Protein AF-A0A0F9ETM0-F1 (afdb_monomer_lite)

Radius of gyration: 33.01 Å; chains: 1; bounding box: 71×54×128 Å

Organism: NCBI:txid412755

pLDDT: mean 87.74, std 13.42, range [35.75, 98.12]

Structure (mmCIF, N/CA/C/O backbone):
data_AF-A0A0F9ETM0-F1
#
_entry.id   AF-A0A0F9ETM0-F1
#
loop_
_atom_site.group_PDB
_atom_site.id
_atom_site.type_symbol
_atom_site.label_atom_id
_atom_site.label_alt_id
_atom_site.label_comp_id
_atom_site.label_asym_id
_atom_site.label_entity_id
_atom_site.label_seq_id
_atom_site.pdbx_PDB_ins_code
_atom_site.Cartn_x
_atom_site.Cartn_y
_atom_site.Cartn_z
_atom_site.occupancy
_atom_site.B_iso_or_equiv
_atom_site.auth_seq_id
_atom_site.auth_comp_id
_atom_site.auth_asym_id
_atom_site.auth_atom_id
_atom_site.pdbx_PDB_model_num
ATOM 1 N N . MET A 1 1 ? -29.604 34.206 91.151 1.00 49.94 1 MET A N 1
ATOM 2 C CA . MET A 1 1 ? -28.612 34.850 90.265 1.00 49.94 1 MET A CA 1
ATOM 3 C C . MET A 1 1 ? -27.348 34.010 90.269 1.00 49.94 1 MET A C 1
ATOM 5 O O . MET A 1 1 ? -26.715 33.930 91.308 1.00 49.94 1 MET A O 1
ATOM 9 N N . ASN A 1 2 ? -27.078 33.318 89.160 1.00 35.75 2 ASN A N 1
ATOM 10 C CA . ASN A 1 2 ? -25.753 33.086 88.566 1.00 35.75 2 ASN A CA 1
ATOM 11 C C . ASN A 1 2 ? -25.910 32.039 87.459 1.00 35.75 2 ASN A C 1
ATOM 13 O O . ASN A 1 2 ? -25.926 30.837 87.700 1.00 35.75 2 ASN A O 1
ATOM 17 N N . THR A 1 3 ? -26.085 32.528 86.236 1.00 41.62 3 THR A N 1
ATOM 18 C CA . THR A 1 3 ? -26.009 31.756 84.996 1.00 41.62 3 THR A CA 1
ATOM 19 C C . THR A 1 3 ? -24.538 31.478 84.687 1.00 41.62 3 THR A C 1
ATOM 21 O O . THR A 1 3 ? -23.828 32.375 84.238 1.00 41.62 3 THR A O 1
ATOM 24 N N . MET A 1 4 ? -24.071 30.253 84.941 1.00 40.16 4 MET A N 1
ATOM 25 C CA . MET A 1 4 ? -22.800 29.759 84.405 1.00 40.16 4 MET A CA 1
ATOM 26 C C . MET A 1 4 ? -23.044 29.172 83.015 1.00 40.16 4 MET A C 1
ATOM 28 O O . MET A 1 4 ? -23.746 28.174 82.870 1.00 40.16 4 MET A O 1
ATOM 32 N N . GLY A 1 5 ? -22.471 29.817 82.000 1.00 50.44 5 GLY A N 1
ATOM 33 C CA . GLY A 1 5 ? -22.361 29.262 80.658 1.00 50.44 5 GLY A CA 1
ATOM 34 C C . GLY A 1 5 ? -21.368 28.105 80.640 1.00 50.44 5 GLY A C 1
ATOM 35 O O . GLY A 1 5 ? -20.307 28.185 81.259 1.00 50.44 5 GLY A O 1
ATOM 36 N N . LEU A 1 6 ? -21.706 27.036 79.924 1.00 43.28 6 LEU A N 1
ATOM 37 C CA . LEU A 1 6 ? -20.777 25.953 79.642 1.00 43.28 6 LEU A CA 1
ATOM 38 C C . LEU A 1 6 ? -21.081 25.314 78.281 1.00 43.28 6 LEU A C 1
ATOM 40 O O . LEU A 1 6 ? -22.210 24.926 77.994 1.00 43.28 6 LEU A O 1
ATOM 44 N N . PHE A 1 7 ? -19.996 25.204 77.509 1.00 45.81 7 PHE A N 1
ATOM 45 C CA . PHE A 1 7 ? -19.773 24.397 76.307 1.00 45.81 7 PHE A CA 1
ATOM 46 C C . PHE A 1 7 ? -20.181 24.972 74.944 1.00 45.81 7 PHE A C 1
ATOM 48 O O . PHE A 1 7 ? -21.057 24.468 74.249 1.00 45.81 7 PHE A O 1
ATOM 55 N N . GLY A 1 8 ? -19.391 25.952 74.497 1.00 48.75 8 GLY A N 1
ATOM 56 C CA . GLY A 1 8 ? -18.923 25.968 73.111 1.00 48.75 8 GLY A CA 1
ATOM 57 C C . GLY A 1 8 ? -17.706 25.045 72.963 1.00 48.75 8 GLY A C 1
ATOM 58 O O . GLY A 1 8 ? -16.816 25.063 73.812 1.00 48.75 8 GLY A O 1
ATOM 59 N N . GLY A 1 9 ? -17.675 24.242 71.898 1.00 41.47 9 GLY A N 1
ATOM 60 C CA . GLY A 1 9 ? -16.499 23.454 71.520 1.00 41.47 9 GLY A CA 1
ATOM 61 C C . GLY A 1 9 ? -16.832 22.194 70.724 1.00 41.47 9 GLY A C 1
ATOM 62 O O . GLY A 1 9 ? -16.672 21.088 71.231 1.00 41.47 9 GLY A O 1
ATOM 63 N N . SER A 1 10 ? -17.279 22.331 69.470 1.00 48.12 10 SER A N 1
ATOM 64 C CA . SER A 1 10 ? -17.282 21.189 68.551 1.00 48.12 10 SER A CA 1
ATOM 65 C C . SER A 1 10 ? -15.834 20.867 68.170 1.00 48.12 10 SER A C 1
ATOM 67 O O . SER A 1 10 ? -15.242 21.548 67.332 1.00 48.12 10 SER A O 1
ATOM 69 N N . ASN A 1 11 ? -15.251 19.830 68.768 1.00 48.06 11 ASN A N 1
ATOM 70 C CA . ASN A 1 11 ? -13.998 19.253 68.284 1.00 48.06 11 ASN A CA 1
ATOM 71 C C . ASN A 1 11 ? -14.264 18.485 66.982 1.00 48.06 11 ASN A C 1
ATOM 73 O O . ASN A 1 11 ? -14.339 17.259 66.957 1.00 48.06 11 ASN A O 1
ATOM 77 N N . THR A 1 12 ? -14.403 19.212 65.875 1.00 53.25 12 THR A N 1
ATOM 78 C CA . THR A 1 12 ? -14.296 18.636 64.535 1.00 53.25 12 THR A CA 1
ATOM 79 C C . THR A 1 12 ? -12.820 18.444 64.210 1.00 53.25 12 THR A C 1
ATOM 81 O O . THR A 1 12 ? -12.240 19.217 63.448 1.00 53.25 12 THR A O 1
ATOM 84 N N . ASN A 1 13 ? -12.204 17.399 64.763 1.00 54.00 13 ASN A N 1
ATOM 85 C CA . ASN A 1 13 ? -10.988 16.840 64.175 1.00 54.00 13 ASN A CA 1
ATOM 86 C C . ASN A 1 13 ? -11.384 16.162 62.857 1.00 54.00 13 ASN A C 1
ATOM 88 O O . ASN A 1 13 ? -11.545 14.946 62.778 1.00 54.00 13 ASN A O 1
ATOM 92 N N . LYS A 1 14 ? -11.609 16.972 61.815 1.00 57.22 14 LYS A N 1
ATOM 93 C CA . LYS A 1 14 ? -11.680 16.475 60.443 1.00 57.22 14 LYS A CA 1
ATOM 94 C C . LYS A 1 14 ? -10.303 15.902 60.131 1.00 57.22 14 LYS A C 1
ATOM 96 O O . LYS A 1 14 ? -9.319 16.639 60.154 1.00 57.22 14 LYS A O 1
ATOM 101 N N . LEU A 1 15 ? -10.237 14.596 59.885 1.00 48.59 15 LEU A N 1
ATOM 102 C CA . LEU A 1 15 ? -9.032 13.928 59.405 1.00 48.59 15 LEU A CA 1
ATOM 103 C C . LEU A 1 15 ? -8.565 14.679 58.146 1.00 48.59 15 LEU A C 1
ATOM 105 O O . LEU A 1 15 ? -9.256 14.664 57.126 1.00 48.59 15 LEU A O 1
ATOM 109 N N . LYS A 1 16 ? -7.454 15.418 58.235 1.00 55.69 16 LYS A N 1
ATOM 110 C CA . LYS A 1 16 ? -6.909 16.143 57.084 1.00 55.69 16 LYS A CA 1
ATOM 111 C C . LYS A 1 16 ? -6.325 15.082 56.154 1.00 55.69 16 LYS A C 1
ATOM 113 O O . LYS A 1 16 ? -5.306 14.479 56.482 1.00 55.69 16 LYS A O 1
ATOM 118 N N . LEU A 1 17 ? -7.014 14.794 55.050 1.00 57.53 17 LEU A N 1
ATOM 119 C CA . LEU A 1 17 ? -6.466 13.934 54.004 1.00 57.53 17 LEU A CA 1
ATOM 120 C C . LEU A 1 17 ? -5.117 14.527 53.556 1.00 57.53 17 LEU A C 1
ATOM 122 O O . LEU A 1 17 ? -5.004 15.758 53.509 1.00 57.53 17 LEU A O 1
ATOM 126 N N . PRO A 1 18 ? -4.094 13.701 53.275 1.00 62.94 18 PRO A N 1
ATOM 127 C CA . PRO A 1 18 ? -2.817 14.197 52.781 1.00 62.94 18 PRO A CA 1
ATOM 128 C C . PRO A 1 18 ? -3.061 15.092 51.566 1.00 62.94 18 PRO A C 1
ATOM 130 O O . PRO A 1 18 ? -3.728 14.681 50.618 1.00 62.94 18 PRO A O 1
ATOM 133 N N . GLU A 1 19 ? -2.556 16.324 51.607 1.00 68.00 19 GLU A N 1
ATOM 134 C CA . GLU A 1 19 ? -2.616 17.214 50.450 1.00 68.00 19 GLU A CA 1
ATOM 135 C C . GLU A 1 19 ? -1.862 16.543 49.290 1.00 68.00 19 GLU A C 1
ATOM 137 O O . GLU A 1 19 ? -0.716 16.119 49.492 1.00 68.00 19 GLU A O 1
ATOM 142 N N . PRO A 1 20 ? -2.464 16.419 48.092 1.00 53.44 20 PRO A N 1
ATOM 143 C CA . PRO A 1 20 ? -1.750 15.935 46.921 1.00 53.44 20 PRO A CA 1
ATOM 144 C C . PRO A 1 20 ? -0.544 16.845 46.670 1.00 53.44 20 PRO A C 1
ATOM 146 O O . PRO A 1 20 ? -0.692 18.003 46.285 1.00 53.44 20 PRO A O 1
ATOM 149 N N . LYS A 1 21 ? 0.666 16.340 46.921 1.00 56.03 21 LYS A N 1
ATOM 150 C CA . LYS A 1 21 ? 1.902 17.042 46.574 1.00 56.03 21 LYS A CA 1
ATOM 151 C C . LYS A 1 21 ? 2.262 16.691 45.140 1.00 56.03 21 LYS A C 1
ATOM 153 O O . LYS A 1 21 ? 2.869 15.658 44.877 1.00 56.03 21 LYS A O 1
ATOM 158 N N . SER A 1 22 ? 1.879 17.553 44.208 1.00 44.47 22 SER A N 1
ATOM 159 C CA . SER A 1 22 ? 2.370 17.489 42.835 1.00 44.47 22 SER A CA 1
ATOM 160 C C . SER A 1 22 ? 3.799 18.036 42.783 1.00 44.47 22 SER A C 1
ATOM 162 O O . SER A 1 22 ? 4.015 19.247 42.887 1.00 44.47 22 SER A O 1
ATOM 164 N N . HIS A 1 23 ? 4.780 17.148 42.632 1.00 49.75 23 HIS A N 1
ATOM 165 C CA . HIS A 1 23 ? 6.140 17.535 42.270 1.00 49.7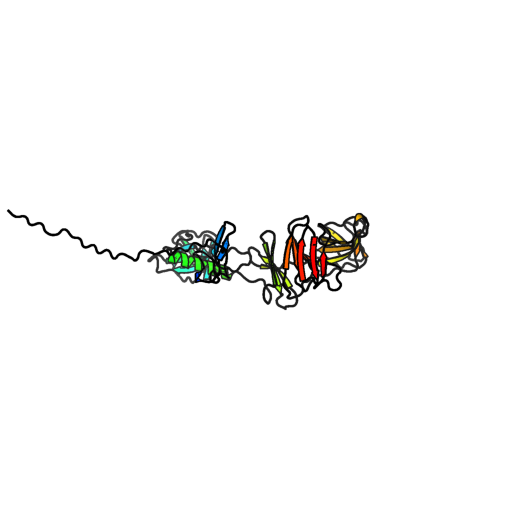5 23 HIS A CA 1
ATOM 166 C C . HIS A 1 23 ? 6.173 17.820 40.768 1.00 49.75 23 HIS A C 1
ATOM 168 O O . HIS A 1 23 ? 5.893 16.935 39.965 1.00 49.75 23 HIS A O 1
ATOM 174 N N . HIS A 1 24 ? 6.474 19.061 40.396 1.00 51.75 24 HIS A N 1
ATOM 175 C CA . HIS A 1 24 ? 6.659 19.461 39.006 1.00 51.75 24 HIS A CA 1
ATOM 176 C C . HIS A 1 24 ? 8.153 19.678 38.749 1.00 51.75 24 HIS A C 1
ATOM 178 O O . HIS A 1 24 ? 8.840 20.308 39.554 1.00 51.75 24 HIS A O 1
ATOM 184 N N . PHE A 1 25 ? 8.656 19.149 37.636 1.00 61.22 25 PHE A N 1
ATOM 185 C CA . PHE A 1 25 ? 10.026 19.358 37.174 1.00 61.22 25 PHE A CA 1
ATOM 186 C C . PHE A 1 25 ? 9.949 20.022 35.798 1.00 61.22 25 PHE A C 1
ATOM 188 O O . PHE A 1 25 ? 9.416 19.431 34.863 1.00 61.22 25 PHE A O 1
ATOM 195 N N . PHE A 1 26 ? 10.431 21.258 35.673 1.00 62.44 26 PHE A N 1
ATOM 196 C CA . PHE A 1 26 ? 10.517 21.932 34.376 1.00 62.44 26 PHE A CA 1
ATOM 197 C C . PHE A 1 26 ? 11.689 21.351 33.590 1.00 62.44 26 PHE A C 1
ATOM 199 O O . PHE A 1 26 ? 12.783 21.278 34.134 1.00 62.44 26 PHE A O 1
ATOM 206 N N . LEU A 1 27 ? 11.473 20.954 32.336 1.00 65.75 27 LEU A N 1
ATOM 207 C CA . LEU A 1 27 ? 12.542 20.637 31.388 1.00 65.75 27 LEU A CA 1
ATOM 208 C C . LEU A 1 27 ? 12.708 21.843 30.460 1.00 65.75 27 LEU A C 1
ATOM 210 O O . LEU A 1 27 ? 11.783 22.195 29.734 1.00 65.75 27 LEU A O 1
ATOM 214 N N . GLU A 1 28 ? 13.861 22.507 30.510 1.00 65.25 28 GLU A N 1
ATOM 215 C CA . GLU A 1 28 ? 14.083 23.796 29.828 1.00 65.25 28 GLU A CA 1
ATOM 216 C C . GLU A 1 28 ? 15.158 23.725 28.732 1.00 65.25 28 GLU A C 1
ATOM 218 O O . GLU A 1 28 ? 15.387 24.703 28.012 1.00 65.25 28 GLU A O 1
ATOM 223 N N . LYS A 1 29 ? 15.879 22.600 28.644 1.00 65.88 29 LYS A N 1
ATOM 224 C CA . LYS A 1 29 ? 17.068 22.420 27.798 1.00 65.88 29 LYS A CA 1
ATOM 225 C C . LYS A 1 29 ? 17.097 21.031 27.156 1.00 65.88 29 LYS A C 1
ATOM 227 O O . LYS A 1 29 ? 16.381 20.133 27.583 1.00 65.88 29 LYS A O 1
ATOM 232 N N . GLY 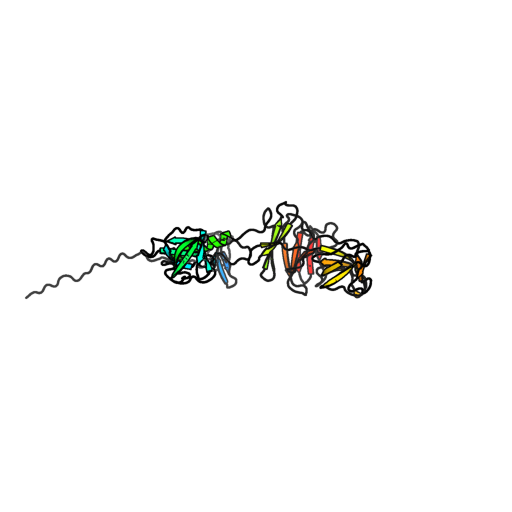A 1 30 ? 17.933 20.881 26.126 1.00 65.25 30 GLY A N 1
ATOM 233 C CA . GLY A 1 30 ? 18.166 19.607 25.441 1.00 65.25 30 GLY A CA 1
ATOM 234 C C . GLY A 1 30 ? 18.925 18.579 26.289 1.00 65.25 30 GLY A C 1
ATOM 235 O O . GLY A 1 30 ? 19.301 18.849 27.431 1.00 65.25 30 GLY A O 1
ATOM 236 N N . LEU A 1 31 ? 19.142 17.399 25.705 1.00 72.06 31 LEU A N 1
ATOM 237 C CA . LEU A 1 31 ? 19.837 16.271 26.327 1.00 72.06 31 LEU A CA 1
ATOM 238 C C . LEU A 1 31 ? 21.314 16.601 26.596 1.00 72.06 31 LEU A C 1
ATOM 240 O O . LEU A 1 31 ? 22.075 16.851 25.662 1.00 72.06 31 LEU A O 1
ATOM 244 N N . ASP A 1 32 ? 21.719 16.569 27.867 1.00 69.62 32 ASP A N 1
ATOM 245 C CA . ASP A 1 32 ? 23.103 16.763 28.301 1.00 69.62 32 ASP A CA 1
ATOM 246 C C . ASP A 1 32 ? 23.677 15.492 28.943 1.00 69.62 32 ASP A C 1
ATOM 248 O O . ASP A 1 32 ? 23.351 15.105 30.074 1.00 69.62 32 ASP A O 1
ATOM 252 N N . LEU A 1 33 ? 24.590 14.867 28.203 1.00 71.50 33 LEU A N 1
ATOM 253 C CA . LEU A 1 33 ? 25.264 13.628 28.581 1.00 71.50 33 LEU A CA 1
ATOM 254 C C . LEU A 1 33 ? 26.664 13.856 29.170 1.00 71.50 33 LEU A C 1
ATOM 256 O O . LEU A 1 33 ? 27.307 12.896 29.584 1.00 71.50 33 LEU A O 1
ATOM 260 N N . VAL A 1 34 ? 27.158 15.098 29.201 1.00 76.44 34 VAL A N 1
ATOM 261 C CA . VAL A 1 34 ? 28.578 15.384 29.471 1.00 76.44 34 VAL A CA 1
ATOM 262 C C . VAL A 1 34 ? 28.822 16.170 30.754 1.00 76.44 34 VAL A C 1
ATOM 264 O O . VAL A 1 34 ? 29.880 16.011 31.364 1.00 76.44 34 VAL A O 1
ATOM 267 N N . THR A 1 35 ? 27.873 16.986 31.223 1.00 77.62 35 THR A N 1
ATOM 268 C CA . THR A 1 35 ? 28.064 17.704 32.497 1.00 77.62 35 THR A CA 1
ATOM 269 C C . THR A 1 35 ? 28.001 16.727 33.676 1.00 77.62 35 THR A C 1
ATOM 271 O O . THR A 1 35 ? 27.125 15.868 33.692 1.00 77.62 35 THR A O 1
ATOM 274 N N . PRO A 1 36 ? 28.837 16.835 34.718 1.00 78.56 36 PRO A N 1
ATOM 275 C CA . PRO A 1 36 ? 28.721 15.999 35.918 1.00 78.56 36 PRO A CA 1
ATOM 276 C C . PRO A 1 36 ? 27.436 16.257 36.746 1.00 78.56 36 PRO A C 1
ATOM 278 O O . PRO A 1 36 ? 26.956 17.394 36.775 1.00 78.56 36 PRO A O 1
ATOM 281 N N . PRO A 1 37 ? 26.889 15.266 37.488 1.00 67.75 37 PRO A N 1
ATOM 282 C CA . PRO A 1 37 ? 25.600 15.387 38.194 1.00 67.75 37 PRO A CA 1
ATOM 283 C C . PRO A 1 37 ? 25.492 16.549 39.194 1.00 67.75 37 PRO A C 1
ATOM 285 O O . PRO A 1 37 ? 24.421 17.125 39.366 1.00 67.75 37 PRO A O 1
ATOM 288 N N . TYR A 1 38 ? 26.602 16.932 39.826 1.00 75.00 38 TYR A N 1
ATOM 289 C CA . TYR A 1 38 ? 26.659 18.016 40.816 1.00 75.00 38 TYR A CA 1
ATOM 290 C C . TYR A 1 38 ? 26.792 19.421 40.197 1.00 75.00 38 TYR A C 1
ATOM 292 O O . TYR A 1 38 ? 26.706 20.413 40.915 1.00 75.00 38 TYR A O 1
ATOM 300 N N . GLN A 1 39 ? 27.015 19.517 38.881 1.00 76.00 39 GLN A N 1
ATOM 301 C CA . GLN A 1 39 ? 27.081 20.783 38.135 1.00 76.00 39 GLN A CA 1
ATOM 302 C C . GLN A 1 39 ? 25.825 21.043 37.302 1.00 76.00 39 GLN A C 1
ATOM 304 O O . GLN A 1 39 ? 25.628 22.156 36.812 1.00 76.00 39 GLN A O 1
ATOM 309 N N . THR A 1 40 ? 24.959 20.039 37.154 1.00 67.81 40 THR A N 1
ATOM 310 C CA . THR A 1 40 ? 23.695 20.203 36.441 1.00 67.81 40 THR A CA 1
ATOM 311 C C . THR A 1 40 ? 22.730 21.086 37.209 1.00 67.81 40 THR A C 1
ATOM 313 O O . THR A 1 40 ? 22.418 20.840 38.374 1.00 67.81 40 THR A O 1
ATOM 316 N N . LYS A 1 41 ? 22.211 22.099 36.519 1.00 67.88 41 LYS A N 1
ATOM 317 C CA . LYS A 1 41 ? 21.085 22.886 37.014 1.00 67.88 41 LYS A CA 1
ATOM 318 C C . LYS A 1 41 ? 19.792 22.070 36.872 1.00 67.88 41 LYS A C 1
ATOM 320 O O . LYS A 1 41 ? 19.695 21.256 35.951 1.00 67.88 41 LYS A O 1
ATOM 325 N N . PRO A 1 42 ? 18.795 22.283 37.747 1.00 65.19 42 PRO A N 1
ATOM 326 C CA . PRO A 1 42 ? 17.464 21.714 37.563 1.00 65.19 42 PRO A CA 1
ATOM 327 C C . PRO A 1 42 ? 16.922 21.999 36.153 1.00 65.19 42 PRO A C 1
ATOM 329 O O . PRO A 1 42 ? 17.105 23.099 35.635 1.00 65.19 42 PRO A O 1
ATOM 332 N N . GLY A 1 43 ? 16.290 20.998 35.537 1.00 66.25 43 GLY A N 1
ATOM 333 C CA . GLY A 1 43 ? 15.646 21.102 34.223 1.00 66.25 43 GLY A CA 1
ATOM 334 C C . GLY A 1 43 ? 16.497 20.789 32.995 1.00 66.25 43 GLY A C 1
ATOM 335 O O . GLY A 1 43 ? 16.062 21.031 31.868 1.00 66.25 43 GLY A O 1
ATOM 336 N N . TRP A 1 44 ? 17.688 20.228 33.202 1.00 70.50 44 TRP A N 1
ATOM 337 C CA . TRP A 1 44 ? 18.514 19.650 32.143 1.00 70.50 44 TRP A CA 1
ATOM 338 C C . TRP A 1 44 ? 18.164 18.173 31.952 1.00 70.50 44 TRP A C 1
ATOM 340 O O . TRP A 1 44 ? 18.116 17.409 32.918 1.00 70.50 44 TRP A O 1
ATOM 350 N N . MET A 1 45 ? 17.913 17.784 30.704 1.00 68.94 45 MET A N 1
ATOM 351 C CA . MET A 1 45 ? 17.496 16.433 30.341 1.00 68.94 45 MET A CA 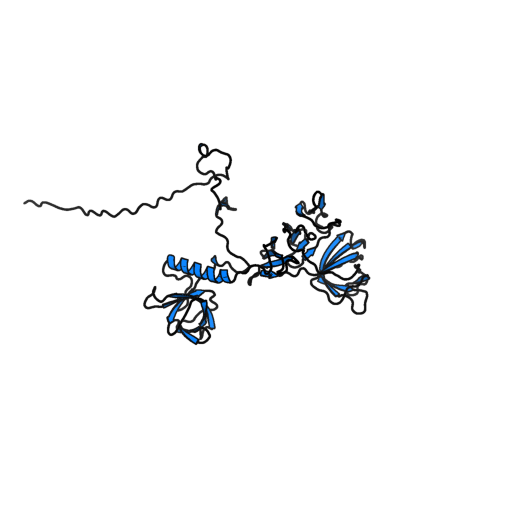1
ATOM 352 C C . MET A 1 45 ? 18.704 15.478 30.391 1.00 68.94 45 MET A C 1
ATOM 354 O O . MET A 1 45 ? 19.782 15.808 29.897 1.00 68.94 45 MET A O 1
ATOM 358 N N . ARG A 1 46 ? 18.539 14.311 31.025 1.00 69.19 46 ARG A N 1
ATOM 359 C CA . ARG A 1 46 ? 19.589 13.299 31.291 1.00 69.19 46 ARG A CA 1
ATOM 360 C C . ARG A 1 46 ? 19.220 11.948 30.675 1.00 69.19 46 ARG A C 1
ATOM 362 O O . ARG A 1 46 ? 18.073 11.765 30.289 1.00 69.19 46 ARG A O 1
ATOM 369 N N . GLU A 1 47 ? 20.159 11.001 30.662 1.00 55.34 47 GLU A N 1
ATOM 370 C CA . GLU A 1 47 ? 20.021 9.639 30.103 1.00 55.34 47 GLU A CA 1
ATOM 371 C C . GLU A 1 47 ? 18.735 8.898 30.533 1.00 55.34 47 GLU A C 1
ATOM 373 O O . GLU A 1 47 ? 18.146 8.204 29.722 1.00 55.34 47 GLU A O 1
ATOM 378 N N . GLY A 1 48 ? 18.199 9.152 31.736 1.00 52.94 48 GLY A N 1
ATOM 379 C CA . GLY A 1 48 ? 16.904 8.614 32.191 1.00 52.94 48 GLY A CA 1
ATOM 380 C C . GLY A 1 48 ? 15.644 9.306 31.639 1.00 52.94 48 GLY A C 1
ATOM 381 O O . GLY A 1 48 ? 14.554 9.072 32.155 1.00 52.94 48 GLY A O 1
ATOM 382 N N . SER A 1 49 ? 15.765 10.177 30.633 1.00 59.03 49 SER A N 1
ATOM 383 C CA . SER A 1 49 ? 14.634 10.844 29.957 1.00 59.03 49 SER A CA 1
ATOM 384 C C . SER A 1 49 ? 14.159 10.030 28.750 1.00 59.03 49 SER A C 1
ATOM 386 O O . SER A 1 49 ? 13.900 10.563 27.670 1.00 59.03 49 SER A O 1
ATOM 388 N N . GLU A 1 50 ? 14.107 8.715 28.934 1.00 61.97 50 GLU A N 1
ATOM 389 C CA . GLU A 1 50 ? 13.662 7.753 27.937 1.00 61.97 50 GLU A CA 1
ATOM 390 C C . GLU A 1 50 ? 12.163 7.968 27.655 1.00 61.97 50 GLU A C 1
ATOM 392 O O . GLU A 1 50 ? 11.375 8.227 28.565 1.00 61.97 50 GLU A O 1
ATOM 397 N N . ASN A 1 51 ? 11.763 7.860 26.384 1.00 62.12 51 ASN A N 1
ATOM 398 C CA . ASN A 1 51 ? 10.393 8.072 25.884 1.00 62.12 51 ASN A CA 1
ATOM 399 C C . ASN A 1 51 ? 9.890 9.523 25.832 1.00 62.12 51 ASN A C 1
ATOM 401 O O . ASN A 1 51 ? 8.679 9.717 25.768 1.00 62.12 51 ASN A O 1
ATOM 405 N N . LEU A 1 52 ? 10.773 10.525 25.819 1.00 67.12 52 LEU A N 1
ATOM 406 C CA . LEU A 1 52 ? 10.432 11.925 25.537 1.00 67.12 52 LEU A CA 1
ATOM 407 C C . LEU A 1 52 ? 11.047 12.365 24.198 1.00 67.12 52 LEU A C 1
ATOM 409 O O . LEU A 1 52 ? 12.234 12.149 23.966 1.00 67.12 52 LEU A O 1
ATOM 413 N N . TYR A 1 53 ? 10.265 13.018 23.338 1.00 68.62 53 TYR A N 1
ATOM 414 C CA . TYR A 1 53 ? 10.744 13.668 22.113 1.00 68.62 53 TYR A CA 1
ATOM 415 C C . TYR A 1 53 ? 10.290 15.127 22.049 1.00 68.62 53 TYR A C 1
ATOM 417 O O . TYR A 1 53 ? 9.364 15.542 22.748 1.00 68.62 53 TYR A O 1
ATOM 425 N N . VAL A 1 54 ? 10.992 15.922 21.239 1.00 67.06 54 VAL A N 1
ATOM 426 C CA . VAL A 1 54 ? 10.661 17.334 21.024 1.00 67.06 54 VAL A CA 1
ATOM 427 C C . VAL A 1 54 ? 9.360 17.403 20.233 1.00 67.06 54 VAL A C 1
ATOM 429 O O . VAL A 1 54 ? 9.278 16.850 19.137 1.00 67.06 54 VAL A O 1
ATOM 432 N N . ASP A 1 55 ? 8.346 18.056 20.795 1.00 64.62 55 ASP A N 1
ATOM 433 C CA . ASP A 1 55 ? 7.092 18.292 20.083 1.00 64.62 55 ASP A CA 1
ATOM 434 C C . ASP A 1 55 ? 7.321 19.319 18.961 1.00 64.62 55 ASP A C 1
ATOM 436 O O . ASP A 1 55 ? 8.063 20.291 19.130 1.00 64.62 55 ASP A O 1
ATOM 440 N N . ILE A 1 56 ? 6.653 19.131 17.823 1.00 66.31 56 ILE A N 1
ATOM 441 C CA . ILE A 1 56 ? 6.692 20.055 16.680 1.00 66.31 56 ILE A CA 1
ATOM 442 C C . ILE A 1 56 ? 6.167 21.450 17.050 1.00 66.31 56 ILE A C 1
ATOM 444 O O . ILE A 1 56 ? 6.567 22.441 16.444 1.00 66.31 56 ILE A O 1
ATOM 448 N N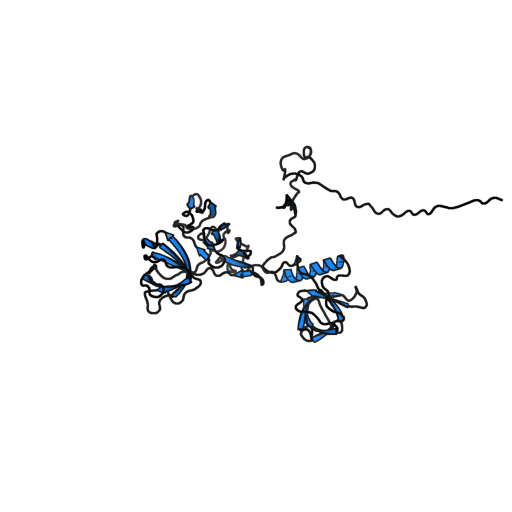 . ASN A 1 57 ? 5.318 21.536 18.080 1.00 68.50 57 ASN A N 1
ATOM 449 C CA . ASN A 1 57 ? 4.786 22.787 18.625 1.00 68.50 57 ASN A CA 1
ATOM 450 C C . ASN A 1 57 ? 5.644 23.370 19.767 1.00 68.50 57 ASN A C 1
ATOM 452 O O . ASN A 1 57 ? 5.264 24.368 20.382 1.00 68.50 57 ASN A O 1
ATOM 456 N N . GLY A 1 58 ? 6.809 22.774 20.040 1.00 62.69 58 GLY A N 1
ATOM 457 C CA . GLY A 1 58 ? 7.699 23.137 21.138 1.00 62.69 58 GLY A CA 1
ATOM 458 C C . GLY A 1 58 ? 7.394 22.390 22.441 1.00 62.69 58 GLY A C 1
ATOM 459 O O . GLY A 1 58 ? 6.264 22.011 22.728 1.00 62.69 58 GLY A O 1
ATOM 460 N N . GLY A 1 59 ? 8.429 22.192 23.260 1.00 70.88 59 GLY A N 1
ATOM 461 C CA . GLY A 1 59 ? 8.351 21.399 24.489 1.00 70.88 59 GLY A CA 1
ATOM 462 C C . GLY A 1 59 ? 8.693 19.925 24.269 1.00 70.88 59 GLY A C 1
ATOM 463 O O . GLY A 1 59 ? 9.261 19.551 23.244 1.00 70.88 59 GLY A O 1
ATOM 464 N N . PHE A 1 60 ? 8.377 19.096 25.265 1.00 68.50 60 PHE A N 1
ATOM 465 C CA . PHE A 1 60 ? 8.627 17.658 25.239 1.00 68.50 60 PHE A CA 1
ATOM 466 C C . PHE A 1 60 ? 7.308 16.908 25.372 1.00 68.50 60 PHE A C 1
ATOM 468 O O . PHE A 1 60 ? 6.493 17.223 26.239 1.00 68.50 60 PHE A O 1
ATOM 475 N N . THR A 1 61 ? 7.119 15.897 24.539 1.00 67.81 61 THR A N 1
ATOM 476 C CA . THR A 1 61 ? 5.979 14.983 24.594 1.00 67.81 61 THR A CA 1
ATOM 477 C C . THR A 1 61 ? 6.490 13.556 24.733 1.00 67.81 61 THR A C 1
ATOM 479 O O . THR A 1 61 ? 7.642 13.274 24.403 1.00 67.81 61 THR A O 1
ATOM 482 N N . THR A 1 62 ? 5.659 12.655 25.251 1.00 69.31 62 THR A N 1
ATOM 483 C CA . THR A 1 62 ? 6.014 11.242 25.345 1.00 69.31 62 THR A CA 1
ATOM 484 C C . THR A 1 62 ? 5.515 10.451 24.149 1.00 69.31 62 THR A C 1
ATOM 486 O O . THR A 1 62 ? 4.535 10.814 23.488 1.00 69.31 62 THR A O 1
ATOM 489 N N . THR A 1 63 ? 6.162 9.320 23.873 1.00 69.56 63 THR A N 1
ATOM 490 C CA . THR A 1 63 ? 5.579 8.309 22.987 1.00 69.56 63 THR A CA 1
ATOM 491 C C . THR A 1 63 ? 4.297 7.810 23.647 1.00 69.56 63 THR A C 1
ATOM 493 O O . THR A 1 63 ? 4.349 7.194 24.709 1.00 69.56 63 THR A O 1
ATOM 496 N N . LYS A 1 64 ? 3.131 8.100 23.055 1.00 67.62 64 LYS A N 1
ATOM 497 C CA . LYS A 1 64 ? 1.798 7.799 23.621 1.00 67.62 64 LYS A CA 1
ATOM 498 C C . LYS A 1 64 ? 1.451 6.294 23.632 1.00 67.62 64 LYS A C 1
ATOM 500 O O . LYS A 1 64 ? 0.287 5.933 23.748 1.00 67.62 64 LYS A O 1
ATOM 505 N N . GLY A 1 65 ? 2.459 5.426 23.536 1.00 73.31 65 GLY A N 1
ATOM 506 C CA . GLY A 1 65 ? 2.334 3.999 23.259 1.00 73.31 65 GLY A CA 1
ATOM 507 C C . GLY A 1 65 ? 2.470 3.683 21.769 1.00 73.31 65 GLY A C 1
ATOM 508 O O . GLY A 1 65 ? 2.534 4.580 20.929 1.00 73.31 65 GLY A O 1
ATOM 509 N N . TYR A 1 66 ? 2.533 2.389 21.465 1.00 79.00 66 TYR A N 1
ATOM 510 C CA . TYR A 1 66 ? 2.467 1.857 20.107 1.00 79.00 66 TYR A CA 1
ATOM 511 C C . TYR A 1 66 ? 1.210 1.005 19.993 1.00 79.00 66 TYR A C 1
ATOM 513 O O . TYR A 1 66 ? 0.877 0.265 20.919 1.00 79.00 66 TYR A O 1
ATOM 521 N N . GLU A 1 67 ? 0.539 1.088 18.853 1.00 86.19 67 GLU A N 1
ATOM 522 C CA . GLU A 1 67 ? -0.592 0.232 18.523 1.00 86.19 67 GLU A CA 1
ATOM 523 C C . GLU A 1 67 ? -0.294 -0.493 17.208 1.00 86.19 67 GLU A C 1
ATOM 525 O O . GLU A 1 67 ? 0.429 0.026 16.352 1.00 86.19 67 GLU A O 1
ATOM 530 N N . ALA A 1 68 ? -0.790 -1.725 17.078 1.00 87.75 68 ALA A N 1
ATOM 531 C CA . ALA A 1 68 ? -0.688 -2.465 15.829 1.00 87.75 68 ALA A CA 1
ATOM 532 C C . ALA A 1 68 ? -1.435 -1.705 14.721 1.00 87.75 68 ALA A C 1
ATOM 534 O O . ALA A 1 68 ? -2.418 -1.018 14.993 1.00 87.75 68 ALA A O 1
ATOM 535 N N . PHE A 1 69 ? -0.966 -1.820 13.479 1.00 90.56 69 PHE A N 1
ATOM 536 C CA . PHE A 1 69 ? -1.539 -1.091 12.353 1.00 90.56 69 PHE A CA 1
ATOM 537 C C . PHE A 1 69 ? -1.516 -1.925 11.073 1.00 90.56 69 PHE A C 1
ATOM 539 O O . PHE A 1 69 ? -0.493 -2.519 10.725 1.00 90.56 69 PHE A O 1
ATOM 546 N N . ASP A 1 70 ? -2.626 -1.893 10.343 1.00 92.06 70 ASP A N 1
ATOM 547 C CA . ASP A 1 70 ? -2.770 -2.478 9.008 1.00 92.06 70 ASP A CA 1
ATOM 548 C C . ASP A 1 70 ? -3.579 -1.610 8.023 1.00 92.06 70 ASP A C 1
ATOM 550 O O . ASP A 1 70 ? -3.796 -2.003 6.876 1.00 92.06 70 ASP A O 1
ATOM 554 N N . GLY A 1 71 ? -3.965 -0.401 8.441 1.00 89.69 71 GLY A N 1
ATOM 555 C CA . GLY A 1 71 ? -4.821 0.512 7.680 1.00 89.69 71 GLY A CA 1
ATOM 556 C C . GLY A 1 71 ? -6.245 0.629 8.215 1.00 89.69 71 GLY A C 1
ATOM 557 O O . GLY A 1 71 ? -6.937 1.582 7.858 1.00 89.69 71 GLY A O 1
ATOM 558 N N . GLN A 1 72 ? -6.665 -0.275 9.103 1.00 92.38 72 GLN A N 1
ATOM 559 C CA . GLN A 1 72 ? -7.923 -0.144 9.832 1.00 92.38 72 GLN A CA 1
ATOM 560 C C . GLN A 1 72 ? -7.854 0.997 10.864 1.00 92.38 72 GLN A C 1
ATOM 562 O O . GLN A 1 72 ? -6.779 1.489 11.222 1.00 92.38 72 GLN A O 1
ATOM 567 N N . SER A 1 73 ? -9.020 1.445 11.333 1.00 88.56 73 SER A N 1
ATOM 568 C CA . SER A 1 73 ? -9.133 2.492 12.354 1.00 88.56 73 SER A CA 1
ATOM 569 C C . SER A 1 73 ? -8.479 2.078 13.673 1.00 88.56 73 SER A C 1
ATOM 571 O O . SER A 1 73 ? -8.590 0.920 14.078 1.00 88.56 73 SER A O 1
ATOM 573 N N . SER A 1 74 ? -7.870 3.033 14.378 1.00 89.81 74 SER A N 1
ATOM 574 C CA . SER A 1 74 ? -7.123 2.770 15.611 1.00 89.81 74 SER A CA 1
ATOM 575 C C . SER A 1 74 ? -8.013 2.096 16.668 1.00 89.81 74 SER A C 1
ATOM 577 O O . SER A 1 74 ? -9.081 2.638 16.982 1.00 89.81 74 SER A O 1
ATOM 579 N N . PRO A 1 75 ? -7.608 0.953 17.256 1.00 92.06 75 PRO A N 1
ATOM 580 C CA . PRO A 1 75 ? -8.378 0.304 18.317 1.00 92.06 75 PRO A CA 1
ATOM 581 C C . PRO A 1 75 ? -8.621 1.209 19.536 1.00 92.06 75 PRO A C 1
ATOM 583 O O . PRO A 1 75 ? -9.696 1.173 20.132 1.00 92.06 75 PRO A O 1
ATOM 586 N N . SER A 1 76 ? -7.668 2.080 19.877 1.00 89.38 76 SER A N 1
ATOM 587 C CA . SER A 1 76 ? -7.809 3.061 20.968 1.00 89.38 76 SER A CA 1
ATOM 588 C C . SER A 1 76 ? -8.881 4.143 20.729 1.00 89.38 76 SER A C 1
ATOM 590 O O . SER A 1 76 ? -9.444 4.690 21.688 1.00 89.38 76 SER A O 1
ATOM 592 N N . GLU A 1 77 ? -9.221 4.427 19.471 1.00 89.88 77 GLU A N 1
ATOM 593 C CA . GLU A 1 77 ? -10.266 5.390 19.097 1.00 89.88 77 GLU A CA 1
ATOM 594 C C . GLU A 1 77 ? -11.675 4.779 19.152 1.00 89.88 77 GLU A C 1
ATOM 596 O O . GLU A 1 77 ? -12.657 5.515 19.239 1.00 89.88 77 GLU A O 1
ATOM 601 N N . GLN A 1 78 ? -11.792 3.447 19.192 1.00 91.44 78 GLN A N 1
ATOM 602 C CA . GLN A 1 78 ? -13.079 2.746 19.158 1.00 91.44 78 GLN A CA 1
ATOM 603 C C . GLN A 1 78 ? -13.872 2.927 20.443 1.00 91.44 78 GLN A C 1
ATOM 605 O O . GLN A 1 78 ? -13.316 2.906 21.543 1.00 91.44 78 GLN A O 1
ATOM 610 N N . ASN A 1 79 ? -15.189 3.057 20.323 1.00 91.94 79 ASN A N 1
ATOM 611 C CA . ASN A 1 79 ? -16.085 3.194 21.463 1.00 91.94 79 ASN A CA 1
ATOM 612 C C . ASN A 1 79 ? -16.924 1.938 21.673 1.00 91.94 79 ASN A C 1
ATOM 614 O O . ASN A 1 79 ? -17.178 1.166 20.753 1.00 91.94 79 ASN A O 1
ATOM 618 N N . TYR A 1 80 ? -17.348 1.753 22.918 1.00 95.38 80 TYR A N 1
ATOM 619 C CA . TYR A 1 80 ? -18.262 0.691 23.307 1.00 95.38 80 TYR A CA 1
ATOM 620 C C . TYR A 1 80 ? -19.688 1.234 23.406 1.00 95.38 80 TYR A C 1
ATOM 622 O O . TYR A 1 80 ? -19.917 2.423 23.670 1.00 95.38 80 TYR A O 1
ATOM 630 N N . THR A 1 81 ? -20.654 0.338 23.271 1.00 96.44 81 THR A N 1
ATOM 631 C CA . THR A 1 81 ? -22.075 0.633 23.453 1.00 96.44 81 THR A CA 1
ATOM 632 C C . THR A 1 81 ? -22.636 -0.245 24.561 1.00 96.44 81 THR A C 1
ATOM 634 O O . THR A 1 81 ? -22.265 -1.406 24.677 1.00 96.44 81 THR A O 1
ATOM 637 N N . ILE A 1 82 ? -23.509 0.303 25.398 1.00 95.12 82 ILE A N 1
ATOM 638 C CA . ILE A 1 82 ? -24.262 -0.457 26.394 1.00 95.12 82 ILE A CA 1
ATOM 639 C C . ILE A 1 82 ? -25.687 -0.643 25.889 1.00 95.12 82 ILE A C 1
ATOM 641 O O . ILE A 1 82 ? -26.296 0.303 25.385 1.00 95.12 82 ILE A O 1
ATOM 645 N N . LEU A 1 83 ? -26.212 -1.852 26.051 1.00 95.12 83 LEU A N 1
ATOM 646 C CA . LEU A 1 83 ? -27.600 -2.185 25.766 1.00 95.12 83 LEU A CA 1
ATOM 647 C C . LEU A 1 83 ? -28.215 -2.827 27.007 1.00 95.12 83 LEU A C 1
ATOM 649 O O . LEU A 1 83 ? -27.766 -3.888 27.438 1.00 95.12 83 LEU A O 1
ATOM 653 N N . ASP A 1 84 ? -29.215 -2.171 27.589 1.00 94.81 84 ASP A N 1
ATOM 654 C CA . ASP A 1 84 ? -29.966 -2.730 28.711 1.00 94.81 84 ASP A CA 1
ATOM 655 C C . ASP A 1 84 ? -30.899 -3.828 28.177 1.00 94.81 84 ASP A C 1
ATOM 657 O O . ASP A 1 84 ? -31.615 -3.623 27.190 1.00 94.81 84 ASP A O 1
ATOM 661 N N . VAL A 1 85 ? -30.847 -5.010 28.794 1.00 94.81 85 VAL A N 1
ATOM 662 C CA . VAL A 1 85 ? -31.539 -6.211 28.312 1.00 94.81 85 VAL A CA 1
ATOM 663 C C . VAL A 1 85 ? -32.173 -7.011 29.441 1.00 94.81 85 VAL A C 1
ATOM 665 O O . VAL A 1 85 ? -31.648 -7.084 30.558 1.00 94.81 85 VAL A O 1
ATOM 668 N N . THR A 1 86 ? -33.234 -7.726 29.088 1.00 94.75 86 THR A N 1
ATOM 669 C CA . THR A 1 86 ? -33.787 -8.804 29.895 1.00 94.75 86 THR A CA 1
ATOM 670 C C . THR A 1 86 ? -33.327 -10.132 29.299 1.00 94.75 86 THR A C 1
ATOM 672 O O . THR A 1 86 ? -33.598 -10.466 28.145 1.00 94.75 86 THR A O 1
ATOM 675 N N . ILE A 1 87 ? -32.563 -10.891 30.085 1.00 93.81 87 ILE A N 1
ATOM 676 C CA . ILE A 1 87 ? -31.949 -12.147 29.645 1.00 93.81 87 ILE A CA 1
ATOM 677 C C . ILE A 1 87 ? -32.909 -13.300 29.944 1.00 93.81 87 ILE A C 1
ATOM 679 O O . ILE A 1 87 ? -33.238 -13.556 31.102 1.00 93.81 87 ILE A O 1
ATOM 683 N N . THR A 1 88 ? -33.342 -14.012 28.904 1.00 93.62 88 THR A N 1
ATOM 684 C CA . THR A 1 88 ? -34.207 -15.201 29.028 1.00 93.62 88 THR A CA 1
ATOM 685 C C . THR A 1 88 ? -33.463 -16.506 28.747 1.00 93.62 88 THR A C 1
ATOM 687 O O . THR A 1 88 ? -33.915 -17.574 29.155 1.00 93.62 88 THR A O 1
ATOM 690 N N . GLY A 1 89 ? -32.340 -16.423 28.037 1.00 92.62 89 GLY A N 1
ATOM 691 C CA . GLY A 1 89 ? -31.470 -17.531 27.668 1.00 92.62 89 GLY A CA 1
ATOM 692 C C . GLY A 1 89 ? -30.033 -17.296 28.122 1.00 92.62 89 GLY A C 1
ATOM 693 O O . GLY A 1 89 ? -29.792 -16.938 29.273 1.00 92.62 89 GLY A O 1
ATOM 694 N N . SER A 1 90 ? -29.077 -17.532 27.227 1.00 92.25 90 SER A N 1
ATOM 695 C CA . SER A 1 90 ? -27.647 -17.395 27.502 1.00 92.25 90 SER A CA 1
ATOM 696 C C . SER A 1 90 ? -27.000 -16.407 26.538 1.00 92.25 90 SER A C 1
ATOM 698 O O . SER A 1 90 ? -27.129 -16.553 25.326 1.00 92.25 90 SER A O 1
ATOM 700 N N . PHE A 1 91 ? -26.249 -15.462 27.096 1.00 95.44 91 PHE A N 1
ATOM 701 C CA . PHE A 1 91 ? -25.295 -14.617 26.383 1.00 95.44 91 PHE A CA 1
ATOM 702 C C . PHE A 1 91 ? -23.898 -14.877 26.947 1.00 95.44 91 PHE A C 1
ATOM 704 O O . PHE A 1 91 ? -23.746 -15.031 28.162 1.00 95.44 91 PHE A O 1
ATOM 711 N N . ALA A 1 92 ? -22.887 -14.899 26.087 1.00 94.25 92 ALA A N 1
ATOM 712 C CA . ALA A 1 92 ? -21.483 -14.969 26.465 1.00 94.25 92 ALA A CA 1
ATOM 713 C C . ALA A 1 92 ? -20.677 -13.861 25.773 1.00 94.25 92 ALA A C 1
ATOM 715 O O . ALA A 1 92 ? -21.117 -13.273 24.786 1.00 94.25 92 ALA A O 1
ATOM 716 N N . ALA A 1 93 ? -19.484 -13.572 26.299 1.00 93.94 93 ALA A N 1
ATOM 717 C CA . ALA A 1 93 ? -18.513 -12.760 25.573 1.00 93.94 93 ALA A CA 1
ATOM 718 C C . ALA A 1 93 ? -18.160 -13.432 24.233 1.00 93.94 93 ALA A C 1
ATOM 720 O O . ALA A 1 93 ? -18.191 -14.658 24.128 1.00 93.94 93 ALA A O 1
ATOM 721 N N . ASP A 1 94 ? -17.854 -12.613 23.230 1.00 94.12 94 ASP A N 1
ATOM 722 C CA . ASP A 1 94 ? -17.591 -12.972 21.831 1.00 94.12 94 ASP A CA 1
ATOM 723 C C . ASP A 1 94 ? -18.802 -13.483 21.027 1.00 94.12 94 ASP A C 1
ATOM 725 O O . ASP A 1 94 ? -18.691 -13.671 19.812 1.00 94.12 94 ASP A O 1
ATOM 729 N N . ASP A 1 95 ? -19.985 -13.631 21.640 1.00 96.31 95 ASP A N 1
ATOM 730 C CA . ASP A 1 95 ? -21.204 -13.934 20.888 1.00 96.31 95 ASP A CA 1
ATOM 731 C C . ASP A 1 95 ? -21.543 -12.791 19.919 1.00 96.31 95 ASP A C 1
ATOM 733 O O . ASP A 1 95 ? -21.560 -11.606 20.275 1.00 96.31 95 ASP A O 1
ATOM 737 N N . ALA A 1 96 ? -21.880 -13.160 18.683 1.00 96.12 96 ALA A N 1
ATOM 738 C CA . ALA A 1 96 ? -22.488 -12.252 17.721 1.00 96.12 96 ALA A CA 1
ATOM 739 C C . ALA A 1 96 ? -24.005 -12.207 17.948 1.00 96.12 96 ALA A C 1
ATOM 741 O O . ALA A 1 96 ? -24.694 -13.226 17.813 1.00 96.12 96 ALA A O 1
ATOM 742 N N . ILE A 1 97 ? -24.523 -11.020 18.259 1.00 96.81 97 ILE A N 1
ATOM 743 C CA . ILE A 1 97 ? -25.958 -10.776 18.411 1.00 96.81 97 ILE A CA 1
ATOM 744 C C . ILE A 1 97 ? -26.547 -10.109 17.175 1.00 96.81 97 ILE A C 1
ATOM 746 O O . ILE A 1 97 ? -25.886 -9.339 16.476 1.00 96.81 97 ILE A O 1
ATOM 750 N N . THR A 1 98 ? -27.820 -10.389 16.918 1.00 97.31 98 THR A N 1
ATOM 751 C CA . THR A 1 98 ? -28.610 -9.737 15.871 1.00 97.31 98 THR A CA 1
ATOM 752 C C . THR A 1 98 ? -29.991 -9.367 16.401 1.00 97.31 98 THR A C 1
ATOM 754 O O . THR A 1 98 ? -30.660 -10.208 17.007 1.00 97.31 98 THR A O 1
ATOM 757 N N . GLY A 1 99 ? -30.422 -8.129 16.164 1.00 96.56 99 GLY A N 1
ATOM 758 C CA . GLY A 1 99 ? -31.770 -7.659 16.476 1.00 96.56 99 GLY A CA 1
ATOM 759 C C . GLY A 1 99 ? -32.786 -8.295 15.534 1.00 96.56 99 GLY A C 1
ATOM 760 O O . GLY A 1 99 ? -32.582 -8.326 14.318 1.00 96.56 99 GLY A O 1
ATOM 761 N N . ALA A 1 100 ? -33.857 -8.862 16.086 1.00 94.69 100 ALA A N 1
ATOM 762 C CA . ALA A 1 100 ? -34.859 -9.579 15.309 1.00 94.69 100 ALA A CA 1
ATOM 763 C C . ALA A 1 100 ? -35.615 -8.673 14.331 1.00 94.69 100 ALA A C 1
ATOM 765 O O . ALA A 1 100 ? -35.966 -9.146 13.248 1.00 94.69 100 ALA A O 1
ATOM 766 N N . ASP A 1 101 ? -35.826 -7.409 14.707 1.00 94.44 101 ASP A N 1
ATOM 767 C CA . ASP A 1 101 ? -36.592 -6.436 13.931 1.00 94.44 101 ASP A CA 1
ATOM 768 C C . ASP A 1 101 ? -35.670 -5.415 13.259 1.00 94.44 101 ASP A C 1
ATOM 770 O O . ASP A 1 101 ? -35.818 -5.121 12.072 1.00 94.44 101 ASP A O 1
ATOM 774 N N . SER A 1 102 ? -34.689 -4.887 13.999 1.00 94.69 102 SER A N 1
ATOM 775 C CA . SER A 1 102 ? -33.762 -3.866 13.493 1.00 94.69 102 SER A CA 1
ATOM 776 C C . SER A 1 102 ? -32.735 -4.413 12.500 1.00 94.69 102 SER A C 1
ATOM 778 O O . SER A 1 102 ? -32.164 -3.648 11.724 1.00 94.69 102 SER A O 1
ATOM 780 N N . SER A 1 103 ? -32.472 -5.726 12.527 1.00 94.75 103 SER A N 1
ATOM 781 C CA . SER A 1 103 ? -31.318 -6.354 11.865 1.00 94.75 103 SER A CA 1
ATOM 782 C C . SER A 1 103 ? -29.963 -5.760 12.287 1.00 94.75 103 SER A C 1
ATOM 784 O O . SER A 1 103 ? -28.958 -6.004 11.618 1.00 94.75 103 SER A O 1
ATOM 786 N N . ALA A 1 104 ? -29.916 -4.989 13.383 1.00 96.44 104 ALA A N 1
ATOM 787 C CA . ALA A 1 104 ? -28.675 -4.464 13.933 1.00 96.44 104 ALA A CA 1
ATOM 788 C C . ALA A 1 104 ? -27.811 -5.615 14.461 1.00 96.44 104 ALA A C 1
ATOM 790 O O . ALA A 1 104 ? -28.333 -6.590 15.004 1.00 96.44 104 ALA A O 1
ATOM 791 N N . THR A 1 105 ? -26.494 -5.512 14.304 1.00 96.94 105 THR A N 1
ATOM 792 C CA . THR A 1 105 ? -25.541 -6.551 14.717 1.00 96.94 105 THR A CA 1
ATOM 793 C C . THR A 1 105 ? -24.484 -5.987 15.648 1.00 96.94 105 THR A C 1
ATOM 795 O O . THR A 1 105 ? -24.063 -4.846 15.471 1.00 96.94 105 THR A O 1
ATOM 798 N N . ALA A 1 106 ? -24.009 -6.786 16.600 1.00 97.06 106 ALA A N 1
ATOM 799 C CA . ALA A 1 106 ? -22.887 -6.426 17.465 1.00 97.06 106 ALA A CA 1
ATOM 800 C C . ALA A 1 106 ? -22.181 -7.669 18.022 1.00 97.06 106 ALA A C 1
ATOM 802 O O . ALA A 1 106 ? -22.743 -8.765 18.005 1.00 97.06 106 ALA A O 1
ATOM 803 N N . THR A 1 107 ? -20.978 -7.481 18.559 1.00 96.94 107 THR A N 1
ATOM 804 C CA . THR A 1 107 ? -20.253 -8.500 19.331 1.00 96.94 107 THR A CA 1
ATOM 805 C C . THR A 1 107 ? -20.324 -8.161 20.814 1.00 96.94 107 THR A C 1
ATOM 807 O O . THR A 1 107 ? -20.051 -7.020 21.200 1.00 96.94 107 THR A O 1
ATOM 810 N N . ILE A 1 108 ? -20.681 -9.137 21.649 1.00 96.69 108 ILE A N 1
ATOM 811 C CA . ILE A 1 108 ? -20.709 -8.969 23.105 1.00 96.69 108 ILE A CA 1
ATOM 812 C C . ILE A 1 108 ? -19.276 -8.963 23.645 1.00 96.69 108 ILE A C 1
ATOM 814 O O . ILE A 1 108 ? -18.530 -9.916 23.462 1.00 96.69 108 ILE A O 1
ATOM 818 N N . LEU A 1 109 ? -18.905 -7.896 24.345 1.00 95.56 109 LEU A N 1
ATOM 819 C CA . LEU A 1 109 ? -17.639 -7.771 25.072 1.00 95.56 109 LEU A CA 1
ATOM 820 C C . LEU A 1 109 ? -17.771 -8.283 26.511 1.00 95.56 109 LEU A C 1
ATOM 822 O O . LEU A 1 109 ? -16.866 -8.925 27.033 1.00 95.56 109 LEU A O 1
ATOM 826 N N . GLU A 1 110 ? -18.901 -7.990 27.157 1.00 95.44 110 GLU A N 1
ATOM 827 C CA . GLU A 1 110 ? -19.180 -8.383 28.539 1.00 95.44 110 GLU A CA 1
ATOM 828 C C . GLU A 1 110 ? -20.694 -8.467 28.783 1.00 95.44 110 GLU A C 1
ATOM 830 O O . GLU A 1 110 ? -21.471 -7.689 28.222 1.00 95.44 110 GLU A O 1
ATOM 835 N N . VAL A 1 111 ? -21.103 -9.404 29.643 1.00 95.06 111 VAL A N 1
ATOM 836 C CA . VAL A 1 111 ? -22.477 -9.545 30.143 1.00 95.06 111 VAL A CA 1
ATOM 837 C C . VAL A 1 111 ? -22.480 -9.162 31.621 1.00 95.06 111 VAL A C 1
ATOM 839 O O . VAL A 1 111 ? -21.907 -9.877 32.443 1.00 95.06 111 VAL A O 1
ATOM 842 N N . ASP A 1 112 ? -23.130 -8.053 31.970 1.00 92.81 112 ASP A N 1
ATOM 843 C CA . ASP A 1 112 ? -23.209 -7.575 33.351 1.00 92.81 112 ASP A CA 1
ATOM 844 C C . ASP A 1 112 ? -24.627 -7.746 33.903 1.00 92.81 112 ASP A C 1
ATOM 846 O O . ASP A 1 112 ? -25.588 -7.132 33.437 1.00 92.81 112 ASP A O 1
ATOM 850 N N . THR A 1 113 ? -24.747 -8.577 34.937 1.00 90.88 113 THR A N 1
ATOM 851 C CA . THR A 1 113 ? -26.011 -8.852 35.635 1.00 90.88 113 THR A CA 1
ATOM 852 C C . THR A 1 113 ? -26.018 -8.350 37.082 1.00 90.88 113 THR A C 1
ATOM 854 O O . THR A 1 113 ? -26.950 -8.647 37.829 1.00 90.88 113 THR A O 1
ATOM 857 N N . ALA A 1 114 ? -24.965 -7.659 37.531 1.00 85.38 114 ALA A N 1
ATOM 858 C CA . ALA A 1 114 ? -24.738 -7.364 38.950 1.00 85.38 114 ALA A CA 1
ATOM 859 C C . ALA A 1 114 ? -24.647 -5.862 39.246 1.00 85.38 114 ALA A C 1
ATOM 861 O O . ALA A 1 114 ? -25.153 -5.397 40.273 1.00 85.38 114 ALA A O 1
ATOM 862 N N . THR A 1 115 ? -24.040 -5.080 38.354 1.00 83.25 115 THR A N 1
ATOM 863 C CA . THR A 1 115 ? -23.716 -3.670 38.604 1.00 83.25 115 THR A CA 1
ATOM 864 C C . THR A 1 115 ? -24.956 -2.775 38.643 1.00 83.25 115 THR A C 1
ATOM 866 O O . THR A 1 115 ? -24.970 -1.791 39.383 1.00 83.25 115 THR A O 1
ATOM 869 N N . ARG A 1 116 ? -26.008 -3.102 37.877 1.00 82.00 116 ARG A N 1
ATOM 870 C CA . ARG A 1 116 ? -27.252 -2.308 37.772 1.00 82.00 116 ARG A CA 1
ATOM 871 C C . ARG A 1 116 ? -28.501 -3.054 38.250 1.00 82.00 116 ARG A C 1
ATOM 873 O O . ARG A 1 116 ? -29.572 -2.878 37.692 1.00 82.00 116 ARG A O 1
ATOM 880 N N . THR A 1 117 ? -28.394 -3.852 39.310 1.00 79.12 117 THR A N 1
ATOM 881 C CA . THR A 1 117 ? -29.522 -4.660 39.824 1.00 79.12 117 THR A CA 1
ATOM 882 C C . THR A 1 117 ? -30.810 -3.823 40.026 1.00 79.12 117 THR A C 1
ATOM 884 O O . THR A 1 117 ? -30.748 -2.797 40.711 1.00 79.12 117 THR A O 1
ATOM 887 N N . PRO A 1 118 ? -31.982 -4.245 39.493 1.00 81.75 118 PRO A N 1
ATOM 888 C CA . PRO A 1 118 ? -32.271 -5.532 38.839 1.00 81.75 118 PRO A CA 1
ATOM 889 C C . PRO A 1 118 ? -31.984 -5.590 37.326 1.00 81.75 118 PRO A C 1
ATOM 891 O O . PRO A 1 118 ? -32.166 -6.645 36.727 1.00 81.75 118 PRO A O 1
ATOM 894 N N . GLN A 1 119 ? -31.558 -4.490 36.707 1.00 89.12 119 GLN A N 1
ATOM 895 C CA . GLN A 1 119 ? -31.281 -4.405 35.275 1.00 89.12 119 GLN A CA 1
ATOM 896 C C . GLN A 1 119 ? -29.974 -5.124 34.914 1.00 89.12 119 GLN A C 1
ATOM 898 O O . GLN A 1 119 ? -28.922 -4.859 35.503 1.00 89.12 119 GLN A O 1
ATOM 903 N N . SER A 1 120 ? -30.041 -5.993 33.903 1.00 93.38 120 SER A N 1
ATOM 904 C CA . SER A 1 120 ? -28.860 -6.546 33.232 1.00 93.38 120 SER A CA 1
ATOM 905 C C . SER A 1 120 ? -28.555 -5.744 31.970 1.00 93.38 120 SER A C 1
ATOM 907 O O . SER A 1 120 ? -29.458 -5.156 31.368 1.00 93.38 120 SER A O 1
ATOM 909 N N . TYR A 1 121 ? -27.289 -5.699 31.572 1.00 93.75 121 TYR A N 1
ATOM 910 C CA . TYR A 1 121 ? -26.878 -5.021 30.349 1.00 93.75 121 TYR A CA 1
ATOM 911 C C . TYR A 1 121 ? -25.719 -5.736 29.660 1.00 93.75 121 TYR A C 1
ATOM 913 O O . TYR A 1 121 ? -24.912 -6.424 30.287 1.00 93.75 121 TYR A O 1
ATOM 921 N N . LEU A 1 122 ? -25.649 -5.556 28.347 1.00 95.38 122 LEU A N 1
ATOM 922 C CA . LEU A 1 122 ? -24.566 -6.037 27.503 1.00 95.38 122 LEU A CA 1
ATOM 923 C C . LEU A 1 122 ? -23.644 -4.871 27.169 1.00 95.38 122 LEU A C 1
ATOM 925 O O . LEU A 1 122 ? -24.109 -3.778 26.836 1.00 95.38 122 LEU A O 1
ATOM 929 N N . VAL A 1 123 ? -22.340 -5.113 27.229 1.00 96.19 123 VAL A N 1
ATOM 930 C CA . VAL A 1 123 ? -21.327 -4.223 26.660 1.00 96.19 123 VAL A CA 1
ATOM 931 C C . VAL A 1 123 ? -21.005 -4.742 25.269 1.00 96.19 123 VAL A C 1
ATOM 933 O O . VAL A 1 123 ? -20.684 -5.915 25.103 1.00 96.19 123 VAL A O 1
ATOM 936 N N . LEU A 1 124 ? -21.113 -3.880 24.268 1.00 96.62 124 LEU A N 1
ATOM 937 C CA . LEU A 1 124 ? -21.062 -4.231 22.857 1.00 96.62 124 LEU A CA 1
ATOM 938 C C . LEU A 1 124 ? -19.912 -3.509 22.151 1.00 96.62 124 LEU A C 1
ATOM 940 O O . LEU A 1 124 ? -19.641 -2.334 22.419 1.00 96.62 124 LEU A O 1
ATOM 944 N N . GLY A 1 125 ? -19.283 -4.213 21.213 1.00 95.44 125 GLY A N 1
ATOM 945 C CA . GLY A 1 125 ? -18.357 -3.677 20.216 1.00 95.44 125 GLY A CA 1
ATOM 946 C C . GLY A 1 125 ? -18.837 -3.990 18.795 1.00 95.44 125 GLY A C 1
ATOM 947 O O . GLY A 1 125 ? -19.761 -4.785 18.610 1.00 95.44 125 GLY A O 1
ATOM 948 N N . LYS A 1 126 ? -18.219 -3.359 17.783 1.00 93.06 126 LYS A N 1
ATOM 949 C CA . LYS A 1 126 ? -18.536 -3.565 16.352 1.00 93.06 126 LYS A CA 1
ATOM 950 C C . LYS A 1 126 ? -20.035 -3.436 16.024 1.00 93.06 126 LYS A C 1
ATOM 952 O O . LYS A 1 126 ? -20.580 -4.189 15.218 1.00 93.06 126 LYS A O 1
ATOM 957 N N . VAL A 1 127 ? -20.714 -2.488 16.670 1.00 94.69 127 VAL A N 1
ATOM 958 C CA . VAL A 1 127 ? -22.150 -2.266 16.471 1.00 94.69 127 VAL A CA 1
ATOM 959 C C . VAL A 1 127 ? -22.396 -1.731 15.060 1.00 94.69 127 VAL A C 1
ATOM 961 O O . VAL A 1 127 ? -21.836 -0.708 14.672 1.00 94.69 127 VAL A O 1
ATOM 964 N N . THR A 1 128 ? -23.251 -2.409 14.298 1.00 95.00 128 THR A N 1
ATOM 965 C CA . THR A 1 128 ? -23.731 -1.962 12.985 1.00 95.00 128 THR A CA 1
ATOM 966 C C . THR A 1 128 ? -25.246 -1.830 13.034 1.00 95.00 128 THR A C 1
ATOM 968 O O . THR A 1 128 ? -25.945 -2.786 13.362 1.00 95.00 128 THR A O 1
ATOM 971 N N . GLY A 1 129 ? -25.757 -0.647 12.694 1.00 94.19 129 GLY A N 1
ATOM 972 C CA . GLY A 1 129 ? -27.173 -0.317 12.847 1.00 94.19 129 GLY A CA 1
ATOM 973 C C . GLY A 1 129 ? -27.521 0.177 14.254 1.00 94.19 129 GLY A C 1
ATOM 974 O O . GLY A 1 129 ? -26.646 0.523 15.050 1.00 94.19 129 GLY A O 1
ATOM 975 N N . VAL A 1 130 ? -28.821 0.257 14.535 1.00 94.38 130 VAL A N 1
ATOM 976 C CA . VAL A 1 130 ? -29.356 0.714 15.822 1.00 94.38 130 VAL A CA 1
ATOM 977 C C . VAL A 1 130 ? -30.363 -0.311 16.315 1.00 94.38 130 VAL A C 1
ATOM 979 O O . VAL A 1 130 ? -31.342 -0.574 15.619 1.00 94.38 130 VAL A O 1
ATOM 982 N N . PHE A 1 131 ? -30.129 -0.868 17.502 1.00 95.50 131 PHE A N 1
ATOM 983 C CA . PHE A 1 131 ? -31.100 -1.738 18.157 1.00 95.50 131 PHE A CA 1
ATOM 984 C C . PHE A 1 131 ? -32.336 -0.932 18.578 1.00 95.50 131 PHE A C 1
ATOM 986 O O . PHE A 1 131 ? -32.228 0.159 19.150 1.00 95.50 131 PHE A O 1
ATOM 993 N N . ASN A 1 132 ? -33.516 -1.481 18.304 1.00 93.94 132 ASN A N 1
ATOM 994 C CA . ASN A 1 132 ? -34.784 -0.934 18.762 1.00 93.94 132 ASN A CA 1
ATOM 995 C C . ASN A 1 132 ? -34.940 -1.175 20.268 1.00 93.94 132 ASN A C 1
ATOM 997 O O . ASN A 1 132 ? -34.397 -2.128 20.824 1.00 93.94 132 ASN A O 1
ATOM 1001 N N . ALA A 1 133 ? -35.728 -0.331 20.933 1.00 91.12 133 ALA A N 1
ATOM 1002 C CA . ALA A 1 133 ? -36.211 -0.655 22.269 1.00 91.12 133 ALA A CA 1
ATOM 1003 C C . ALA A 1 133 ? -37.293 -1.740 22.161 1.00 91.12 133 ALA A C 1
ATOM 1005 O O . ALA A 1 133 ? -38.161 -1.642 21.291 1.00 91.12 133 ALA A O 1
ATOM 1006 N N . SER A 1 134 ? -37.266 -2.730 23.056 1.00 92.69 134 SER A N 1
ATOM 1007 C CA . SER A 1 134 ? -38.237 -3.831 23.087 1.00 92.69 134 SER A CA 1
ATOM 1008 C C . SER A 1 134 ? -38.235 -4.709 21.831 1.00 92.69 134 SER A C 1
ATOM 1010 O O . SER A 1 134 ? -39.296 -4.996 21.284 1.00 92.69 134 SER A O 1
ATOM 1012 N N . GLU A 1 135 ? -37.058 -5.165 21.399 1.00 95.56 135 GLU A N 1
ATOM 1013 C CA . GLU A 1 135 ? -36.908 -6.196 20.361 1.00 95.56 135 GLU A CA 1
ATOM 1014 C C . GLU A 1 135 ? -36.209 -7.456 20.887 1.00 95.56 135 GLU A C 1
ATOM 1016 O O . GLU A 1 135 ? -35.422 -7.394 21.834 1.00 95.56 135 GLU A O 1
ATOM 1021 N N . ASP A 1 136 ? -36.460 -8.595 20.240 1.00 96.31 136 ASP A N 1
ATOM 1022 C CA . ASP A 1 136 ? -35.761 -9.849 20.528 1.00 96.31 136 ASP A CA 1
ATOM 1023 C C . ASP A 1 136 ? -34.309 -9.796 20.023 1.00 96.31 136 ASP A C 1
ATOM 1025 O O . ASP A 1 136 ? -34.037 -9.445 18.872 1.00 96.31 136 ASP A O 1
ATOM 1029 N N . LEU A 1 137 ? -33.369 -10.234 20.858 1.00 96.75 137 LEU A N 1
ATOM 1030 C CA . LEU A 1 137 ? -31.962 -10.411 20.508 1.00 96.75 137 LEU A CA 1
ATOM 1031 C C . LEU A 1 137 ? -31.669 -11.882 20.237 1.00 96.75 137 LEU A C 1
ATOM 1033 O O . LEU A 1 137 ? -31.926 -12.759 21.071 1.00 96.75 137 LEU A O 1
ATOM 1037 N N . LYS A 1 138 ? -31.091 -12.148 19.067 1.00 95.88 138 LYS A N 1
ATOM 1038 C CA . LYS A 1 138 ? -30.748 -13.495 18.615 1.00 95.88 138 LYS A CA 1
ATOM 1039 C C . LYS A 1 138 ? -29.245 -13.733 18.673 1.00 95.88 138 LYS A C 1
ATOM 1041 O O . LYS A 1 138 ? -28.484 -12.915 18.170 1.00 95.88 138 LYS A O 1
ATOM 1046 N N . VAL A 1 139 ? -28.845 -14.897 19.179 1.00 95.62 139 VAL A N 1
ATOM 1047 C CA . VAL A 1 139 ? -27.504 -15.479 18.999 1.00 95.62 139 VAL A CA 1
ATOM 1048 C C . VAL A 1 139 ? -27.671 -16.729 18.149 1.00 95.62 139 VAL A C 1
ATOM 1050 O O . VAL A 1 139 ? -28.493 -17.588 18.468 1.00 95.62 139 VAL A O 1
ATOM 1053 N N . SER A 1 140 ? -26.934 -16.832 17.040 1.00 92.81 140 SER A N 1
ATOM 1054 C CA . SER A 1 140 ? -27.067 -17.957 16.094 1.00 92.81 140 SER A CA 1
ATOM 1055 C C . SER A 1 140 ? -28.526 -18.231 15.676 1.00 92.81 140 SER A C 1
ATOM 1057 O O . SER A 1 140 ? -28.974 -19.374 15.633 1.00 92.81 140 SER A O 1
ATOM 1059 N N . ALA A 1 141 ? -29.283 -17.161 15.402 1.00 90.12 141 ALA A N 1
ATOM 1060 C CA . ALA A 1 141 ? -30.711 -17.171 15.055 1.00 90.12 141 ALA A CA 1
ATOM 1061 C C . ALA A 1 141 ? -31.695 -17.642 16.153 1.00 90.12 141 ALA A C 1
ATOM 1063 O O . ALA A 1 141 ? -32.897 -17.711 15.892 1.00 90.12 141 ALA A O 1
ATOM 1064 N N . VAL A 1 142 ? -31.233 -17.896 17.382 1.00 94.88 142 VAL A N 1
ATOM 1065 C CA . VAL A 1 142 ? -32.078 -18.255 18.536 1.00 94.88 142 VAL A CA 1
ATOM 1066 C C . VAL A 1 142 ? -32.242 -17.050 19.457 1.00 94.88 142 VAL A C 1
ATOM 1068 O O . VAL A 1 142 ? -31.249 -16.415 19.797 1.00 94.88 142 VAL A O 1
ATOM 1071 N N . VAL A 1 143 ? -33.473 -16.747 19.881 1.00 96.62 143 VAL A N 1
ATOM 1072 C CA . VAL A 1 143 ? -33.759 -15.654 20.829 1.00 96.62 143 VAL A CA 1
ATOM 1073 C C . VAL A 1 143 ? -33.189 -15.994 22.209 1.00 96.62 143 VAL A C 1
ATOM 1075 O O . VAL A 1 143 ? -33.520 -17.037 22.771 1.00 96.62 143 VAL A O 1
ATOM 1078 N N . GLN A 1 144 ? -32.336 -15.118 22.747 1.00 95.69 144 GLN A N 1
ATOM 1079 C CA . GLN A 1 144 ? -31.671 -15.288 24.052 1.00 95.69 144 GLN A CA 1
ATOM 1080 C C . GLN A 1 144 ? -32.061 -14.208 25.077 1.00 95.69 144 GLN A C 1
ATOM 1082 O O . GLN A 1 144 ? -31.742 -14.318 26.262 1.00 95.69 144 GLN A O 1
ATOM 1087 N N . GLY A 1 145 ? -32.775 -13.176 24.643 1.00 94.94 145 GLY A N 1
ATOM 1088 C CA . GLY A 1 145 ? -33.275 -12.100 25.488 1.00 94.94 145 GLY A CA 1
ATOM 1089 C C . GLY A 1 145 ? -33.910 -11.010 24.641 1.00 94.94 145 GLY A C 1
ATOM 1090 O O . GLY A 1 145 ? -33.993 -11.146 23.421 1.00 94.94 145 GLY A O 1
ATOM 1091 N N . ASN A 1 146 ? -34.326 -9.930 25.284 1.00 94.75 146 ASN A N 1
ATOM 1092 C CA . ASN A 1 146 ? -34.936 -8.774 24.638 1.00 94.75 146 ASN A CA 1
ATOM 1093 C C . ASN A 1 146 ? -34.301 -7.468 25.130 1.00 94.75 146 ASN A C 1
ATOM 1095 O O . ASN A 1 146 ? -33.803 -7.390 26.254 1.00 94.75 146 ASN A O 1
ATOM 1099 N N . THR A 1 147 ? -34.307 -6.441 24.284 1.00 95.94 147 THR A N 1
ATOM 1100 C CA . THR A 1 147 ? -33.834 -5.100 24.646 1.00 95.94 147 THR A CA 1
ATOM 1101 C C . THR A 1 147 ? -34.858 -4.381 25.518 1.00 95.94 147 THR A C 1
ATOM 1103 O O . THR A 1 147 ? -36.054 -4.384 25.230 1.00 95.94 147 THR A O 1
ATOM 1106 N N . ASP A 1 148 ? -34.397 -3.706 26.564 1.00 93.00 148 ASP A N 1
ATOM 1107 C CA . ASP A 1 148 ? -35.264 -2.927 27.458 1.00 93.00 148 ASP A CA 1
ATOM 1108 C C . ASP A 1 148 ? -35.188 -1.422 27.169 1.00 93.00 148 ASP A C 1
ATOM 1110 O O . ASP A 1 148 ? -36.120 -0.671 27.460 1.00 93.00 148 ASP A O 1
ATOM 1114 N N . ALA A 1 149 ? -34.090 -0.976 26.556 1.00 90.94 149 ALA A N 1
ATOM 1115 C CA . ALA A 1 149 ? -33.858 0.415 26.193 1.00 90.94 149 ALA A CA 1
ATOM 1116 C C . ALA A 1 149 ? -33.110 0.532 24.860 1.00 90.94 149 ALA A C 1
ATOM 1118 O O . ALA A 1 149 ? -32.593 -0.445 24.319 1.00 90.94 149 ALA A O 1
ATOM 1119 N N . LEU A 1 150 ? -33.044 1.759 24.341 1.00 92.31 150 LEU A N 1
ATOM 1120 C CA . LEU A 1 150 ? -32.171 2.080 23.215 1.00 92.31 150 LEU A CA 1
ATOM 1121 C C . LEU A 1 150 ? -30.701 1.951 23.623 1.00 92.31 150 LEU A C 1
ATOM 1123 O O . LEU A 1 150 ? -30.327 2.225 24.764 1.00 92.31 150 LEU A O 1
ATOM 1127 N N . GLN A 1 151 ? -29.865 1.588 22.654 1.00 91.94 151 GLN A N 1
ATOM 1128 C CA . GLN A 1 151 ? -28.422 1.491 22.839 1.00 91.94 151 GLN A CA 1
ATOM 1129 C C . GLN A 1 151 ? -27.805 2.848 23.243 1.00 91.94 151 GLN A C 1
ATOM 1131 O O . GLN A 1 151 ? -28.188 3.894 22.712 1.00 91.94 151 GLN A O 1
ATOM 1136 N N . ALA A 1 152 ? -26.830 2.839 24.156 1.00 92.12 152 ALA A N 1
ATOM 1137 C CA . ALA A 1 152 ? -26.172 4.044 24.668 1.00 92.12 152 ALA A CA 1
ATOM 1138 C C . ALA A 1 152 ? -24.641 3.940 24.583 1.00 92.12 152 ALA A C 1
ATOM 1140 O O . ALA A 1 152 ? -24.020 3.061 25.182 1.00 92.12 152 ALA A O 1
ATOM 1141 N N . GLU A 1 153 ? -24.005 4.855 23.854 1.00 92.56 153 GLU A N 1
ATOM 1142 C CA . GLU A 1 153 ? -22.551 4.869 23.669 1.00 92.56 153 GLU A CA 1
ATOM 1143 C C . GLU A 1 153 ? -21.823 5.413 24.909 1.00 92.56 153 GLU A C 1
ATOM 1145 O O . GLU A 1 153 ? -22.307 6.328 25.581 1.00 92.56 153 GLU A O 1
ATOM 1150 N N . GLY A 1 154 ? -20.663 4.838 25.248 1.00 88.25 154 GLY A N 1
ATOM 1151 C CA . GLY A 1 154 ? -19.746 5.396 26.254 1.00 88.25 154 GLY A CA 1
ATOM 1152 C C . GLY A 1 154 ? -20.309 5.525 27.677 1.00 88.25 154 GLY A C 1
ATOM 1153 O O . GLY A 1 154 ? -19.732 6.233 28.505 1.00 88.25 154 GLY A O 1
ATOM 1154 N N . SER A 1 155 ? -21.421 4.848 27.974 1.00 88.00 155 SER A N 1
ATOM 1155 C CA . SER A 1 155 ? -22.288 5.123 29.129 1.00 88.00 155 SER A CA 1
ATOM 1156 C C . SER A 1 155 ? -21.974 4.290 30.382 1.00 88.00 155 SER A C 1
ATOM 1158 O O . SER A 1 155 ? -22.867 3.932 31.157 1.00 88.00 155 SER A O 1
ATOM 1160 N N . GLY A 1 156 ? -20.700 3.950 30.599 1.00 86.38 156 GLY A N 1
ATOM 1161 C CA . GLY A 1 156 ? -20.231 3.276 31.811 1.00 86.38 156 GLY A CA 1
ATOM 1162 C C . GLY A 1 156 ? -20.565 4.089 33.067 1.00 86.38 156 GLY A C 1
ATOM 1163 O O . GLY A 1 156 ? -20.347 5.296 33.117 1.00 86.38 156 GLY A O 1
ATOM 1164 N N . SER A 1 157 ? -21.092 3.435 34.106 1.00 86.75 157 SER A N 1
ATOM 1165 C CA . SER A 1 157 ? -21.616 4.120 35.304 1.00 86.75 157 SER A CA 1
ATOM 1166 C C . SER A 1 157 ? -20.536 4.719 36.214 1.00 86.75 157 SER A C 1
ATOM 1168 O O . SER A 1 157 ? -20.843 5.516 37.099 1.00 86.75 157 SER A O 1
ATOM 1170 N N . THR A 1 158 ? -19.268 4.349 36.017 1.00 89.62 158 THR A N 1
ATOM 1171 C CA . THR A 1 158 ? -18.118 4.900 36.744 1.00 89.62 158 THR A CA 1
ATOM 1172 C C . THR A 1 158 ? -16.943 5.108 35.795 1.00 89.62 158 THR A C 1
ATOM 1174 O O . THR A 1 158 ? -16.828 4.415 34.785 1.00 89.62 158 THR A O 1
ATOM 1177 N N . GLY A 1 159 ? -16.010 5.998 36.152 1.00 90.88 159 GLY A N 1
ATOM 1178 C CA . GLY A 1 159 ? -14.774 6.180 35.379 1.00 90.88 159 GLY A CA 1
ATOM 1179 C C . GLY A 1 159 ? -13.935 4.900 35.267 1.00 90.88 159 GLY A C 1
ATOM 1180 O O . GLY A 1 159 ? -13.295 4.676 34.245 1.00 90.88 159 GLY A O 1
ATOM 1181 N N . LYS A 1 160 ? -13.994 4.020 36.280 1.00 90.75 160 LYS A N 1
ATOM 1182 C CA . LYS A 1 160 ? -13.339 2.706 36.245 1.00 90.75 160 LYS A CA 1
ATOM 1183 C C . LYS A 1 160 ? -13.968 1.799 35.182 1.00 90.75 160 LYS A C 1
ATOM 1185 O O . LYS A 1 160 ? -13.241 1.296 34.335 1.00 90.75 160 LYS A O 1
ATOM 1190 N N . LEU A 1 161 ? -15.293 1.634 35.199 1.00 92.19 161 LEU A N 1
ATOM 1191 C CA . LEU A 1 161 ? -16.001 0.800 34.218 1.00 92.19 161 LEU A CA 1
ATOM 1192 C C . LEU A 1 161 ? -15.855 1.359 32.803 1.00 92.19 161 LEU A C 1
ATOM 1194 O O . LEU A 1 161 ? -15.596 0.609 31.872 1.00 92.19 161 LEU A O 1
ATOM 1198 N N . HIS A 1 162 ? -15.920 2.684 32.647 1.00 92.44 162 HIS A N 1
ATOM 1199 C CA . HIS A 1 162 ? -15.681 3.322 31.356 1.00 92.44 162 HIS A CA 1
ATOM 1200 C C . HIS A 1 162 ? -14.293 2.974 30.794 1.00 92.44 162 HIS A C 1
ATOM 1202 O O . HIS A 1 162 ? -14.182 2.618 29.623 1.00 92.44 162 HIS A O 1
ATOM 1208 N N . ALA A 1 163 ? -13.245 3.025 31.624 1.00 92.56 163 ALA A N 1
ATOM 1209 C CA . ALA A 1 163 ? -11.897 2.641 31.209 1.00 92.56 163 ALA A CA 1
ATOM 1210 C C . ALA A 1 163 ? -11.779 1.138 30.891 1.00 92.56 163 ALA A C 1
ATOM 1212 O O . ALA A 1 163 ? -11.127 0.779 29.913 1.00 92.56 163 ALA A O 1
ATOM 1213 N N . GLN A 1 164 ? -12.427 0.267 31.675 1.00 94.19 164 GLN A N 1
ATOM 1214 C CA . GLN A 1 164 ? -12.446 -1.180 31.426 1.00 94.19 164 GLN A CA 1
ATOM 1215 C C . GLN A 1 164 ? -13.114 -1.508 30.085 1.00 94.19 164 GLN A C 1
ATOM 1217 O O . GLN A 1 164 ? -12.527 -2.207 29.267 1.00 94.19 164 GLN A O 1
ATOM 1222 N N . TYR A 1 165 ? -14.280 -0.926 29.801 1.00 95.00 165 TYR A N 1
ATOM 1223 C CA . TYR A 1 165 ? -15.003 -1.167 28.549 1.00 95.00 165 TYR A CA 1
ATOM 1224 C C . TYR A 1 165 ? -14.289 -0.575 27.330 1.00 95.00 165 TYR A C 1
ATOM 1226 O O . TYR A 1 165 ? -14.270 -1.199 26.270 1.00 95.00 165 TYR A O 1
ATOM 1234 N N . LYS A 1 166 ? -13.623 0.582 27.477 1.00 94.06 166 LYS A N 1
ATOM 1235 C CA . LYS A 1 166 ? -12.726 1.118 26.436 1.00 94.06 166 LYS A CA 1
ATOM 1236 C C . LYS A 1 166 ? -11.551 0.183 26.147 1.00 94.06 166 LYS A C 1
ATOM 1238 O O . LYS A 1 166 ? -11.131 0.085 25.000 1.00 94.06 166 LYS A O 1
ATOM 1243 N N . ASN A 1 167 ? -11.019 -0.499 27.158 1.00 93.00 167 ASN A N 1
ATOM 1244 C CA . ASN A 1 167 ? -9.952 -1.471 26.951 1.00 93.00 167 ASN A CA 1
ATOM 1245 C C . ASN A 1 167 ? -10.467 -2.747 26.262 1.00 93.00 167 ASN A C 1
ATOM 1247 O O . ASN A 1 167 ? -9.846 -3.173 25.296 1.00 93.00 167 ASN A O 1
ATOM 1251 N N . LEU A 1 168 ? -11.634 -3.272 26.659 1.00 94.56 168 LEU A N 1
ATOM 1252 C CA . LEU A 1 168 ? -12.247 -4.441 26.011 1.00 94.56 168 LEU A CA 1
ATOM 1253 C C . LEU A 1 168 ? -12.535 -4.209 24.523 1.00 94.56 168 LEU A C 1
ATOM 1255 O O . LEU A 1 168 ? -12.226 -5.063 23.695 1.00 94.56 168 LEU A O 1
ATOM 1259 N N . VAL A 1 169 ? -13.089 -3.046 24.158 1.00 95.31 169 VAL A N 1
ATOM 1260 C CA . VAL A 1 169 ? -13.323 -2.743 22.737 1.00 95.31 169 VAL A CA 1
ATOM 1261 C C . VAL A 1 169 ? -12.005 -2.586 21.979 1.00 95.31 169 VAL A C 1
ATOM 1263 O O . VAL A 1 169 ? -11.880 -3.098 20.872 1.00 95.31 169 VAL A O 1
ATOM 1266 N N . ALA A 1 170 ? -10.988 -1.958 22.573 1.00 93.12 170 ALA A N 1
ATOM 1267 C CA . ALA A 1 170 ? -9.679 -1.863 21.934 1.00 93.12 170 ALA A CA 1
ATOM 1268 C C . ALA A 1 170 ? -9.049 -3.250 21.710 1.00 93.12 170 ALA A C 1
ATOM 1270 O O . ALA A 1 170 ? -8.419 -3.477 20.681 1.00 93.12 170 ALA A O 1
ATOM 1271 N N . ASP A 1 171 ? -9.239 -4.194 22.632 1.00 93.06 171 ASP A N 1
ATOM 1272 C CA . ASP A 1 171 ? -8.756 -5.569 22.483 1.00 93.06 171 ASP A CA 1
ATOM 1273 C C . ASP A 1 171 ? -9.482 -6.311 21.348 1.00 93.06 171 ASP A C 1
ATOM 1275 O O . ASP A 1 171 ? -8.819 -6.960 20.535 1.00 93.06 171 ASP A O 1
ATOM 1279 N N . LEU A 1 172 ? -10.806 -6.134 21.219 1.00 94.19 172 LEU A N 1
ATOM 1280 C CA . LEU A 1 172 ? -11.601 -6.708 20.125 1.00 94.19 172 LEU A CA 1
ATOM 1281 C C . LEU A 1 172 ? -11.101 -6.256 18.745 1.00 94.19 172 LEU A C 1
ATOM 1283 O O . LEU A 1 172 ? -10.961 -7.080 17.847 1.00 94.19 172 LEU A O 1
ATOM 1287 N N . TYR A 1 173 ? -10.824 -4.963 18.567 1.00 92.94 173 TYR A N 1
ATOM 1288 C CA . TYR A 1 173 ? -10.339 -4.437 17.284 1.00 92.94 173 TYR A CA 1
ATOM 1289 C C . TYR A 1 173 ? -8.864 -4.762 17.043 1.00 92.94 173 TYR A C 1
ATOM 1291 O O . TYR A 1 173 ? -8.453 -4.967 15.905 1.00 92.94 173 TYR A O 1
ATOM 1299 N N . ARG A 1 174 ? -8.047 -4.866 18.099 1.00 92.81 174 ARG A N 1
ATOM 1300 C CA . ARG A 1 174 ? -6.647 -5.287 17.956 1.00 92.81 174 ARG A CA 1
ATOM 1301 C C . ARG A 1 174 ? -6.531 -6.714 17.428 1.00 92.81 174 ARG A C 1
ATOM 1303 O O . ARG A 1 174 ? -5.570 -7.004 16.723 1.00 92.81 174 ARG A O 1
ATOM 1310 N N . ALA A 1 175 ? -7.494 -7.580 17.744 1.00 91.50 175 ALA A N 1
ATOM 1311 C CA . ALA A 1 175 ? -7.540 -8.944 17.227 1.00 91.50 175 ALA A CA 1
ATOM 1312 C C . ALA A 1 175 ? -7.752 -9.015 15.701 1.00 91.50 175 ALA A C 1
ATOM 1314 O O . ALA A 1 175 ? -7.338 -9.997 15.089 1.00 91.50 175 ALA A O 1
ATOM 1315 N N . ASP A 1 176 ? -8.342 -7.985 15.084 1.00 91.31 176 ASP A N 1
ATOM 1316 C CA . ASP A 1 176 ? -8.542 -7.929 13.628 1.00 91.31 176 ASP A CA 1
ATOM 1317 C C . ASP A 1 176 ? -7.291 -7.477 12.867 1.00 91.31 176 ASP A C 1
ATOM 1319 O O . ASP A 1 176 ? -7.199 -7.673 11.654 1.00 91.31 176 ASP A O 1
ATOM 1323 N N . ILE A 1 177 ? -6.339 -6.847 13.559 1.00 94.12 177 ILE A N 1
ATOM 1324 C CA . ILE A 1 177 ? -5.151 -6.276 12.932 1.00 94.12 177 ILE A CA 1
ATOM 1325 C C . ILE A 1 177 ? -4.122 -7.378 12.708 1.00 94.12 177 ILE A C 1
ATOM 1327 O O . ILE A 1 177 ? -3.522 -7.911 13.645 1.00 94.12 177 ILE A O 1
ATOM 1331 N N . ALA A 1 178 ? -3.871 -7.676 11.438 1.00 92.75 178 ALA A N 1
ATOM 1332 C CA . ALA A 1 178 ? -2.897 -8.675 11.027 1.00 92.75 178 ALA A CA 1
ATOM 1333 C C . ALA A 1 178 ? -1.599 -8.033 10.515 1.00 92.75 178 ALA A C 1
ATOM 1335 O O . ALA A 1 178 ? -1.572 -6.907 10.023 1.00 92.75 178 ALA A O 1
ATOM 1336 N N . ALA A 1 179 ? -0.494 -8.777 10.591 1.00 93.19 179 ALA A N 1
ATOM 1337 C CA . ALA A 1 179 ? 0.722 -8.420 9.867 1.00 93.19 179 ALA A CA 1
ATOM 1338 C C . ALA A 1 179 ? 0.558 -8.721 8.361 1.00 93.19 179 ALA A C 1
ATOM 1340 O O . ALA A 1 179 ? -0.214 -9.617 8.007 1.00 93.19 179 ALA A O 1
ATOM 1341 N N . PRO A 1 180 ? 1.317 -8.051 7.469 1.00 95.56 180 PRO A N 1
ATOM 1342 C CA . PRO A 1 180 ? 1.380 -8.450 6.067 1.00 95.56 180 PRO A CA 1
ATOM 1343 C C . PRO A 1 180 ? 1.781 -9.923 5.950 1.00 95.56 180 PRO A C 1
ATOM 1345 O O . PRO A 1 180 ? 2.662 -10.387 6.684 1.00 95.56 180 PRO A O 1
ATOM 1348 N N . THR A 1 181 ? 1.145 -10.654 5.034 1.00 95.94 181 THR A N 1
ATOM 1349 C CA . THR A 1 181 ? 1.425 -12.087 4.869 1.00 95.94 181 THR A CA 1
ATOM 1350 C C . THR A 1 181 ? 2.867 -12.284 4.406 1.00 95.94 181 THR A C 1
ATOM 1352 O O . THR A 1 181 ? 3.371 -11.535 3.574 1.00 95.94 181 THR A O 1
ATOM 1355 N N . GLY A 1 182 ? 3.544 -13.293 4.951 1.00 95.25 182 GLY A N 1
ATOM 1356 C CA . GLY A 1 182 ? 4.929 -13.592 4.611 1.00 95.25 182 GLY A CA 1
ATOM 1357 C C . GLY A 1 182 ? 5.752 -14.036 5.813 1.00 95.25 182 GLY A C 1
ATOM 1358 O O . GLY A 1 182 ? 5.232 -14.261 6.907 1.00 95.25 182 GLY A O 1
ATOM 1359 N N . SER A 1 183 ? 7.059 -14.114 5.632 1.00 94.56 183 SER A N 1
ATOM 1360 C CA . SER A 1 183 ? 8.022 -14.573 6.637 1.00 94.56 183 SER A CA 1
ATOM 1361 C C . SER A 1 183 ? 8.894 -13.424 7.155 1.00 94.56 183 SER A C 1
ATOM 1363 O O . SER A 1 183 ? 8.947 -12.332 6.587 1.00 94.56 183 SER A O 1
ATOM 1365 N N . GLY A 1 184 ? 9.577 -13.669 8.275 1.00 93.19 184 GLY A N 1
ATOM 1366 C CA . GLY A 1 184 ? 10.594 -12.763 8.808 1.00 93.19 184 GLY A CA 1
ATOM 1367 C C . GLY A 1 184 ? 10.068 -11.420 9.326 1.00 93.19 184 GLY A C 1
ATOM 1368 O O . GLY A 1 184 ? 8.896 -11.260 9.674 1.00 93.19 184 GLY A O 1
ATOM 1369 N N . SER A 1 185 ? 10.978 -10.456 9.446 1.00 93.69 185 SER A N 1
ATOM 1370 C CA . SER A 1 185 ? 10.647 -9.069 9.777 1.00 93.69 185 SER A CA 1
ATOM 1371 C C . SER A 1 185 ? 10.258 -8.285 8.525 1.00 93.69 185 SER A C 1
ATOM 1373 O O . SER A 1 185 ? 10.602 -8.667 7.408 1.00 93.69 185 SER A O 1
ATOM 1375 N N . LEU A 1 186 ? 9.621 -7.128 8.714 1.00 95.62 186 LEU A N 1
ATOM 1376 C CA . LEU A 1 186 ? 9.541 -6.133 7.645 1.00 95.62 186 LEU A CA 1
ATOM 1377 C C . LEU A 1 186 ? 10.958 -5.685 7.251 1.00 95.62 186 LEU A C 1
ATOM 1379 O O . LEU A 1 186 ? 11.850 -5.580 8.099 1.00 95.62 186 LEU A O 1
ATOM 1383 N N . LEU A 1 187 ? 11.163 -5.459 5.957 1.00 96.75 187 LEU A N 1
ATOM 1384 C CA . LEU A 1 187 ? 12.455 -5.111 5.356 1.00 96.75 187 LEU A CA 1
ATOM 1385 C C . LEU A 1 187 ? 12.656 -3.590 5.273 1.00 96.75 187 LEU A C 1
ATOM 1387 O O . LEU A 1 187 ? 13.788 -3.115 5.186 1.00 96.75 187 LEU A O 1
ATOM 1391 N N . GLY A 1 188 ? 11.555 -2.846 5.326 1.00 95.25 188 GLY A N 1
ATOM 1392 C CA . GLY A 1 188 ? 11.457 -1.391 5.339 1.00 95.25 188 GLY A CA 1
ATOM 1393 C C . GLY A 1 188 ? 10.057 -0.965 4.898 1.00 95.25 188 GLY A C 1
ATOM 1394 O O . GLY A 1 188 ? 9.230 -1.809 4.540 1.00 95.25 188 GLY A O 1
ATOM 1395 N N . GLY A 1 189 ? 9.775 0.329 4.955 1.00 95.12 189 GLY A N 1
ATOM 1396 C CA . GLY A 1 189 ? 8.486 0.884 4.568 1.00 95.12 189 GLY A CA 1
ATOM 1397 C C . GLY A 1 189 ? 8.514 2.402 4.587 1.00 95.12 189 GLY A C 1
ATOM 1398 O O . GLY A 1 189 ? 9.395 2.990 5.209 1.00 95.12 189 GLY A O 1
ATOM 1399 N N . GLU A 1 190 ? 7.561 3.005 3.891 1.00 95.94 190 GLU A N 1
ATOM 1400 C CA . GLU A 1 190 ? 7.423 4.452 3.754 1.00 95.94 190 GLU A CA 1
ATOM 1401 C C . GLU A 1 190 ? 5.944 4.806 3.532 1.00 95.94 190 GLU A C 1
ATOM 1403 O O . GLU A 1 190 ? 5.140 3.955 3.135 1.00 95.94 190 GLU A O 1
ATOM 1408 N N . MET A 1 191 ? 5.565 6.048 3.814 1.00 95.75 191 MET A N 1
ATOM 1409 C CA . MET A 1 191 ? 4.230 6.574 3.546 1.00 95.75 191 MET A CA 1
ATOM 1410 C C . MET A 1 191 ? 4.226 7.411 2.263 1.00 95.75 191 MET A C 1
ATOM 1412 O O . MET A 1 191 ? 5.012 8.340 2.127 1.00 95.75 191 MET A O 1
ATOM 1416 N N . LEU A 1 192 ? 3.309 7.126 1.340 1.00 94.88 192 LEU A N 1
ATOM 1417 C CA . LEU A 1 192 ? 3.079 7.923 0.130 1.00 94.88 192 LEU A CA 1
ATOM 1418 C C . LEU A 1 192 ? 1.590 8.248 0.031 1.00 94.88 192 LEU A C 1
ATOM 1420 O O . LEU A 1 192 ? 0.766 7.338 0.103 1.00 94.88 192 LEU A O 1
ATOM 1424 N N . ASP A 1 193 ? 1.265 9.534 -0.110 1.00 91.88 193 ASP A N 1
ATOM 1425 C CA . ASP A 1 193 ? -0.108 10.052 -0.201 1.00 91.88 193 ASP A CA 1
ATOM 1426 C C . ASP A 1 193 ? -1.040 9.490 0.894 1.00 91.88 193 ASP A C 1
ATOM 1428 O O . ASP A 1 193 ? -2.117 8.967 0.621 1.00 91.88 193 ASP A O 1
ATOM 1432 N N . ASP A 1 194 ? -0.575 9.547 2.149 1.00 91.62 194 ASP A N 1
ATOM 1433 C CA . ASP A 1 194 ? -1.242 9.032 3.361 1.00 91.62 194 ASP A CA 1
ATOM 1434 C C . ASP A 1 194 ? -1.466 7.506 3.416 1.00 91.62 194 ASP A C 1
ATOM 1436 O O . ASP A 1 194 ? -1.998 6.978 4.400 1.00 91.62 194 ASP A O 1
ATOM 1440 N N . VAL A 1 195 ? -0.992 6.757 2.418 1.00 95.25 195 VAL A N 1
ATOM 1441 C CA . VAL A 1 195 ? -0.999 5.290 2.410 1.00 95.25 195 VAL A CA 1
ATOM 1442 C C . VAL A 1 195 ? 0.361 4.773 2.866 1.00 95.25 195 VAL A C 1
ATOM 1444 O O . VAL A 1 195 ? 1.406 5.202 2.379 1.00 95.25 195 VAL A O 1
ATOM 1447 N N . LYS A 1 196 ? 0.367 3.826 3.809 1.00 96.00 196 LYS A N 1
ATOM 1448 C CA . LYS A 1 196 ? 1.604 3.192 4.277 1.00 96.00 196 LYS A CA 1
ATOM 1449 C C . LYS A 1 196 ? 1.924 1.985 3.407 1.00 96.00 196 LYS A C 1
ATOM 1451 O O . LYS A 1 196 ? 1.071 1.118 3.209 1.00 96.00 196 LYS A O 1
ATOM 1456 N N . TYR A 1 197 ? 3.166 1.911 2.951 1.00 98.00 197 TYR A N 1
ATOM 1457 C CA . TYR A 1 197 ? 3.689 0.800 2.173 1.00 98.00 197 TYR A CA 1
ATOM 1458 C C . TYR A 1 197 ? 4.822 0.118 2.928 1.00 98.00 197 TYR A C 1
ATOM 1460 O O . TYR A 1 197 ? 5.651 0.780 3.551 1.00 98.00 197 TYR A O 1
ATOM 1468 N N . VAL A 1 198 ? 4.862 -1.211 2.885 1.00 97.38 198 VAL A N 1
ATOM 1469 C CA . VAL A 1 198 ? 5.894 -2.008 3.560 1.00 97.38 198 VAL A CA 1
ATOM 1470 C C . VAL A 1 198 ? 6.364 -3.153 2.679 1.00 97.38 198 VAL A C 1
ATOM 1472 O O . VAL A 1 198 ? 5.601 -3.707 1.891 1.00 97.38 198 VAL A O 1
ATOM 1475 N N . PHE A 1 199 ? 7.624 -3.535 2.855 1.00 97.69 199 PHE A N 1
ATOM 1476 C CA . PHE A 1 199 ? 8.250 -4.643 2.146 1.00 97.69 199 PHE A CA 1
ATOM 1477 C C . PHE A 1 199 ? 8.460 -5.817 3.097 1.00 97.69 199 PHE A C 1
ATOM 1479 O O . PHE A 1 199 ? 8.935 -5.640 4.227 1.00 97.69 199 PHE A O 1
ATOM 1486 N N . ARG A 1 200 ? 8.124 -7.027 2.652 1.00 97.75 200 ARG A N 1
ATOM 1487 C CA . ARG A 1 200 ? 8.268 -8.253 3.447 1.00 97.75 200 ARG A CA 1
ATOM 1488 C C . ARG A 1 200 ? 8.594 -9.439 2.550 1.00 97.75 200 ARG A C 1
ATOM 1490 O O . ARG A 1 200 ? 8.126 -9.489 1.422 1.00 97.75 200 ARG A O 1
ATOM 1497 N N . ASN A 1 201 ? 9.363 -10.404 3.048 1.00 97.88 201 ASN A N 1
ATOM 1498 C CA . ASN A 1 201 ? 9.577 -11.654 2.324 1.00 97.88 201 ASN A CA 1
ATOM 1499 C C . ASN A 1 201 ? 8.270 -12.431 2.164 1.00 97.88 201 ASN A C 1
ATOM 1501 O O . ASN A 1 201 ? 7.473 -12.514 3.103 1.00 97.88 201 ASN A O 1
ATOM 1505 N N . ASN A 1 202 ? 8.096 -13.063 1.006 1.00 96.56 202 ASN A N 1
ATOM 1506 C CA . ASN A 1 202 ? 7.033 -14.035 0.803 1.00 96.56 202 ASN A CA 1
ATOM 1507 C C . ASN A 1 202 ? 7.217 -15.244 1.737 1.00 96.56 202 ASN A C 1
ATOM 1509 O O . ASN A 1 202 ? 8.312 -15.506 2.225 1.00 96.56 202 ASN A O 1
ATOM 1513 N N . ALA A 1 203 ? 6.158 -16.018 1.980 1.00 95.06 203 ALA A N 1
ATOM 1514 C CA . ALA A 1 203 ? 6.191 -17.114 2.958 1.00 95.06 203 ALA A CA 1
ATOM 1515 C C . ALA A 1 203 ? 7.268 -18.190 2.683 1.00 95.06 203 ALA A C 1
ATOM 1517 O O . ALA A 1 203 ? 7.632 -18.930 3.593 1.00 95.06 203 ALA A O 1
ATOM 1518 N N . GLY A 1 204 ? 7.760 -18.285 1.441 1.00 94.25 204 GLY A N 1
ATOM 1519 C CA . GLY A 1 204 ? 8.827 -19.204 1.043 1.00 94.25 204 GLY A CA 1
ATOM 1520 C C . GLY A 1 204 ? 10.242 -18.621 1.111 1.00 94.25 204 GLY A C 1
ATOM 1521 O O . GLY A 1 204 ? 11.171 -19.320 0.718 1.00 94.25 204 GLY A O 1
ATOM 1522 N N . ASP A 1 205 ? 10.419 -17.367 1.543 1.00 93.81 205 ASP A N 1
ATOM 1523 C CA . ASP A 1 205 ? 11.703 -16.646 1.545 1.00 93.81 205 ASP A CA 1
ATOM 1524 C C . ASP A 1 205 ? 12.414 -16.630 0.172 1.00 93.81 205 ASP A C 1
ATOM 1526 O O . ASP A 1 205 ? 13.642 -16.604 0.081 1.00 93.81 205 ASP A O 1
ATOM 1530 N N . THR A 1 206 ? 11.645 -16.634 -0.923 1.00 95.44 206 THR A N 1
ATOM 1531 C CA . THR A 1 206 ? 12.178 -16.664 -2.304 1.00 95.44 206 THR A CA 1
ATOM 1532 C C . THR A 1 206 ? 12.185 -15.296 -2.980 1.00 95.44 206 THR A C 1
ATOM 1534 O O . THR A 1 206 ? 13.034 -15.039 -3.831 1.00 95.44 206 THR A O 1
ATOM 1537 N N . ALA A 1 207 ? 11.275 -14.407 -2.585 1.00 96.62 207 ALA A N 1
ATOM 1538 C CA . ALA A 1 207 ? 11.161 -13.041 -3.086 1.00 96.62 207 ALA A CA 1
ATOM 1539 C C . ALA A 1 207 ? 10.661 -12.101 -1.979 1.00 96.62 207 ALA A C 1
ATOM 1541 O O . ALA A 1 207 ? 10.134 -12.560 -0.961 1.00 96.62 207 ALA A O 1
ATOM 1542 N N . ALA A 1 208 ? 10.831 -10.796 -2.183 1.00 97.62 208 ALA A N 1
ATOM 1543 C CA . ALA A 1 208 ? 10.182 -9.765 -1.382 1.00 97.62 208 ALA A CA 1
ATOM 1544 C C . ALA A 1 208 ? 8.913 -9.261 -2.086 1.00 97.62 208 ALA A C 1
ATOM 1546 O O . ALA A 1 208 ? 8.894 -9.083 -3.302 1.00 97.62 208 ALA A O 1
ATOM 1547 N N . ASP A 1 209 ? 7.875 -9.005 -1.298 1.00 97.69 209 ASP A N 1
ATOM 1548 C CA . ASP A 1 209 ? 6.587 -8.474 -1.727 1.00 97.69 209 ASP A CA 1
ATOM 1549 C C . ASP A 1 209 ? 6.376 -7.063 -1.165 1.00 97.69 209 ASP A C 1
ATOM 1551 O O . ASP A 1 209 ? 6.749 -6.765 -0.023 1.00 97.69 209 ASP A O 1
ATOM 1555 N N . LEU A 1 210 ? 5.736 -6.207 -1.965 1.00 98.00 210 LEU A N 1
ATOM 1556 C CA . LEU A 1 210 ? 5.267 -4.882 -1.565 1.00 98.00 210 LEU A CA 1
ATOM 1557 C C . LEU A 1 210 ? 3.819 -4.977 -1.079 1.00 98.00 210 LEU A C 1
ATOM 1559 O O . LEU A 1 210 ? 2.961 -5.542 -1.755 1.00 98.00 210 LEU A O 1
ATOM 1563 N N . TRP A 1 211 ? 3.536 -4.391 0.076 1.00 98.12 211 TRP A N 1
ATOM 1564 C CA . TRP A 1 211 ? 2.216 -4.355 0.697 1.00 98.12 211 TRP A CA 1
ATOM 1565 C C . TRP A 1 211 ? 1.776 -2.915 0.918 1.00 98.12 211 TRP A C 1
ATOM 1567 O O . TRP A 1 211 ? 2.597 -2.071 1.268 1.00 98.12 211 TRP A O 1
ATOM 1577 N N . LYS A 1 212 ? 0.479 -2.648 0.770 1.00 97.56 212 LYS A N 1
ATOM 1578 C CA . LYS A 1 212 ? -0.155 -1.364 1.085 1.00 97.56 212 LYS A CA 1
ATOM 1579 C C . LYS A 1 212 ? -1.205 -1.526 2.177 1.00 97.56 212 LYS A C 1
ATOM 1581 O O . LYS A 1 212 ? -1.927 -2.525 2.200 1.00 97.56 212 LYS A O 1
ATOM 1586 N N . SER A 1 213 ? -1.296 -0.550 3.072 1.00 96.81 213 SER A N 1
ATOM 1587 C CA . SER A 1 213 ? -2.338 -0.499 4.098 1.00 96.81 213 SER A CA 1
ATOM 1588 C C . SER A 1 213 ? -3.689 -0.144 3.476 1.00 96.81 213 SER A C 1
ATOM 1590 O O . SER A 1 213 ? -3.755 0.760 2.641 1.00 96.81 213 SER A O 1
ATOM 1592 N N . THR A 1 214 ? -4.768 -0.799 3.902 1.00 95.44 214 THR A N 1
ATOM 1593 C CA . THR A 1 214 ? -6.141 -0.499 3.456 1.00 95.44 214 THR A CA 1
ATOM 1594 C C . THR A 1 214 ? -7.107 -0.510 4.637 1.00 95.44 214 THR A C 1
ATOM 1596 O O . THR A 1 214 ? -6.778 -1.013 5.707 1.00 95.44 214 THR A O 1
ATOM 1599 N N . SER A 1 215 ? -8.332 -0.018 4.447 1.00 91.69 215 SER A N 1
ATOM 1600 C CA . SER A 1 215 ? -9.374 -0.054 5.484 1.00 91.69 215 SER A CA 1
ATOM 1601 C C . SER A 1 215 ? -9.828 -1.467 5.878 1.00 91.69 215 SER A C 1
ATOM 1603 O O . SER A 1 215 ? -10.627 -1.598 6.798 1.00 91.69 215 SER A O 1
ATOM 1605 N N . SER A 1 216 ? -9.345 -2.510 5.196 1.00 90.56 216 SER A N 1
ATOM 1606 C CA . SER A 1 216 ? -9.563 -3.924 5.527 1.00 90.56 216 SER A CA 1
ATOM 1607 C C . SER A 1 216 ? -8.259 -4.673 5.841 1.00 90.56 216 SER A C 1
ATOM 1609 O O . SER A 1 216 ? -8.230 -5.899 5.777 1.00 90.56 216 SER A O 1
ATOM 1611 N N . GLY A 1 217 ? -7.168 -3.949 6.102 1.00 94.81 217 GLY A N 1
ATOM 1612 C CA . GLY A 1 217 ? -5.851 -4.508 6.402 1.00 94.81 217 GLY A CA 1
ATOM 1613 C C . GLY A 1 217 ? -4.858 -4.461 5.238 1.00 94.81 217 GLY A C 1
ATOM 1614 O O . GLY A 1 217 ? -5.053 -3.757 4.244 1.00 94.81 217 GLY A O 1
ATOM 1615 N N . TRP A 1 218 ? -3.754 -5.200 5.355 1.00 96.81 218 TRP A N 1
ATOM 1616 C CA . TRP A 1 218 ? -2.689 -5.195 4.348 1.00 96.81 218 TRP A CA 1
ATOM 1617 C C . TRP A 1 218 ? -3.103 -5.903 3.054 1.00 96.81 218 TRP A C 1
ATOM 1619 O O . TRP A 1 218 ? -3.558 -7.045 3.066 1.00 96.81 218 TRP A O 1
ATOM 1629 N N . SER A 1 219 ? -2.859 -5.253 1.917 1.00 97.00 219 SER A N 1
ATOM 1630 C CA . SER A 1 219 ? -3.082 -5.804 0.579 1.00 97.00 219 SER A CA 1
ATOM 1631 C C . SER A 1 219 ? -1.779 -5.809 -0.218 1.00 97.00 219 SER A C 1
ATOM 1633 O O . SER A 1 219 ? -1.035 -4.828 -0.193 1.00 97.00 219 SER A O 1
ATOM 1635 N N . GLN A 1 220 ? -1.482 -6.908 -0.911 1.00 96.69 220 GLN A N 1
ATOM 1636 C CA . GLN A 1 220 ? -0.282 -7.015 -1.740 1.00 96.69 220 GLN A CA 1
ATOM 1637 C C . GLN A 1 220 ? -0.412 -6.138 -2.994 1.00 96.69 220 GLN A C 1
ATOM 1639 O O . GLN A 1 220 ? -1.464 -6.090 -3.633 1.00 96.69 220 GLN A O 1
ATOM 1644 N N . VAL A 1 221 ? 0.670 -5.455 -3.358 1.00 97.44 221 VAL A N 1
ATOM 1645 C CA . VAL A 1 221 ? 0.786 -4.642 -4.572 1.00 97.44 221 VAL A CA 1
ATOM 1646 C C . VAL A 1 221 ? 1.458 -5.474 -5.662 1.00 97.44 221 VAL A C 1
ATOM 1648 O O . VAL A 1 221 ? 2.542 -6.018 -5.458 1.00 97.44 221 VAL A O 1
ATOM 1651 N N . ALA A 1 222 ? 0.823 -5.566 -6.831 1.00 96.31 222 ALA A N 1
ATOM 1652 C CA . ALA A 1 222 ? 1.421 -6.212 -7.994 1.00 96.31 222 ALA A CA 1
ATOM 1653 C C . ALA A 1 222 ? 2.511 -5.313 -8.596 1.00 96.31 222 ALA A C 1
ATOM 1655 O O . ALA A 1 222 ? 2.254 -4.150 -8.894 1.00 96.31 222 ALA A O 1
ATOM 1656 N N . LEU A 1 223 ? 3.715 -5.856 -8.800 1.00 96.62 223 LEU A N 1
ATOM 1657 C CA . LEU A 1 223 ? 4.850 -5.091 -9.334 1.00 96.62 223 LEU A CA 1
ATOM 1658 C C . LEU A 1 223 ? 4.758 -4.854 -10.850 1.00 96.62 223 LEU A C 1
ATOM 1660 O O . LEU A 1 223 ? 5.348 -3.906 -11.353 1.00 96.62 223 LEU A O 1
ATOM 1664 N N . GLY A 1 224 ? 4.006 -5.690 -11.570 1.00 96.81 224 GLY A N 1
ATOM 1665 C CA . GLY A 1 224 ? 3.851 -5.603 -13.021 1.00 96.81 224 GLY A CA 1
ATOM 1666 C C . GLY A 1 224 ? 4.970 -6.300 -13.796 1.00 96.81 224 GLY A C 1
ATOM 1667 O O . GLY A 1 224 ? 5.629 -7.223 -13.309 1.00 96.81 224 GLY A O 1
ATOM 1668 N N . ILE A 1 225 ? 5.136 -5.883 -15.045 1.00 97.31 225 ILE A N 1
ATOM 1669 C CA . ILE A 1 225 ? 6.015 -6.496 -16.039 1.00 97.31 225 ILE A CA 1
ATOM 1670 C C . ILE A 1 225 ? 6.801 -5.379 -16.733 1.00 97.31 225 ILE A C 1
ATOM 1672 O O . ILE A 1 225 ? 6.257 -4.301 -16.980 1.00 97.31 225 ILE A O 1
ATOM 1676 N N . GLU A 1 226 ? 8.074 -5.631 -17.040 1.00 97.31 226 GLU A N 1
ATOM 1677 C CA . GLU A 1 226 ? 8.931 -4.715 -17.795 1.00 97.31 226 GLU A CA 1
ATOM 1678 C C . GLU A 1 226 ? 9.290 -5.282 -19.175 1.00 97.31 226 GLU A C 1
ATOM 1680 O O . GLU A 1 226 ? 9.550 -6.477 -19.329 1.00 97.31 226 GLU A O 1
ATOM 1685 N N . LEU A 1 227 ? 9.352 -4.406 -20.178 1.00 97.12 227 LEU A N 1
ATOM 1686 C CA . LEU A 1 227 ? 9.808 -4.703 -21.535 1.00 97.12 227 LEU A CA 1
ATOM 1687 C C . LEU A 1 227 ? 10.832 -3.652 -21.971 1.00 97.12 227 LEU A C 1
ATOM 1689 O O . LEU A 1 227 ? 10.522 -2.465 -22.046 1.00 97.12 227 LEU A O 1
ATOM 1693 N N . GLY A 1 228 ? 12.059 -4.082 -22.258 1.00 96.00 228 GLY A N 1
ATOM 1694 C CA . GLY A 1 228 ? 13.121 -3.187 -22.718 1.00 96.00 228 GLY A CA 1
ATOM 1695 C C . GLY A 1 228 ? 13.013 -2.865 -24.210 1.00 96.00 228 GLY A C 1
ATOM 1696 O O . GLY A 1 228 ? 12.846 -3.771 -25.028 1.00 96.00 228 GLY A O 1
ATOM 1697 N N . PHE A 1 229 ? 13.193 -1.594 -24.570 1.00 95.25 229 PHE A N 1
ATOM 1698 C CA . PHE A 1 229 ? 13.357 -1.147 -25.954 1.00 95.25 229 PHE A CA 1
ATOM 1699 C C . PHE A 1 229 ? 14.756 -0.557 -26.162 1.00 95.25 229 PHE A C 1
ATOM 1701 O O . PHE A 1 229 ? 15.286 0.152 -25.307 1.00 95.25 229 PHE A O 1
ATOM 1708 N N . ILE A 1 230 ? 15.364 -0.879 -27.303 1.00 93.00 230 ILE A N 1
ATOM 1709 C CA . ILE A 1 230 ? 16.770 -0.567 -27.625 1.00 93.00 230 ILE A CA 1
ATOM 1710 C C . ILE A 1 230 ? 16.926 0.550 -28.662 1.00 93.00 230 ILE A C 1
ATOM 1712 O O . ILE A 1 230 ? 18.032 1.015 -28.919 1.00 93.00 230 ILE A O 1
ATOM 1716 N N . SER A 1 231 ? 15.828 0.942 -29.298 1.00 90.19 231 SER A N 1
ATOM 1717 C CA . SER A 1 231 ? 15.754 2.074 -30.214 1.00 90.19 231 SER A CA 1
ATOM 1718 C C . SER A 1 231 ? 14.298 2.503 -30.302 1.00 90.19 231 SER A C 1
ATOM 1720 O O . SER A 1 231 ? 13.432 1.665 -30.531 1.00 90.19 231 SER A O 1
ATOM 1722 N N . GLY A 1 232 ? 14.015 3.781 -30.083 1.00 83.31 232 GLY A N 1
ATOM 1723 C CA . GLY A 1 232 ? 12.714 4.386 -30.348 1.00 83.31 232 GLY A CA 1
ATOM 1724 C C . GLY A 1 232 ? 12.707 5.105 -31.692 1.00 83.31 232 GLY A C 1
ATOM 1725 O O . GLY A 1 232 ? 13.740 5.584 -32.154 1.00 83.31 232 GLY A O 1
ATOM 1726 N N . GLY A 1 233 ? 11.537 5.204 -32.308 1.00 81.88 233 GLY A N 1
ATOM 1727 C CA . GLY A 1 233 ? 11.276 6.058 -33.460 1.00 81.88 233 GLY A CA 1
ATOM 1728 C C . GLY A 1 233 ? 11.191 7.536 -33.067 1.00 81.88 233 GLY A C 1
ATOM 1729 O O . GLY A 1 233 ? 11.408 7.912 -31.918 1.00 81.88 233 GLY A O 1
ATOM 1730 N N . THR A 1 234 ? 10.848 8.398 -34.027 1.00 85.88 234 THR A N 1
ATOM 1731 C CA . THR A 1 234 ? 10.731 9.853 -33.797 1.00 85.88 234 THR A CA 1
ATOM 1732 C C . THR A 1 234 ? 9.479 10.271 -33.032 1.00 85.88 234 THR A C 1
ATOM 1734 O O . THR A 1 234 ? 9.377 11.412 -32.583 1.00 85.88 234 THR A O 1
ATOM 1737 N N . THR A 1 235 ? 8.512 9.364 -32.919 1.00 87.62 235 THR A N 1
ATOM 1738 C CA . THR A 1 235 ? 7.247 9.586 -32.224 1.00 87.62 235 THR A CA 1
ATOM 1739 C C . THR A 1 235 ? 7.329 8.961 -30.845 1.00 87.62 235 THR A C 1
ATOM 1741 O O . THR A 1 235 ? 7.528 7.756 -30.719 1.00 87.62 235 THR A O 1
ATOM 1744 N N . GLU A 1 236 ? 7.166 9.793 -29.822 1.00 89.50 236 GLU A N 1
ATOM 1745 C CA . GLU A 1 236 ? 7.139 9.348 -28.436 1.00 89.50 236 GLU A CA 1
ATOM 1746 C C . GLU A 1 236 ? 5.919 8.463 -28.174 1.00 89.50 236 GLU A C 1
ATOM 1748 O O . GLU A 1 236 ? 4.778 8.829 -28.469 1.00 89.50 236 GLU A O 1
ATOM 1753 N N . ILE A 1 237 ? 6.182 7.285 -27.615 1.00 91.81 237 ILE A N 1
ATOM 1754 C CA . ILE A 1 237 ? 5.151 6.409 -27.075 1.00 91.81 237 ILE A CA 1
ATOM 1755 C C . ILE A 1 237 ? 4.820 6.908 -25.667 1.00 91.81 237 ILE A C 1
ATOM 1757 O O . ILE A 1 237 ? 5.721 7.106 -24.856 1.00 91.81 237 ILE A O 1
ATOM 1761 N N . VAL A 1 238 ? 3.533 7.099 -25.377 1.00 90.81 238 VAL A N 1
ATOM 1762 C CA . VAL A 1 238 ? 3.054 7.687 -24.117 1.00 90.81 238 VAL A CA 1
ATOM 1763 C C . VAL A 1 238 ? 2.260 6.686 -23.278 1.00 90.81 238 VAL A C 1
ATOM 1765 O O . VAL A 1 238 ? 1.703 5.710 -23.790 1.00 90.81 238 VAL A O 1
ATOM 1768 N N . GLU A 1 239 ? 2.195 6.946 -21.973 1.00 93.69 239 GLU A N 1
ATOM 1769 C CA . GLU A 1 239 ? 1.417 6.159 -21.012 1.00 93.69 239 GLU A CA 1
ATOM 1770 C C . GLU A 1 239 ? -0.078 6.107 -21.382 1.00 93.69 239 GLU A C 1
ATOM 1772 O O . GLU A 1 239 ? -0.630 7.028 -21.985 1.00 93.69 239 GLU A O 1
ATOM 1777 N N . GLY A 1 240 ? -0.743 5.003 -21.037 1.00 93.69 240 GLY A N 1
ATOM 1778 C CA . GLY A 1 240 ? -2.157 4.748 -21.327 1.00 93.69 240 GLY A CA 1
ATOM 1779 C C . GLY A 1 240 ? -2.442 4.205 -22.731 1.00 93.69 240 GLY A C 1
ATOM 1780 O O . GLY A 1 240 ? -3.573 3.804 -23.007 1.00 93.69 240 GLY A O 1
ATOM 1781 N N . THR A 1 241 ? -1.445 4.156 -23.618 1.00 93.94 241 THR A N 1
ATOM 1782 C CA . THR A 1 241 ? -1.606 3.585 -24.962 1.00 93.94 241 THR A CA 1
ATOM 1783 C C . THR A 1 241 ? -1.473 2.063 -24.963 1.00 93.94 241 THR A C 1
ATOM 1785 O O . THR A 1 241 ? -0.815 1.474 -24.103 1.00 93.94 241 THR A O 1
ATOM 1788 N N . VAL A 1 242 ? -2.121 1.419 -25.937 1.00 94.00 242 VAL A N 1
ATOM 1789 C CA . VAL A 1 242 ? -1.962 -0.015 -26.197 1.00 94.00 242 VAL A CA 1
ATOM 1790 C C . VAL A 1 242 ? -0.767 -0.203 -27.125 1.00 94.00 242 VAL A C 1
ATOM 1792 O O . VAL A 1 242 ? -0.743 0.352 -28.225 1.00 94.00 242 VAL A O 1
ATOM 1795 N N . LEU A 1 243 ? 0.215 -0.961 -26.651 1.00 94.25 243 LEU A N 1
ATOM 1796 C CA . LEU A 1 243 ? 1.395 -1.367 -27.394 1.00 94.25 243 LEU A CA 1
ATOM 1797 C C . LEU A 1 243 ? 1.141 -2.732 -28.032 1.00 94.25 243 LEU A C 1
ATOM 1799 O O . LEU A 1 243 ? 0.807 -3.678 -27.321 1.00 94.25 243 LEU A O 1
ATOM 1803 N N . ASP A 1 244 ? 1.345 -2.829 -29.342 1.00 93.38 244 ASP A N 1
ATOM 1804 C CA . ASP A 1 244 ? 1.196 -4.046 -30.139 1.00 93.38 244 ASP A CA 1
ATOM 1805 C C . ASP A 1 244 ? 2.548 -4.465 -30.738 1.00 93.38 244 ASP A C 1
ATOM 1807 O O . ASP A 1 244 ? 3.287 -3.642 -31.286 1.00 93.38 244 ASP A O 1
ATOM 1811 N N . GLY A 1 245 ? 2.872 -5.756 -30.690 1.00 91.38 245 GLY A N 1
ATOM 1812 C CA . GLY A 1 245 ? 3.986 -6.322 -31.450 1.00 91.38 245 GLY A CA 1
ATOM 1813 C C . GLY A 1 245 ? 3.726 -6.264 -32.960 1.00 91.38 245 GLY A C 1
ATOM 1814 O O . GLY A 1 245 ? 2.619 -6.533 -33.420 1.00 91.38 245 GLY A O 1
ATOM 1815 N N . LEU A 1 246 ? 4.745 -5.938 -33.761 1.00 86.62 246 LEU A N 1
ATOM 1816 C CA . LEU A 1 246 ? 4.616 -5.914 -35.228 1.00 86.62 246 LEU A CA 1
ATOM 1817 C C . LEU A 1 246 ? 4.893 -7.264 -35.904 1.00 86.62 246 LEU A C 1
ATOM 1819 O O . LEU A 1 246 ? 4.681 -7.398 -37.110 1.00 86.62 246 LEU A O 1
ATOM 1823 N N . VAL A 1 247 ? 5.367 -8.261 -35.157 1.00 73.88 247 VAL A N 1
ATOM 1824 C CA . VAL A 1 247 ? 5.762 -9.577 -35.679 1.00 73.88 247 VAL A CA 1
ATOM 1825 C C . VAL A 1 247 ? 4.909 -10.673 -35.024 1.00 73.88 247 VAL A C 1
ATOM 1827 O O . VAL A 1 247 ? 4.712 -10.655 -33.812 1.00 73.88 247 VAL A O 1
ATOM 1830 N N . GLY A 1 248 ? 4.401 -11.621 -35.828 1.00 69.12 248 GLY A N 1
ATOM 1831 C CA . GLY A 1 248 ? 3.773 -12.864 -35.348 1.00 69.12 248 GLY A CA 1
ATOM 1832 C C . GLY A 1 248 ? 2.282 -13.052 -35.677 1.00 69.12 248 GLY A C 1
ATOM 1833 O O . GLY A 1 248 ? 1.573 -12.127 -36.064 1.00 69.12 248 GLY A O 1
ATOM 1834 N N . GLY A 1 249 ? 1.802 -14.297 -35.537 1.00 60.22 249 GLY A N 1
ATOM 1835 C CA . GLY A 1 249 ? 0.406 -14.708 -35.793 1.00 60.22 249 GLY A CA 1
ATOM 1836 C C . GLY A 1 249 ? -0.583 -14.407 -34.653 1.00 60.22 249 GLY A C 1
ATOM 1837 O O . GLY A 1 249 ? -1.783 -14.608 -34.825 1.00 60.22 249 GLY A O 1
ATOM 1838 N N . ALA A 1 250 ? -0.074 -13.925 -33.513 1.00 74.88 250 ALA A N 1
ATOM 1839 C CA . ALA A 1 250 ? -0.812 -13.353 -32.385 1.00 74.88 250 ALA A CA 1
ATOM 1840 C C . ALA A 1 250 ? 0.143 -12.413 -31.616 1.00 74.88 250 ALA A C 1
ATOM 1842 O O . ALA A 1 250 ? 0.794 -12.864 -30.671 1.00 74.88 250 ALA A O 1
ATOM 1843 N N . PRO A 1 251 ? 0.322 -11.159 -32.070 1.00 81.50 251 PRO A N 1
ATOM 1844 C CA . PRO A 1 251 ? 1.331 -10.272 -31.502 1.00 81.50 251 PRO A CA 1
ATOM 1845 C C . PRO A 1 251 ? 1.052 -9.982 -30.026 1.00 81.50 251 PRO A C 1
ATOM 1847 O O . PRO A 1 251 ? -0.105 -9.863 -29.619 1.00 81.50 251 PRO A O 1
ATOM 1850 N N . GLY A 1 252 ? 2.121 -9.865 -29.235 1.00 89.94 252 GLY A N 1
ATOM 1851 C CA . GLY A 1 252 ? 2.033 -9.386 -27.860 1.00 89.94 252 GLY A CA 1
ATOM 1852 C C . GLY A 1 252 ? 1.313 -8.039 -27.797 1.00 89.94 252 GLY A C 1
ATOM 1853 O O . GLY A 1 252 ? 1.574 -7.162 -28.621 1.00 89.94 252 GLY A O 1
ATOM 1854 N N . GLN A 1 253 ? 0.404 -7.890 -26.837 1.00 93.69 253 GLN A N 1
ATOM 1855 C CA . GLN A 1 253 ? -0.345 -6.658 -26.614 1.00 93.69 253 GLN A CA 1
ATOM 1856 C C . GLN A 1 253 ? -0.381 -6.315 -25.125 1.00 93.69 253 GLN A C 1
ATOM 1858 O O . GLN A 1 253 ? -0.726 -7.166 -24.299 1.00 93.69 253 GLN A O 1
ATOM 1863 N N . ALA A 1 254 ? -0.071 -5.066 -24.778 1.00 95.31 254 ALA A N 1
ATOM 1864 C CA . ALA A 1 254 ? -0.119 -4.570 -23.402 1.00 95.31 254 ALA A CA 1
ATOM 1865 C C . ALA A 1 254 ? -0.488 -3.082 -23.340 1.00 95.31 254 ALA A C 1
ATOM 1867 O O . ALA A 1 254 ? -0.094 -2.301 -24.202 1.00 95.31 254 ALA A O 1
ATOM 1868 N N . THR A 1 255 ? -1.205 -2.669 -22.293 1.00 96.06 255 THR A N 1
ATOM 1869 C CA . THR A 1 255 ? -1.467 -1.245 -22.026 1.00 96.06 255 THR A CA 1
ATOM 1870 C C . THR A 1 255 ? -0.350 -0.664 -21.173 1.00 96.06 255 THR A C 1
ATOM 1872 O O . THR A 1 255 ? -0.114 -1.137 -20.060 1.00 96.06 255 THR A O 1
ATOM 1875 N N . LEU A 1 256 ? 0.308 0.379 -21.674 1.00 95.25 256 LEU A N 1
ATOM 1876 C CA . LEU A 1 256 ? 1.435 1.019 -21.005 1.00 95.25 256 LEU A CA 1
ATOM 1877 C C . LEU A 1 256 ? 1.000 1.784 -19.761 1.00 95.25 256 LEU A C 1
ATOM 1879 O O . LEU A 1 256 ? 0.110 2.630 -19.819 1.00 95.25 256 LEU A O 1
ATOM 1883 N N . THR A 1 257 ? 1.681 1.529 -18.650 1.00 95.75 257 THR A N 1
ATOM 1884 C CA . THR A 1 257 ? 1.475 2.243 -17.384 1.00 95.75 257 THR A CA 1
ATOM 1885 C C . THR A 1 257 ? 2.631 3.177 -17.040 1.00 95.75 257 THR A C 1
ATOM 1887 O O . THR A 1 257 ? 2.433 4.108 -16.271 1.00 95.75 257 THR A O 1
ATOM 1890 N N . ARG A 1 258 ? 3.830 2.951 -17.595 1.00 94.75 258 ARG A N 1
ATOM 1891 C CA . ARG A 1 258 ? 4.982 3.861 -17.478 1.00 94.75 258 ARG A CA 1
ATOM 1892 C C . ARG A 1 258 ? 5.911 3.700 -18.676 1.00 94.75 258 ARG A C 1
ATOM 1894 O O . ARG A 1 258 ? 6.122 2.583 -19.157 1.00 94.75 258 ARG A O 1
ATOM 1901 N N . VAL A 1 259 ? 6.505 4.811 -19.103 1.00 94.19 259 VAL A N 1
ATOM 1902 C CA . VAL A 1 259 ? 7.626 4.830 -20.051 1.00 94.19 259 VAL A CA 1
ATOM 1903 C C . VAL A 1 259 ? 8.856 5.381 -19.336 1.00 94.19 259 VAL A C 1
ATOM 1905 O O . VAL A 1 259 ? 8.878 6.532 -18.909 1.00 94.19 259 VAL A O 1
ATOM 1908 N N . MET A 1 260 ? 9.881 4.548 -19.179 1.00 94.31 260 MET A N 1
ATOM 1909 C CA . MET A 1 260 ? 11.136 4.913 -18.527 1.00 94.31 260 MET A CA 1
ATOM 1910 C C . MET A 1 260 ? 12.199 5.142 -19.599 1.00 94.31 260 MET A C 1
ATOM 1912 O O . MET A 1 260 ? 12.775 4.184 -20.110 1.00 94.31 260 MET A O 1
ATOM 1916 N N . LEU A 1 261 ? 12.434 6.403 -19.974 1.00 93.69 261 LEU A N 1
ATOM 1917 C CA . LEU A 1 261 ? 13.494 6.774 -20.914 1.00 93.69 261 LEU A CA 1
ATOM 1918 C C . LEU A 1 261 ? 14.847 6.785 -20.191 1.00 93.69 261 LEU A C 1
ATOM 1920 O O . LEU A 1 261 ? 15.130 7.711 -19.438 1.00 93.69 261 LEU A O 1
ATOM 1924 N N . GLU A 1 262 ? 15.667 5.764 -20.425 1.00 93.56 262 GLU A N 1
ATOM 1925 C CA . GLU A 1 262 ? 16.958 5.577 -19.745 1.00 93.56 262 GLU A CA 1
ATOM 1926 C C . GLU A 1 262 ? 18.112 6.273 -20.478 1.00 93.56 262 GLU A C 1
ATOM 1928 O O . GLU A 1 262 ? 19.132 6.602 -19.886 1.00 93.56 262 GLU A O 1
ATOM 1933 N N . SER A 1 263 ? 17.994 6.484 -21.791 1.00 92.25 263 SER A N 1
ATOM 1934 C CA . SER A 1 263 ? 18.962 7.276 -22.557 1.00 92.25 263 SER A CA 1
ATOM 1935 C C . SER A 1 263 ? 18.417 7.691 -23.924 1.00 92.25 263 SER A C 1
ATOM 1937 O O . SER A 1 263 ? 17.399 7.187 -24.403 1.00 92.25 263 SER A O 1
ATOM 1939 N N . GLY A 1 264 ? 19.134 8.607 -24.576 1.00 91.88 264 GLY A N 1
ATOM 1940 C CA . GLY A 1 264 ? 18.807 9.075 -25.918 1.00 91.88 264 GLY A CA 1
ATOM 1941 C C . GLY A 1 264 ? 17.606 10.018 -25.948 1.00 91.88 264 GLY A C 1
ATOM 1942 O O . GLY A 1 264 ? 17.274 10.673 -24.963 1.00 91.88 264 GLY A O 1
ATOM 1943 N N . SER A 1 265 ? 16.984 10.143 -27.119 1.00 91.31 265 SER A N 1
ATOM 1944 C CA . SER A 1 265 ? 15.824 11.010 -27.322 1.00 91.31 265 SER A CA 1
ATOM 1945 C C . SER A 1 265 ? 14.898 10.423 -28.378 1.00 91.31 265 SER A C 1
ATOM 1947 O O . SER A 1 265 ? 15.368 9.952 -29.417 1.00 91.31 265 SER A O 1
ATOM 1949 N N . TRP A 1 266 ? 13.587 10.511 -28.140 1.00 90.75 266 TRP A N 1
ATOM 1950 C CA . TRP A 1 266 ? 12.569 10.148 -29.127 1.00 90.75 266 TRP A CA 1
ATOM 1951 C C . TRP A 1 266 ? 12.747 10.958 -30.406 1.00 90.75 266 TRP A C 1
ATOM 1953 O O . TRP A 1 266 ? 12.933 10.382 -31.465 1.00 90.75 266 TRP A O 1
ATOM 1963 N N . ALA A 1 267 ? 12.851 12.287 -30.320 1.00 89.50 267 ALA A N 1
ATOM 1964 C CA . ALA A 1 267 ? 12.997 13.148 -31.498 1.00 89.50 267 ALA A CA 1
ATOM 1965 C C . ALA A 1 267 ? 14.215 12.801 -32.380 1.00 89.50 267 ALA A C 1
ATOM 1967 O O . ALA A 1 267 ? 14.183 13.025 -33.589 1.00 89.50 267 ALA A O 1
ATOM 1968 N N . ALA A 1 268 ? 15.281 12.251 -31.789 1.00 88.56 268 ALA A N 1
ATOM 1969 C CA . ALA A 1 268 ? 16.483 11.827 -32.504 1.00 88.56 268 ALA A CA 1
ATOM 1970 C C . ALA A 1 268 ? 16.433 10.369 -33.003 1.00 88.56 268 ALA A C 1
ATOM 1972 O O . ALA A 1 268 ? 17.366 9.937 -33.676 1.00 88.56 268 ALA A O 1
ATOM 1973 N N . GLY A 1 269 ? 15.388 9.605 -32.668 1.00 89.25 269 GLY A N 1
ATOM 1974 C CA . GLY A 1 269 ? 15.286 8.176 -32.976 1.00 89.25 269 GLY A CA 1
ATOM 1975 C C . GLY A 1 269 ? 16.293 7.308 -32.206 1.00 89.25 269 GLY A C 1
ATOM 1976 O O . GLY A 1 269 ? 16.690 6.240 -32.667 1.00 89.25 269 GLY A O 1
ATOM 1977 N N . THR A 1 270 ? 16.784 7.797 -31.063 1.00 92.38 270 THR A N 1
ATOM 1978 C CA . THR A 1 270 ? 17.833 7.136 -30.264 1.00 92.38 270 THR A CA 1
ATOM 1979 C C . THR A 1 270 ? 17.355 6.729 -28.876 1.00 92.38 270 THR A C 1
ATOM 1981 O O . THR A 1 270 ? 18.164 6.296 -28.059 1.00 92.38 270 THR A O 1
ATOM 1984 N N . ALA A 1 271 ? 16.060 6.884 -28.590 1.00 93.75 271 ALA A N 1
ATOM 1985 C CA . ALA A 1 271 ? 15.489 6.541 -27.296 1.00 93.75 271 ALA A CA 1
ATOM 1986 C C . ALA A 1 271 ? 15.767 5.072 -26.950 1.00 93.75 271 ALA A C 1
ATOM 1988 O O . ALA A 1 271 ? 15.561 4.178 -27.767 1.00 93.75 271 ALA A O 1
ATOM 1989 N N . THR A 1 272 ? 16.224 4.828 -25.729 1.00 95.25 272 THR A N 1
ATOM 1990 C CA . THR A 1 272 ? 16.412 3.493 -25.151 1.00 95.25 272 THR A CA 1
ATOM 1991 C C . THR A 1 272 ? 15.865 3.516 -23.735 1.00 95.25 272 THR A C 1
ATOM 1993 O O . THR A 1 272 ? 16.039 4.506 -23.020 1.00 95.25 272 THR A O 1
ATOM 1996 N N . GLY A 1 273 ? 15.213 2.438 -23.318 1.00 95.56 273 GLY A N 1
ATOM 1997 C CA . GLY A 1 273 ? 14.636 2.375 -21.987 1.00 95.56 273 GLY A CA 1
ATOM 1998 C C . GLY A 1 273 ? 13.691 1.204 -21.798 1.00 95.56 273 GLY A C 1
ATOM 1999 O O . GLY A 1 273 ? 13.896 0.127 -22.365 1.00 95.56 273 GLY A O 1
ATOM 2000 N N . LYS A 1 274 ? 12.653 1.415 -20.987 1.00 95.56 274 LYS A N 1
ATOM 2001 C CA . LYS A 1 274 ? 11.681 0.378 -20.641 1.00 95.56 274 LYS A CA 1
ATOM 2002 C C . LYS A 1 274 ? 10.242 0.854 -20.724 1.00 95.56 274 LYS A C 1
ATOM 2004 O O . LYS A 1 274 ? 9.908 1.982 -20.369 1.00 95.56 274 LYS A O 1
ATOM 2009 N N . PHE A 1 275 ? 9.390 -0.074 -21.115 1.00 96.69 275 PHE A N 1
ATOM 2010 C CA . PHE A 1 275 ? 7.953 -0.018 -20.949 1.00 96.69 275 PHE A CA 1
ATOM 2011 C C . PHE A 1 275 ? 7.554 -0.833 -19.725 1.00 96.69 275 PHE A C 1
ATOM 2013 O O . PHE A 1 275 ? 8.031 -1.955 -19.556 1.00 96.69 275 PHE A O 1
ATOM 2020 N N . ILE A 1 276 ? 6.671 -0.282 -18.896 1.00 97.50 276 ILE A N 1
ATOM 2021 C CA . ILE A 1 276 ? 6.057 -0.995 -17.774 1.00 97.50 276 ILE A CA 1
ATOM 2022 C C . ILE A 1 276 ? 4.570 -1.150 -18.052 1.00 97.50 276 ILE A C 1
ATOM 2024 O O . ILE A 1 276 ? 3.923 -0.223 -18.553 1.00 97.50 276 ILE A O 1
ATOM 2028 N N . PHE A 1 277 ? 4.032 -2.312 -17.706 1.00 96.50 277 PHE A N 1
ATOM 2029 C CA . PHE A 1 277 ? 2.607 -2.602 -17.792 1.00 96.50 277 PHE A CA 1
ATOM 2030 C C . PHE A 1 277 ? 2.182 -3.608 -16.724 1.00 96.50 277 PHE A C 1
ATOM 2032 O O . PHE A 1 277 ? 2.971 -4.424 -16.247 1.00 96.50 277 PHE A O 1
ATOM 2039 N N . ALA A 1 278 ? 0.906 -3.559 -16.340 1.00 95.62 278 ALA A N 1
ATOM 2040 C CA . ALA A 1 278 ? 0.359 -4.447 -15.313 1.00 95.62 278 ALA A CA 1
ATOM 2041 C C . ALA A 1 278 ? 0.230 -5.902 -15.796 1.00 95.62 278 ALA A C 1
ATOM 2043 O O . ALA A 1 278 ? 0.365 -6.839 -15.013 1.00 95.62 278 ALA A O 1
ATOM 2044 N N . SER A 1 279 ? -0.056 -6.090 -17.085 1.00 94.81 279 SER A N 1
ATOM 2045 C CA . SER A 1 279 ? -0.215 -7.399 -17.720 1.00 94.81 279 SER A CA 1
ATOM 2046 C C . SER A 1 279 ? -0.036 -7.280 -19.232 1.00 94.81 279 SER A C 1
ATOM 2048 O O . SER A 1 279 ? -0.159 -6.183 -19.780 1.00 94.81 279 SER A O 1
ATOM 2050 N N . GLN A 1 280 ? 0.209 -8.408 -19.896 1.00 95.00 280 GLN A N 1
ATOM 2051 C CA . GLN A 1 280 ? 0.184 -8.517 -21.351 1.00 95.00 280 GLN A CA 1
ATOM 2052 C C . GLN A 1 280 ? -0.677 -9.699 -21.789 1.00 95.00 280 GLN A C 1
ATOM 2054 O O . GLN A 1 280 ? -0.892 -10.649 -21.034 1.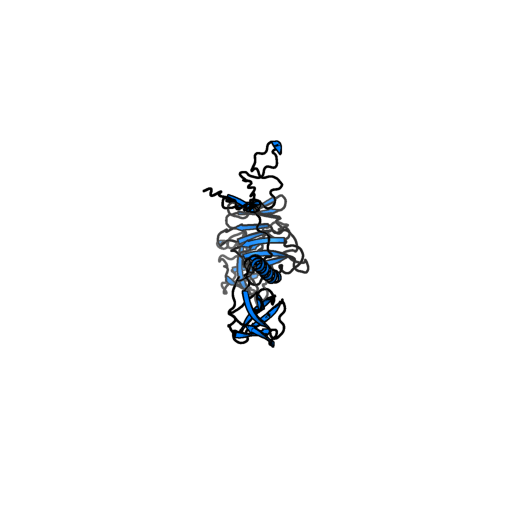00 95.00 280 GLN A O 1
ATOM 2059 N N . THR A 1 281 ? -1.115 -9.657 -23.039 1.00 93.94 281 THR A N 1
ATOM 2060 C CA . THR A 1 281 ? -1.673 -10.804 -23.755 1.00 93.94 281 THR A CA 1
ATOM 2061 C C . THR A 1 281 ? -0.727 -11.192 -24.881 1.00 93.94 281 THR A C 1
ATOM 2063 O O . THR A 1 281 ? -0.033 -10.338 -25.426 1.00 93.94 281 THR A O 1
ATOM 2066 N N . GLY A 1 282 ? -0.672 -12.480 -25.219 1.00 92.81 282 GLY A N 1
ATOM 2067 C CA . GLY A 1 282 ? 0.313 -12.976 -26.177 1.00 92.81 282 GLY A CA 1
ATOM 2068 C C . GLY A 1 282 ? 1.757 -12.825 -25.684 1.00 92.81 282 GLY A C 1
ATOM 2069 O O . GLY A 1 282 ? 2.022 -12.599 -24.500 1.00 92.81 282 GLY A O 1
ATOM 2070 N N . THR A 1 283 ? 2.685 -12.975 -26.620 1.00 92.00 283 THR A N 1
ATOM 2071 C CA . THR A 1 283 ? 4.129 -12.904 -26.390 1.00 92.00 283 THR A CA 1
ATOM 2072 C C . THR A 1 283 ? 4.699 -11.859 -27.328 1.00 92.00 283 THR A C 1
ATOM 2074 O O . THR A 1 283 ? 4.388 -11.858 -28.522 1.00 92.00 283 THR A O 1
ATOM 2077 N N . PHE A 1 284 ? 5.518 -10.959 -26.793 1.00 93.81 284 PHE A N 1
ATOM 2078 C CA . PHE A 1 284 ? 6.298 -10.067 -27.632 1.00 93.81 284 PHE A CA 1
ATOM 2079 C C . PHE A 1 284 ? 7.484 -10.832 -28.226 1.00 93.81 284 PHE A C 1
ATOM 2081 O O . PHE A 1 284 ? 8.126 -11.645 -27.564 1.00 93.81 284 PHE A O 1
ATOM 2088 N N . GLU A 1 285 ? 7.785 -10.564 -29.490 1.00 92.81 285 GLU A N 1
ATOM 2089 C CA . GLU A 1 285 ? 8.943 -11.125 -30.181 1.00 92.81 285 GLU A CA 1
ATOM 2090 C C . GLU A 1 285 ? 9.952 -10.016 -30.477 1.00 92.81 285 GLU A C 1
ATOM 2092 O O . GLU A 1 285 ? 9.594 -8.844 -30.589 1.00 92.81 285 GLU A O 1
ATOM 2097 N N . ALA A 1 286 ? 11.227 -10.384 -30.616 1.00 93.44 286 ALA A N 1
ATOM 2098 C CA . ALA A 1 286 ? 12.261 -9.431 -30.998 1.00 93.44 286 ALA A CA 1
ATOM 2099 C C . ALA A 1 286 ? 11.912 -8.790 -32.352 1.00 93.44 286 ALA A C 1
ATOM 2101 O O . ALA A 1 286 ? 11.711 -9.492 -33.346 1.00 93.44 286 ALA A O 1
ATOM 2102 N N . GLY A 1 287 ? 11.853 -7.462 -32.397 1.00 92.12 287 GLY A N 1
ATOM 2103 C CA . GLY A 1 287 ? 11.380 -6.736 -33.570 1.00 92.12 287 GLY A CA 1
ATOM 2104 C C . GLY A 1 287 ? 10.745 -5.398 -33.217 1.00 92.12 287 GLY A C 1
ATOM 2105 O O . GLY A 1 287 ? 10.972 -4.855 -32.137 1.00 92.12 287 GLY A O 1
ATOM 2106 N N . GLY A 1 288 ? 9.978 -4.859 -34.161 1.00 91.56 288 GLY A N 1
ATOM 2107 C CA . GLY A 1 288 ? 9.269 -3.597 -33.988 1.00 91.56 288 GLY A CA 1
ATOM 2108 C C . GLY A 1 288 ? 8.022 -3.730 -33.112 1.00 91.56 288 GLY A C 1
ATOM 2109 O O . GLY A 1 288 ? 7.363 -4.775 -33.085 1.00 91.56 288 GLY A O 1
ATOM 2110 N N . VAL A 1 289 ? 7.662 -2.640 -32.448 1.00 92.69 289 VAL A N 1
ATOM 2111 C CA . VAL A 1 289 ? 6.375 -2.450 -31.770 1.00 92.69 289 VAL A CA 1
ATOM 2112 C C . VAL A 1 289 ? 5.666 -1.222 -32.326 1.00 92.69 289 VAL A C 1
ATOM 2114 O O . VAL A 1 289 ? 6.291 -0.299 -32.848 1.00 92.69 289 VAL A O 1
ATOM 2117 N N . THR A 1 290 ? 4.343 -1.207 -32.224 1.00 91.62 290 THR A N 1
ATOM 2118 C CA . THR A 1 290 ? 3.491 -0.130 -32.726 1.00 91.62 290 THR A CA 1
ATOM 2119 C C . THR A 1 290 ? 2.430 0.258 -31.707 1.00 91.62 290 THR A C 1
ATOM 2121 O O . THR A 1 290 ? 2.131 -0.484 -30.777 1.00 91.62 290 THR A O 1
ATOM 2124 N N . VAL A 1 291 ? 1.842 1.432 -31.911 1.00 88.94 291 VAL A N 1
ATOM 2125 C CA . VAL A 1 291 ? 0.651 1.900 -31.203 1.00 88.94 291 VAL A CA 1
ATOM 2126 C C . VAL A 1 291 ? -0.379 2.265 -32.260 1.00 88.94 291 VAL A C 1
ATOM 2128 O O . VAL A 1 291 ? -0.069 3.022 -33.181 1.00 88.94 291 VAL A O 1
ATOM 2131 N N . ALA A 1 292 ? -1.595 1.726 -32.148 1.00 82.25 292 ALA A N 1
ATOM 2132 C CA . ALA A 1 292 ? -2.708 2.019 -33.061 1.00 82.25 292 ALA A CA 1
ATOM 2133 C C . ALA A 1 292 ? -2.344 1.893 -34.561 1.00 82.25 292 ALA A C 1
ATOM 2135 O O . ALA A 1 292 ? -2.823 2.663 -35.394 1.00 82.25 292 ALA A O 1
ATOM 2136 N N . ALA A 1 293 ? -1.484 0.924 -34.896 1.00 74.31 293 ALA A N 1
ATOM 2137 C CA . ALA A 1 293 ? -0.976 0.667 -36.246 1.00 74.31 293 ALA A CA 1
ATOM 2138 C C . ALA A 1 293 ? -0.220 1.844 -36.907 1.00 74.31 293 ALA A C 1
ATOM 2140 O O . ALA A 1 293 ? -0.159 1.933 -38.135 1.00 74.31 293 ALA A O 1
ATOM 2141 N N . ALA A 1 294 ? 0.408 2.723 -36.118 1.00 77.19 294 ALA A N 1
ATOM 2142 C CA . ALA A 1 294 ? 1.206 3.856 -36.601 1.00 77.19 294 ALA A CA 1
ATOM 2143 C C . ALA A 1 294 ? 2.562 3.475 -37.249 1.00 77.19 294 ALA A C 1
ATOM 2145 O O . ALA A 1 294 ? 3.373 4.353 -37.536 1.00 77.19 294 ALA A O 1
ATOM 2146 N N . GLY A 1 295 ? 2.817 2.186 -37.502 1.00 81.19 295 GLY A N 1
ATOM 2147 C CA . GLY A 1 295 ? 4.102 1.675 -37.993 1.00 81.19 295 GLY A CA 1
ATOM 2148 C C . GLY A 1 295 ? 5.087 1.357 -36.863 1.00 81.19 295 GLY A C 1
ATOM 2149 O O . GLY A 1 295 ? 4.698 1.338 -35.698 1.00 81.19 295 GLY A O 1
ATOM 2150 N N . ASP A 1 296 ? 6.341 1.060 -37.208 1.00 87.88 296 ASP A N 1
ATOM 2151 C CA . ASP A 1 296 ? 7.392 0.733 -36.233 1.00 87.88 296 ASP A CA 1
ATOM 2152 C C . ASP A 1 296 ? 7.804 1.972 -35.434 1.00 87.88 296 ASP A C 1
ATOM 2154 O O . ASP A 1 296 ? 8.360 2.927 -35.981 1.00 87.88 296 ASP A O 1
ATOM 2158 N N . LEU A 1 297 ? 7.467 1.965 -34.144 1.00 90.19 297 LEU A N 1
ATOM 2159 C CA . LEU A 1 297 ? 7.706 3.063 -33.213 1.00 90.19 297 LEU A CA 1
ATOM 2160 C C . LEU A 1 297 ? 8.842 2.776 -32.234 1.00 90.19 297 LEU A C 1
ATOM 2162 O O . LEU A 1 297 ? 9.361 3.718 -31.644 1.00 90.19 297 LEU A O 1
ATOM 2166 N N . ALA A 1 298 ? 9.222 1.518 -32.027 1.00 93.00 298 ALA A N 1
ATOM 2167 C CA . ALA A 1 298 ? 10.382 1.151 -31.227 1.00 93.00 298 ALA A CA 1
ATOM 2168 C C . ALA A 1 298 ? 10.788 -0.297 -31.506 1.00 93.00 298 ALA A C 1
ATOM 2170 O O . ALA A 1 298 ? 9.958 -1.140 -31.822 1.00 93.00 298 ALA A O 1
ATOM 2171 N N . THR A 1 299 ? 12.064 -0.612 -31.320 1.00 93.81 299 THR A N 1
ATOM 2172 C CA . THR A 1 299 ? 12.592 -1.971 -31.419 1.00 93.81 299 THR A CA 1
ATOM 2173 C C . THR A 1 299 ? 12.810 -2.563 -30.033 1.00 93.81 299 THR A C 1
ATOM 2175 O O . THR A 1 299 ? 13.494 -1.973 -29.191 1.00 93.81 299 THR A O 1
ATOM 2178 N N . ILE A 1 300 ? 12.280 -3.764 -29.818 1.00 94.94 300 ILE A N 1
ATOM 2179 C CA . ILE A 1 300 ? 12.459 -4.570 -28.607 1.00 94.94 300 ILE A CA 1
ATOM 2180 C C . ILE A 1 300 ? 13.348 -5.784 -28.891 1.00 94.94 300 ILE A C 1
ATOM 2182 O O . ILE A 1 300 ? 13.412 -6.290 -30.013 1.00 94.94 300 ILE A O 1
ATOM 2186 N N . ALA A 1 301 ? 14.054 -6.257 -27.866 1.00 94.19 301 ALA A N 1
ATOM 2187 C CA . ALA A 1 301 ? 15.022 -7.349 -27.999 1.00 94.19 301 ALA A CA 1
ATOM 2188 C C . ALA A 1 301 ? 14.419 -8.755 -27.799 1.00 94.19 301 ALA A C 1
ATOM 2190 O O . ALA A 1 301 ? 15.113 -9.748 -28.013 1.00 94.19 301 ALA A O 1
ATOM 2191 N N . GLY A 1 302 ? 13.156 -8.852 -27.381 1.00 93.44 302 GLY A N 1
ATOM 2192 C CA . GLY A 1 302 ? 12.482 -10.109 -27.061 1.00 93.44 302 GLY A CA 1
ATOM 2193 C C . GLY A 1 302 ? 11.214 -9.874 -26.244 1.00 93.44 302 GLY A C 1
ATOM 2194 O O . GLY A 1 302 ? 10.737 -8.742 -26.173 1.00 93.44 302 GLY A O 1
ATOM 2195 N N . ASP A 1 303 ? 10.697 -10.941 -25.630 1.00 94.88 303 ASP A N 1
ATOM 2196 C CA . ASP A 1 303 ? 9.527 -10.854 -24.753 1.00 94.88 303 ASP A CA 1
ATOM 2197 C C . ASP A 1 303 ? 9.834 -10.082 -23.464 1.00 94.88 303 ASP A C 1
ATOM 2199 O O . ASP A 1 303 ? 10.991 -9.869 -23.082 1.00 94.88 303 ASP A O 1
ATOM 2203 N N . SER A 1 304 ? 8.772 -9.666 -22.790 1.00 96.06 304 SER A N 1
ATOM 2204 C CA . SER A 1 304 ? 8.845 -9.000 -21.499 1.00 96.06 304 SER A CA 1
ATOM 2205 C C . SER A 1 304 ? 9.205 -9.963 -20.362 1.00 96.06 304 SER A C 1
ATOM 2207 O O . SER A 1 304 ? 9.218 -11.189 -20.508 1.00 96.06 304 SER A O 1
ATOM 2209 N N . SER A 1 305 ? 9.487 -9.403 -19.187 1.00 96.81 305 SER A N 1
ATOM 2210 C CA . SER A 1 305 ? 9.754 -10.176 -17.975 1.00 96.81 305 SER A CA 1
ATOM 2211 C C . SER A 1 305 ? 9.031 -9.597 -16.768 1.00 96.81 305 SER A C 1
ATOM 2213 O O . SER A 1 305 ? 8.972 -8.379 -16.595 1.00 96.81 305 SER A O 1
ATOM 2215 N N . ALA A 1 306 ? 8.511 -10.475 -15.907 1.00 96.75 306 ALA A N 1
ATOM 2216 C CA . ALA A 1 306 ? 7.898 -10.068 -14.649 1.00 96.75 306 ALA A CA 1
ATOM 2217 C C . ALA A 1 306 ? 8.900 -9.299 -13.776 1.00 96.75 306 ALA A C 1
ATOM 2219 O O . ALA A 1 306 ? 10.068 -9.680 -13.667 1.00 96.75 306 ALA A O 1
ATOM 2220 N N . ILE A 1 307 ? 8.430 -8.238 -13.125 1.00 97.62 307 ILE A N 1
ATOM 2221 C CA . ILE A 1 307 ? 9.237 -7.483 -12.171 1.00 97.62 307 ILE A CA 1
ATOM 2222 C C . ILE A 1 307 ? 9.247 -8.239 -10.842 1.00 97.62 307 ILE A C 1
ATOM 2224 O O . ILE A 1 307 ? 8.198 -8.561 -10.288 1.00 97.62 307 ILE A O 1
ATOM 2228 N N . THR A 1 308 ? 10.441 -8.516 -10.318 1.00 95.88 308 THR A N 1
ATOM 2229 C CA . THR A 1 308 ? 10.634 -9.263 -9.067 1.00 95.88 308 THR A CA 1
ATOM 2230 C C . THR A 1 308 ? 11.616 -8.557 -8.143 1.00 95.88 308 THR A C 1
ATOM 2232 O O . THR A 1 308 ? 12.614 -8.009 -8.615 1.00 95.88 308 THR A O 1
ATOM 2235 N N . LEU A 1 309 ? 11.384 -8.654 -6.833 1.00 96.56 309 LEU A N 1
ATOM 2236 C CA . LEU A 1 309 ? 12.309 -8.205 -5.793 1.00 96.56 309 LEU A CA 1
ATOM 2237 C C . LEU A 1 309 ? 12.920 -9.411 -5.082 1.00 96.56 309 LEU A C 1
ATOM 2239 O O . LEU A 1 309 ? 12.224 -10.368 -4.735 1.00 96.56 309 LEU A O 1
ATOM 2243 N N . VAL A 1 310 ? 14.231 -9.378 -4.864 1.00 96.50 310 VAL A N 1
ATOM 2244 C CA . VAL A 1 310 ? 14.953 -10.475 -4.210 1.00 96.50 310 VAL A CA 1
ATOM 2245 C C . VAL A 1 310 ? 14.620 -10.504 -2.714 1.00 96.50 310 VAL A C 1
ATOM 2247 O O . VAL A 1 310 ? 14.530 -9.464 -2.070 1.00 96.50 310 VAL A O 1
ATOM 2250 N N . ALA A 1 311 ? 14.469 -11.698 -2.131 1.00 96.62 311 ALA A N 1
ATOM 2251 C CA . ALA A 1 311 ? 14.215 -11.836 -0.696 1.00 96.62 311 ALA A CA 1
ATOM 2252 C C . ALA A 1 311 ? 15.339 -11.244 0.184 1.00 96.62 311 ALA A C 1
ATOM 2254 O O . ALA A 1 311 ? 16.543 -11.402 -0.069 1.00 96.62 311 ALA A O 1
ATOM 2255 N N . GLY A 1 312 ? 14.942 -10.638 1.303 1.00 94.69 312 GLY A N 1
ATOM 2256 C CA . GLY A 1 312 ? 15.806 -9.977 2.279 1.00 94.69 312 GLY A CA 1
ATOM 2257 C C . GLY A 1 312 ? 16.181 -8.552 1.871 1.00 94.69 312 GLY A C 1
ATOM 2258 O O . GLY A 1 312 ? 15.410 -7.853 1.232 1.00 94.69 312 GLY A O 1
ATOM 2259 N N . GLY A 1 313 ? 17.377 -8.111 2.267 1.00 94.19 313 GLY A N 1
ATOM 2260 C CA . GLY A 1 313 ? 17.793 -6.721 2.059 1.00 94.19 313 GLY A CA 1
ATOM 2261 C C . GLY A 1 313 ? 17.217 -5.778 3.118 1.00 94.19 313 GLY A C 1
ATOM 2262 O O . GLY A 1 313 ? 16.594 -6.215 4.092 1.00 94.19 313 GLY A O 1
ATOM 2263 N N . ARG A 1 314 ? 17.488 -4.482 2.966 1.00 95.62 314 ARG A N 1
ATOM 2264 C CA . ARG A 1 314 ? 16.938 -3.419 3.818 1.00 95.62 314 ARG A CA 1
ATOM 2265 C C . ARG A 1 314 ? 16.568 -2.245 2.938 1.00 95.62 314 ARG A C 1
ATOM 2267 O O . ARG A 1 314 ? 17.445 -1.664 2.307 1.00 95.62 314 ARG A O 1
ATOM 2274 N N . TYR A 1 315 ? 15.281 -1.921 2.918 1.00 97.12 315 TYR A N 1
ATOM 2275 C CA . TYR A 1 315 ? 14.771 -0.875 2.050 1.00 97.12 315 TYR A CA 1
ATOM 2276 C C . TYR A 1 315 ? 15.118 0.489 2.636 1.00 97.12 315 TYR A C 1
ATOM 2278 O O . TYR A 1 315 ? 14.774 0.785 3.783 1.00 97.12 315 TYR A O 1
ATOM 2286 N N . LYS A 1 316 ? 15.803 1.300 1.836 1.00 97.12 316 LYS A N 1
ATOM 2287 C CA . LYS A 1 316 ? 15.965 2.740 2.031 1.00 97.12 316 LYS A CA 1
ATOM 2288 C C . LYS A 1 316 ? 15.161 3.432 0.948 1.00 97.12 316 LYS A C 1
ATOM 2290 O O . LYS A 1 316 ? 15.236 3.017 -0.209 1.00 97.12 316 LYS A O 1
ATOM 2295 N N . ILE A 1 317 ? 14.362 4.414 1.336 1.00 97.69 317 ILE A N 1
ATOM 2296 C CA . ILE A 1 317 ? 13.382 5.052 0.464 1.00 97.69 317 ILE A CA 1
ATOM 2297 C C . ILE A 1 317 ? 13.489 6.558 0.666 1.00 97.69 317 ILE A C 1
ATOM 2299 O O . ILE A 1 317 ? 13.605 7.026 1.794 1.00 97.69 317 ILE A O 1
ATOM 2303 N N . GLU A 1 318 ? 13.447 7.290 -0.436 1.00 97.25 318 GLU A N 1
ATOM 2304 C CA . GLU A 1 318 ? 13.371 8.742 -0.486 1.00 97.25 318 GLU A CA 1
ATOM 2305 C C . GLU A 1 318 ? 12.128 9.136 -1.280 1.00 97.25 318 GLU A C 1
ATOM 2307 O O . GLU A 1 318 ? 11.852 8.599 -2.358 1.00 97.25 318 GLU A O 1
ATOM 2312 N N . LEU A 1 319 ? 11.369 10.084 -0.742 1.00 96.81 319 LEU A N 1
ATOM 2313 C CA . LEU A 1 319 ? 10.181 10.617 -1.391 1.00 96.81 319 LEU A CA 1
ATOM 2314 C C . LEU A 1 319 ? 10.545 11.898 -2.128 1.00 96.81 319 LEU A C 1
ATOM 2316 O O . LEU A 1 319 ? 11.034 12.857 -1.528 1.00 96.81 319 LEU A O 1
ATOM 2320 N N . TYR A 1 320 ? 10.258 11.955 -3.425 1.00 96.50 320 TYR A N 1
ATOM 2321 C CA . TYR A 1 320 ? 10.481 13.178 -4.185 1.00 96.50 320 TYR A CA 1
ATOM 2322 C C . TYR A 1 320 ? 9.553 13.302 -5.380 1.00 96.50 320 TYR A C 1
ATOM 2324 O O . TYR A 1 320 ? 9.048 12.317 -5.912 1.00 96.50 320 TYR A O 1
ATOM 2332 N N . ASN A 1 321 ? 9.367 14.541 -5.822 1.00 95.19 321 ASN A N 1
ATOM 2333 C CA . ASN A 1 321 ? 8.632 14.870 -7.029 1.00 95.19 321 ASN A CA 1
ATOM 2334 C C . ASN A 1 321 ? 9.590 15.483 -8.061 1.00 95.19 321 ASN A C 1
ATOM 2336 O O . ASN A 1 321 ? 10.027 16.630 -7.920 1.00 95.19 321 ASN A O 1
ATOM 2340 N N . PHE A 1 322 ? 9.908 14.717 -9.107 1.00 92.69 322 PHE A N 1
ATOM 2341 C CA . PHE A 1 322 ? 10.707 15.196 -10.239 1.00 92.69 322 PHE A CA 1
ATOM 2342 C C . PHE A 1 322 ? 9.873 15.924 -11.313 1.00 92.69 322 PHE A C 1
ATOM 2344 O O . PHE A 1 322 ? 10.454 16.630 -12.137 1.00 92.69 322 PHE A O 1
ATOM 2351 N N . GLY A 1 323 ? 8.538 15.841 -11.260 1.00 85.19 323 GLY A N 1
ATOM 2352 C CA . GLY A 1 323 ? 7.612 16.561 -12.141 1.00 85.19 323 GLY A CA 1
ATOM 2353 C C . GLY A 1 323 ? 6.141 16.189 -11.915 1.00 85.19 323 GLY A C 1
ATOM 2354 O O . GLY A 1 323 ? 5.314 17.072 -11.693 1.00 85.19 323 GLY A O 1
ATOM 2355 N N . ASP A 1 324 ? 5.841 14.889 -11.894 1.00 78.12 324 ASP A N 1
ATOM 2356 C CA . ASP A 1 324 ? 4.476 14.350 -11.975 1.00 78.12 324 ASP A CA 1
ATOM 2357 C C . ASP A 1 324 ? 4.057 13.620 -10.692 1.00 78.12 324 ASP A C 1
ATOM 2359 O O . ASP A 1 324 ? 3.800 12.412 -10.683 1.00 78.12 324 ASP A O 1
ATOM 2363 N N . GLY A 1 325 ? 4.010 14.377 -9.596 1.00 89.81 325 GLY A N 1
ATOM 2364 C CA . GLY A 1 325 ? 3.564 13.897 -8.288 1.00 89.81 325 GLY A CA 1
ATOM 2365 C C . GLY A 1 325 ? 4.688 13.343 -7.415 1.00 89.81 325 GLY A C 1
ATOM 2366 O O . GLY A 1 325 ? 5.832 13.187 -7.844 1.00 89.81 325 GLY A O 1
ATOM 2367 N N . MET A 1 326 ? 4.366 13.106 -6.144 1.00 95.00 326 MET A N 1
ATOM 2368 C CA . MET A 1 326 ? 5.297 12.462 -5.223 1.00 95.00 326 MET A CA 1
ATOM 2369 C C . MET A 1 326 ? 5.471 10.998 -5.612 1.00 95.00 326 MET A C 1
ATOM 2371 O O . MET A 1 326 ? 4.505 10.313 -5.932 1.00 95.00 326 MET A O 1
ATOM 2375 N N . ARG A 1 327 ? 6.714 10.522 -5.584 1.00 96.19 327 ARG A N 1
ATOM 2376 C CA . ARG A 1 327 ? 7.054 9.125 -5.848 1.00 96.19 327 ARG A CA 1
ATOM 2377 C C . ARG A 1 327 ? 8.080 8.642 -4.835 1.00 96.19 327 ARG A C 1
ATOM 2379 O O . ARG A 1 327 ? 8.868 9.429 -4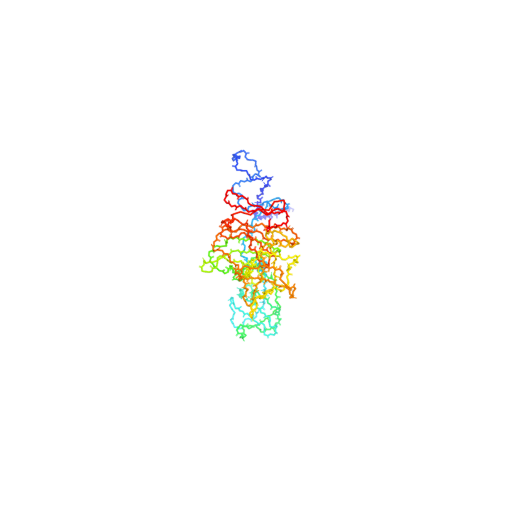.307 1.00 96.19 327 ARG A O 1
ATOM 2386 N N . MET A 1 328 ? 8.056 7.343 -4.577 1.00 97.44 328 MET A N 1
ATOM 2387 C CA . MET A 1 328 ? 9.078 6.633 -3.823 1.00 97.44 328 MET A CA 1
ATOM 2388 C C . MET A 1 328 ? 10.228 6.265 -4.747 1.00 97.44 328 MET A C 1
ATOM 2390 O O . MET A 1 328 ? 10.015 5.609 -5.763 1.00 97.44 328 MET A O 1
ATOM 2394 N N . TYR A 1 329 ? 11.441 6.616 -4.347 1.00 97.88 329 TYR A N 1
ATOM 2395 C CA . TYR A 1 329 ? 12.674 6.121 -4.938 1.00 97.88 329 TYR A CA 1
ATOM 2396 C C . TYR A 1 329 ? 13.390 5.286 -3.896 1.00 97.88 329 TYR A C 1
ATOM 2398 O O . TYR A 1 329 ? 13.625 5.765 -2.789 1.00 97.88 329 TYR A O 1
ATOM 2406 N N . GLY A 1 330 ? 13.712 4.036 -4.212 1.00 97.44 330 GLY A N 1
ATOM 2407 C CA . GLY A 1 330 ? 14.205 3.120 -3.193 1.00 97.44 330 GLY A CA 1
ATOM 2408 C C . GLY A 1 330 ? 15.231 2.114 -3.672 1.00 97.44 330 GLY A C 1
ATOM 2409 O O . GLY A 1 330 ? 15.389 1.860 -4.867 1.00 97.44 330 GLY A O 1
ATOM 2410 N N . VAL A 1 331 ? 15.932 1.546 -2.694 1.00 97.62 331 VAL A N 1
ATOM 2411 C CA . VAL A 1 331 ? 16.930 0.485 -2.862 1.00 97.62 331 VAL A CA 1
ATOM 2412 C C . VAL A 1 331 ? 16.816 -0.505 -1.710 1.00 97.62 331 VAL A C 1
ATOM 2414 O O . VAL A 1 331 ? 16.519 -0.111 -0.586 1.00 97.62 331 VAL A O 1
ATOM 2417 N N . ASP A 1 332 ? 17.079 -1.781 -1.971 1.00 96.38 332 ASP A N 1
ATOM 2418 C CA . ASP A 1 332 ? 17.063 -2.871 -0.982 1.00 96.38 332 ASP A CA 1
ATOM 2419 C C . ASP A 1 332 ? 18.465 -3.459 -0.712 1.00 96.38 332 ASP A C 1
ATOM 2421 O O . ASP A 1 332 ? 18.638 -4.269 0.208 1.00 96.38 332 ASP A O 1
ATOM 2425 N N . GLY A 1 333 ? 19.470 -3.067 -1.508 1.00 95.62 333 GLY A N 1
ATOM 2426 C CA . GLY A 1 333 ? 20.819 -3.634 -1.489 1.00 95.62 333 GLY A CA 1
ATOM 2427 C C . GLY A 1 333 ? 20.927 -5.032 -2.107 1.00 95.62 333 GLY A C 1
ATOM 2428 O O . GLY A 1 333 ? 21.935 -5.706 -1.882 1.00 95.62 333 GLY A O 1
ATOM 2429 N N . LYS A 1 334 ? 19.907 -5.498 -2.840 1.00 95.81 334 LYS A N 1
ATOM 2430 C CA . LYS A 1 334 ? 19.879 -6.828 -3.484 1.00 95.81 334 LYS A CA 1
ATOM 2431 C C . LYS A 1 334 ? 19.316 -6.839 -4.906 1.00 95.81 334 LYS A C 1
ATOM 2433 O O . LYS A 1 334 ? 19.695 -7.700 -5.697 1.00 95.81 334 LYS A O 1
ATOM 2438 N N . SER A 1 335 ? 18.435 -5.904 -5.210 1.00 95.31 335 SER A N 1
ATOM 2439 C CA . SER A 1 335 ? 17.768 -5.689 -6.485 1.00 95.31 335 SER A CA 1
ATOM 2440 C C . SER A 1 335 ? 18.220 -4.349 -7.073 1.00 95.31 335 SER A C 1
ATOM 2442 O O . SER A 1 335 ? 18.921 -3.567 -6.427 1.00 95.31 335 SER A O 1
ATOM 2444 N N . ARG A 1 336 ? 17.811 -4.070 -8.315 1.00 96.00 336 ARG A N 1
ATOM 2445 C CA . ARG A 1 336 ? 17.964 -2.731 -8.904 1.00 96.00 336 ARG A CA 1
ATOM 2446 C C . ARG A 1 336 ? 17.214 -1.698 -8.062 1.00 96.00 336 ARG A C 1
ATOM 2448 O O . ARG A 1 336 ? 16.192 -2.024 -7.454 1.00 96.00 336 ARG A O 1
ATOM 2455 N N . GLY A 1 337 ? 17.691 -0.454 -8.084 1.00 96.69 337 GLY A N 1
ATOM 2456 C CA . GLY A 1 337 ? 16.919 0.669 -7.557 1.00 96.69 337 GLY A CA 1
ATOM 2457 C C . GLY A 1 337 ? 15.575 0.790 -8.278 1.00 96.69 337 GLY A C 1
ATOM 2458 O O . GLY A 1 337 ? 15.410 0.282 -9.389 1.00 96.69 337 GLY A O 1
ATOM 2459 N N . PHE A 1 338 ? 14.597 1.434 -7.656 1.00 97.38 338 PHE A N 1
ATOM 2460 C CA . PHE A 1 338 ? 13.247 1.512 -8.206 1.00 97.38 338 PHE A CA 1
ATOM 2461 C C . PHE A 1 338 ? 12.605 2.878 -8.008 1.00 97.38 338 PHE A C 1
ATOM 2463 O O . PHE A 1 338 ? 12.990 3.640 -7.122 1.00 97.38 338 PHE A O 1
ATOM 2470 N N . GLU A 1 339 ? 11.587 3.133 -8.823 1.00 96.88 339 GLU A N 1
ATOM 2471 C CA . GLU A 1 339 ? 10.561 4.142 -8.607 1.00 96.88 339 GLU A CA 1
ATOM 2472 C C . GLU A 1 339 ? 9.212 3.461 -8.336 1.00 96.88 339 GLU A C 1
ATOM 2474 O O . GLU A 1 339 ? 8.892 2.437 -8.943 1.00 96.88 339 GLU A O 1
ATOM 2479 N N . PHE A 1 340 ? 8.397 4.048 -7.463 1.00 97.69 340 PHE A N 1
ATOM 2480 C CA . PHE A 1 340 ? 7.010 3.655 -7.257 1.00 97.69 340 PHE A CA 1
ATOM 2481 C C . PHE A 1 340 ? 6.116 4.875 -7.000 1.00 97.69 340 PHE A C 1
ATOM 2483 O O . PHE A 1 340 ? 6.439 5.718 -6.167 1.00 97.69 340 PHE A O 1
ATOM 2490 N N . ASP A 1 341 ? 4.985 4.974 -7.699 1.00 95.31 341 ASP A N 1
ATOM 2491 C CA . ASP A 1 341 ? 4.050 6.114 -7.612 1.00 95.31 341 ASP A CA 1
ATOM 2492 C C . ASP A 1 341 ? 2.763 5.808 -6.818 1.00 95.31 341 ASP A C 1
ATOM 2494 O O . ASP A 1 341 ? 1.795 6.557 -6.886 1.00 95.31 341 ASP A O 1
ATOM 2498 N N . GLY A 1 342 ? 2.716 4.677 -6.107 1.00 95.06 342 GLY A N 1
ATOM 2499 C CA . GLY A 1 342 ? 1.504 4.183 -5.441 1.00 95.06 342 GLY A CA 1
ATOM 2500 C C . GLY A 1 342 ? 0.725 3.146 -6.257 1.00 95.06 342 GLY A C 1
ATOM 2501 O O . GLY A 1 342 ? -0.066 2.388 -5.688 1.00 95.06 342 GLY A O 1
ATOM 2502 N N . THR A 1 343 ? 0.979 3.050 -7.567 1.00 94.50 343 THR A N 1
ATOM 2503 C CA . THR A 1 343 ? 0.303 2.111 -8.479 1.00 94.50 343 THR A CA 1
ATOM 2504 C C . THR A 1 343 ? 1.276 1.317 -9.352 1.00 94.50 343 THR A C 1
ATOM 2506 O O . THR A 1 343 ? 1.121 0.106 -9.493 1.00 94.50 343 THR A O 1
ATOM 2509 N N . VAL A 1 344 ? 2.276 1.974 -9.933 1.00 95.88 344 VAL A N 1
ATOM 2510 C CA . VAL A 1 344 ? 3.226 1.429 -10.904 1.00 95.88 344 VAL A CA 1
ATOM 2511 C C . VAL A 1 344 ? 4.610 1.354 -10.281 1.00 95.88 344 VAL A C 1
ATOM 2513 O O . VAL A 1 344 ? 5.141 2.356 -9.802 1.00 95.88 344 VAL A O 1
ATOM 2516 N N . PHE A 1 345 ? 5.207 0.166 -10.325 1.00 97.62 345 PHE A N 1
ATOM 2517 C CA . PHE A 1 345 ? 6.569 -0.083 -9.871 1.00 97.62 345 PHE A CA 1
ATOM 2518 C C . PHE A 1 345 ? 7.511 -0.180 -11.076 1.00 97.62 345 PHE A C 1
ATOM 2520 O O . PHE A 1 345 ? 7.291 -0.987 -11.975 1.00 97.62 345 PHE A O 1
ATOM 2527 N N . GLY A 1 346 ? 8.563 0.636 -11.103 1.00 96.88 346 GLY A N 1
ATOM 2528 C CA . GLY A 1 346 ? 9.514 0.715 -12.212 1.00 96.88 346 GLY A CA 1
ATOM 2529 C C . GLY A 1 346 ? 10.958 0.516 -11.748 1.00 96.88 346 GLY A C 1
ATOM 2530 O O . GLY A 1 346 ? 11.508 1.413 -11.108 1.00 96.88 346 GLY A O 1
ATOM 2531 N N . PRO A 1 347 ? 11.615 -0.614 -12.067 1.00 97.06 347 PRO A N 1
ATOM 2532 C CA . PRO A 1 347 ? 13.033 -0.805 -11.776 1.00 97.06 347 PRO A CA 1
ATOM 2533 C C . PRO A 1 347 ? 13.908 0.109 -12.642 1.00 97.06 347 PRO A C 1
ATOM 2535 O O . PRO A 1 347 ? 13.872 0.036 -13.873 1.00 97.06 347 PRO A O 1
ATOM 2538 N N . ILE A 1 348 ? 14.751 0.913 -12.006 1.00 96.19 348 ILE A N 1
ATOM 2539 C CA . ILE A 1 348 ? 15.673 1.845 -12.654 1.00 96.19 348 ILE A CA 1
ATOM 2540 C C . ILE A 1 348 ? 16.975 1.113 -12.973 1.00 96.19 348 ILE A C 1
ATOM 2542 O O . ILE A 1 348 ? 17.586 0.498 -12.099 1.00 96.19 348 ILE A O 1
ATOM 2546 N N . LYS A 1 349 ? 17.400 1.171 -14.235 1.00 93.38 349 LYS A N 1
ATOM 2547 C CA . LYS A 1 349 ? 18.689 0.637 -14.673 1.00 93.38 349 LYS A CA 1
ATOM 2548 C C . LYS A 1 349 ? 19.736 1.745 -14.650 1.00 93.38 349 LYS A C 1
ATOM 2550 O O . LYS A 1 349 ? 19.544 2.778 -15.277 1.00 93.38 349 LYS A O 1
ATOM 2555 N N . THR A 1 350 ? 20.866 1.509 -13.991 1.00 91.19 350 THR A N 1
ATOM 2556 C CA . THR A 1 350 ? 21.973 2.489 -13.939 1.00 91.19 350 THR A CA 1
ATOM 2557 C C . THR A 1 350 ? 23.071 2.221 -14.963 1.00 91.19 350 THR A C 1
ATOM 2559 O O . THR A 1 350 ? 23.926 3.066 -15.208 1.00 91.19 350 THR A O 1
ATOM 2562 N N . GLY A 1 351 ? 23.088 1.018 -15.546 1.00 87.56 351 GLY A N 1
ATOM 2563 C CA . GLY A 1 351 ? 24.150 0.569 -16.450 1.00 87.56 351 GLY A CA 1
ATOM 2564 C C . GLY A 1 351 ? 25.394 0.021 -15.741 1.00 87.56 351 GLY A C 1
ATOM 2565 O O . GLY A 1 351 ? 26.333 -0.410 -16.413 1.00 87.56 351 GLY A O 1
ATOM 2566 N N . MET A 1 352 ? 25.406 -0.024 -14.405 1.00 89.62 352 MET A N 1
ATOM 2567 C CA . MET A 1 352 ? 26.456 -0.693 -13.636 1.00 89.62 352 MET A CA 1
ATOM 2568 C C . MET A 1 352 ? 26.485 -2.201 -13.925 1.00 89.62 352 MET A C 1
ATOM 2570 O O . MET A 1 352 ? 25.450 -2.843 -14.078 1.00 89.62 352 MET A O 1
ATOM 2574 N N . ALA A 1 353 ? 27.685 -2.795 -13.946 1.00 89.50 353 ALA A N 1
ATOM 2575 C CA . ALA A 1 353 ? 27.844 -4.237 -14.172 1.00 89.50 353 ALA A CA 1
ATOM 2576 C C . ALA A 1 353 ? 27.150 -5.082 -13.087 1.00 89.50 353 ALA A C 1
ATOM 2578 O O . ALA A 1 353 ? 26.579 -6.129 -13.379 1.00 89.50 353 ALA A O 1
ATOM 2579 N N . SER A 1 354 ? 27.193 -4.602 -11.841 1.00 91.69 354 SER A N 1
ATOM 2580 C CA . SER A 1 354 ? 26.379 -5.096 -10.731 1.00 91.69 354 SER A CA 1
ATOM 2581 C C . SER A 1 354 ? 25.411 -3.991 -10.331 1.00 91.69 354 SER A C 1
ATOM 2583 O O . SER A 1 354 ? 25.745 -3.136 -9.512 1.00 91.69 354 SER A O 1
ATOM 2585 N N . ASP A 1 355 ? 24.227 -3.995 -10.936 1.00 94.25 355 ASP A N 1
ATOM 2586 C CA . ASP A 1 355 ? 23.203 -2.965 -10.744 1.00 94.25 355 ASP A CA 1
ATOM 2587 C C . ASP A 1 355 ? 22.387 -3.214 -9.463 1.00 94.25 355 ASP A C 1
ATOM 2589 O O . ASP A 1 355 ? 21.195 -3.512 -9.496 1.00 94.25 355 ASP A O 1
ATOM 2593 N N . ILE A 1 356 ? 23.089 -3.189 -8.328 1.00 95.56 356 ILE A N 1
ATOM 2594 C CA . ILE A 1 356 ? 22.551 -3.424 -6.985 1.00 95.56 356 ILE A CA 1
ATOM 2595 C C . ILE A 1 356 ? 23.016 -2.273 -6.075 1.00 95.56 356 ILE A C 1
ATOM 2597 O O . ILE A 1 356 ? 24.054 -2.390 -5.412 1.00 95.56 356 ILE A O 1
ATOM 2601 N N . PRO A 1 357 ? 22.316 -1.127 -6.089 1.00 96.62 357 PRO A N 1
ATOM 2602 C CA . PRO A 1 357 ? 22.663 0.014 -5.250 1.00 96.62 357 PRO A CA 1
ATOM 2603 C C . PRO A 1 357 ? 22.332 -0.234 -3.772 1.00 96.62 357 PRO A C 1
ATOM 2605 O O . PRO A 1 357 ? 21.401 -0.963 -3.429 1.00 96.62 357 PRO A O 1
ATOM 2608 N N . THR A 1 358 ? 23.098 0.393 -2.878 1.00 95.69 358 THR A N 1
ATOM 2609 C CA . THR A 1 358 ? 22.993 0.222 -1.413 1.00 95.69 358 THR A CA 1
ATOM 2610 C C . THR A 1 358 ? 22.490 1.461 -0.676 1.00 95.69 358 THR A C 1
ATOM 2612 O O . THR A 1 358 ? 22.168 1.392 0.517 1.00 95.69 358 THR A O 1
ATOM 2615 N N . ASP A 1 359 ? 22.473 2.606 -1.354 1.00 96.12 359 ASP A N 1
ATOM 2616 C CA . ASP A 1 359 ? 21.934 3.853 -0.822 1.00 96.12 359 ASP A CA 1
ATOM 2617 C C . ASP A 1 359 ? 21.230 4.661 -1.908 1.00 96.12 359 ASP A C 1
ATOM 2619 O O . ASP A 1 359 ? 21.557 4.528 -3.092 1.00 96.12 359 ASP A O 1
ATOM 2623 N N . VAL A 1 360 ? 20.271 5.476 -1.479 1.00 97.12 360 VAL A N 1
ATOM 2624 C CA . VAL A 1 360 ? 19.499 6.382 -2.323 1.00 97.12 360 VAL A CA 1
ATOM 2625 C C . VAL A 1 360 ? 19.428 7.737 -1.646 1.00 97.12 360 VAL A C 1
ATOM 2627 O O . VAL A 1 360 ? 19.093 7.835 -0.471 1.00 97.12 360 VAL A O 1
ATOM 2630 N N . VAL A 1 361 ? 19.757 8.782 -2.396 1.00 96.88 361 VAL A N 1
ATOM 2631 C CA . VAL A 1 361 ? 19.640 10.168 -1.940 1.00 96.88 361 VAL A CA 1
ATOM 2632 C C . VAL A 1 361 ? 19.162 11.013 -3.102 1.00 96.88 361 VAL A C 1
ATOM 2634 O O . VAL A 1 361 ? 19.544 10.794 -4.251 1.00 96.88 361 VAL A O 1
ATOM 2637 N N . ILE A 1 362 ? 18.348 12.019 -2.811 1.00 96.00 362 ILE A N 1
ATOM 2638 C CA . ILE A 1 362 ? 17.908 12.976 -3.818 1.00 96.00 362 ILE A CA 1
ATOM 2639 C C . ILE A 1 362 ? 18.464 14.346 -3.469 1.00 96.00 362 ILE A C 1
ATOM 2641 O O . ILE A 1 362 ? 18.234 14.890 -2.390 1.00 96.00 362 ILE A O 1
ATOM 2645 N N . PHE A 1 363 ? 19.220 14.925 -4.401 1.00 94.38 363 PHE A N 1
ATOM 2646 C CA . PHE A 1 363 ? 19.866 16.212 -4.190 1.00 94.38 363 PHE A CA 1
ATOM 2647 C C . PHE A 1 363 ? 19.833 17.057 -5.458 1.00 94.38 363 PHE A C 1
ATOM 2649 O O . PHE A 1 363 ? 20.219 16.612 -6.533 1.00 94.38 363 PHE A O 1
ATOM 2656 N N . LYS A 1 364 ? 19.369 18.308 -5.335 1.00 93.38 364 LYS A N 1
ATOM 2657 C CA . LYS A 1 364 ? 19.264 19.271 -6.449 1.00 93.38 364 LYS A CA 1
ATOM 2658 C C . LYS A 1 364 ? 18.571 18.703 -7.702 1.00 93.38 364 LYS A C 1
ATOM 2660 O O . LYS A 1 364 ? 19.013 18.967 -8.815 1.00 93.38 364 LYS A O 1
ATOM 2665 N N . LYS A 1 365 ? 17.471 17.960 -7.522 1.00 93.81 365 LYS A N 1
ATOM 2666 C CA . LYS A 1 365 ? 16.730 17.284 -8.607 1.00 93.81 365 LYS A CA 1
ATOM 2667 C C . LYS A 1 365 ? 17.551 16.247 -9.388 1.00 93.81 365 LYS A C 1
ATOM 2669 O O . LYS A 1 365 ? 17.218 15.955 -10.533 1.00 93.81 365 LYS A O 1
ATOM 2674 N N . HIS A 1 366 ? 18.570 15.671 -8.764 1.00 95.25 366 HIS A N 1
ATOM 2675 C CA . HIS A 1 366 ? 19.219 14.451 -9.225 1.00 95.25 366 HIS A CA 1
ATOM 2676 C C . HIS A 1 366 ? 18.882 13.310 -8.271 1.00 95.25 366 HIS A C 1
ATOM 2678 O O . HIS A 1 366 ? 18.895 13.501 -7.050 1.00 95.25 366 HIS A O 1
ATOM 2684 N N . LEU A 1 367 ? 18.609 12.139 -8.835 1.00 96.88 367 LEU A N 1
ATOM 2685 C CA . LEU A 1 367 ? 18.565 10.886 -8.100 1.00 96.88 367 LEU A CA 1
ATOM 2686 C C . LEU A 1 367 ? 19.987 10.333 -8.018 1.00 96.88 367 LEU A C 1
ATOM 2688 O O . LEU A 1 367 ? 20.635 10.168 -9.050 1.00 96.88 367 LEU A O 1
ATOM 2692 N N . PHE A 1 368 ? 20.469 10.069 -6.808 1.00 96.88 368 PHE A N 1
ATOM 2693 C CA . PHE A 1 368 ? 21.761 9.441 -6.562 1.00 96.88 368 PHE A CA 1
ATOM 2694 C C . PHE A 1 368 ? 21.565 8.010 -6.084 1.00 96.88 368 PHE A C 1
ATOM 2696 O O . PHE A 1 368 ? 20.764 7.753 -5.183 1.00 96.88 368 PHE A O 1
ATOM 2703 N N . PHE A 1 369 ? 22.367 7.111 -6.644 1.00 97.00 369 PHE A N 1
ATOM 2704 C CA . PHE A 1 369 ? 22.520 5.749 -6.165 1.00 97.00 369 PHE A CA 1
ATOM 2705 C C . PHE A 1 369 ? 23.980 5.462 -5.837 1.00 97.00 369 PHE A C 1
ATOM 2707 O O . PHE A 1 369 ? 24.873 5.682 -6.659 1.00 97.00 369 PHE A O 1
ATOM 2714 N N . SER A 1 370 ? 24.209 4.922 -4.644 1.00 95.00 370 SER A N 1
ATOM 2715 C CA . SER A 1 370 ? 25.540 4.519 -4.196 1.00 95.00 370 SER A CA 1
ATOM 2716 C C . SER A 1 370 ? 25.783 3.036 -4.448 1.00 95.00 370 SER A C 1
ATOM 2718 O O . SER A 1 370 ? 24.973 2.180 -4.086 1.00 95.00 370 SER A O 1
ATOM 2720 N N . PHE A 1 371 ? 26.949 2.732 -5.008 1.00 93.88 371 PHE A N 1
ATOM 2721 C CA . PHE A 1 371 ? 27.469 1.398 -5.285 1.00 93.88 371 PHE A CA 1
ATOM 2722 C C . PHE A 1 371 ? 28.828 1.246 -4.605 1.00 93.88 371 PHE A C 1
ATOM 2724 O O . PHE A 1 371 ? 29.862 1.627 -5.161 1.00 93.88 371 PHE A O 1
ATOM 2731 N N . ALA A 1 372 ? 28.840 0.683 -3.396 1.00 88.62 372 ALA A N 1
ATOM 2732 C CA . ALA A 1 372 ? 30.044 0.541 -2.577 1.00 88.62 372 ALA A CA 1
ATOM 2733 C C . ALA A 1 372 ? 30.829 1.864 -2.424 1.00 88.62 372 ALA A C 1
ATOM 2735 O O . ALA A 1 372 ? 30.460 2.692 -1.601 1.00 88.62 372 ALA A O 1
ATOM 2736 N N . ALA A 1 373 ? 31.910 2.055 -3.187 1.00 87.00 373 ALA A N 1
ATOM 2737 C CA . ALA A 1 373 ? 32.774 3.240 -3.132 1.00 87.00 373 ALA A CA 1
ATOM 2738 C C . ALA A 1 373 ? 32.551 4.234 -4.292 1.00 87.00 373 ALA A C 1
ATOM 2740 O O . ALA A 1 373 ? 33.356 5.145 -4.476 1.00 87.00 373 ALA A O 1
ATOM 2741 N N . SER A 1 374 ? 31.509 4.040 -5.101 1.00 90.62 374 SER A N 1
ATOM 2742 C CA . SER A 1 374 ? 31.162 4.910 -6.229 1.00 90.62 374 SER A CA 1
ATOM 2743 C C . SER A 1 374 ? 29.712 5.356 -6.148 1.00 90.62 374 SER A C 1
ATOM 2745 O O . SER A 1 374 ? 28.860 4.560 -5.769 1.00 90.62 374 SER A O 1
ATOM 2747 N N . ASP A 1 375 ? 29.437 6.580 -6.585 1.00 90.06 375 ASP A N 1
ATOM 2748 C CA . ASP A 1 375 ? 28.084 7.113 -6.698 1.00 90.06 375 ASP A CA 1
ATOM 2749 C C . ASP A 1 375 ? 27.765 7.382 -8.168 1.00 90.06 375 ASP A C 1
ATOM 2751 O O . ASP A 1 375 ? 28.594 7.918 -8.907 1.00 90.06 375 ASP A O 1
ATOM 2755 N N . GLN A 1 376 ? 26.564 7.000 -8.584 1.00 92.12 376 GLN A N 1
ATOM 2756 C CA . GLN A 1 376 ? 25.986 7.351 -9.877 1.00 92.12 376 GLN A CA 1
ATOM 2757 C C . GLN A 1 376 ? 24.844 8.329 -9.644 1.00 92.12 376 GLN A C 1
ATOM 2759 O O . GLN A 1 376 ? 24.153 8.253 -8.626 1.00 92.12 376 GLN A O 1
ATOM 2764 N N . HIS A 1 377 ? 24.636 9.241 -10.587 1.00 93.44 377 HIS A N 1
ATOM 2765 C CA . HIS A 1 377 ? 23.539 10.188 -10.503 1.00 93.44 377 HIS A CA 1
ATOM 2766 C C . HIS A 1 377 ? 22.845 10.353 -11.843 1.00 93.44 377 HIS A C 1
ATOM 2768 O O . HIS A 1 377 ? 23.483 10.320 -12.895 1.00 93.44 377 HIS A O 1
ATOM 2774 N N . SER A 1 378 ? 21.544 10.591 -11.781 1.00 95.06 378 SER A N 1
ATOM 2775 C CA . SER A 1 378 ? 20.740 10.903 -12.952 1.00 95.06 378 SER A CA 1
ATOM 2776 C C . SER A 1 378 ? 21.071 12.291 -13.519 1.00 95.06 378 SER A C 1
ATOM 2778 O O . SER A 1 378 ? 21.813 13.072 -12.914 1.00 95.06 378 SER A O 1
ATOM 2780 N N . GLY A 1 379 ? 20.475 12.661 -14.646 1.00 92.50 379 GLY A N 1
ATOM 2781 C CA . GLY A 1 379 ? 20.292 14.038 -15.088 1.00 92.50 379 GLY A CA 1
ATOM 2782 C C . GLY A 1 379 ? 19.280 14.797 -14.218 1.00 92.50 379 GLY A C 1
ATOM 2783 O O . GLY A 1 379 ? 18.617 14.234 -13.341 1.00 92.50 379 GLY A O 1
ATOM 2784 N N . ILE A 1 380 ? 19.174 16.111 -14.441 1.00 93.31 380 ILE A N 1
ATOM 2785 C CA . ILE A 1 380 ? 18.262 16.982 -13.687 1.00 93.31 380 ILE A CA 1
ATOM 2786 C C . ILE A 1 380 ? 16.823 16.681 -14.101 1.00 93.31 380 ILE A C 1
ATOM 2788 O O . ILE A 1 380 ? 16.465 16.897 -15.256 1.00 93.31 380 ILE A O 1
ATOM 2792 N N . GLY A 1 381 ? 15.975 16.266 -13.160 1.00 92.19 381 GLY A N 1
ATOM 2793 C CA . GLY A 1 381 ? 14.561 16.006 -13.460 1.00 92.19 381 GLY A CA 1
ATOM 2794 C C . GLY A 1 381 ? 14.310 14.726 -14.262 1.00 92.19 381 GLY A C 1
ATOM 2795 O O . GLY A 1 381 ? 13.162 14.434 -14.570 1.00 92.19 381 GLY A O 1
ATOM 2796 N N . THR A 1 382 ? 15.358 13.969 -14.593 1.00 92.31 382 THR A N 1
ATOM 2797 C CA . THR A 1 382 ? 15.294 12.766 -15.431 1.00 92.31 382 THR A CA 1
ATOM 2798 C C . THR A 1 382 ? 15.776 11.562 -14.626 1.00 92.31 382 THR A C 1
ATOM 2800 O O . THR A 1 382 ? 16.890 11.105 -14.849 1.00 92.31 382 THR A O 1
ATOM 2803 N N . PRO A 1 383 ? 14.993 11.051 -13.660 1.00 93.06 383 PRO A N 1
ATOM 2804 C CA . PRO A 1 383 ? 15.470 10.068 -12.678 1.00 93.06 383 PRO A CA 1
ATOM 2805 C C . PRO A 1 383 ? 15.962 8.739 -13.277 1.00 93.06 383 PRO A C 1
ATOM 2807 O O . PRO A 1 383 ? 16.609 7.969 -12.575 1.00 93.06 383 PRO A O 1
ATOM 2810 N N . TYR A 1 384 ? 15.674 8.461 -14.552 1.00 93.19 384 TYR A N 1
ATOM 2811 C CA . TYR A 1 384 ? 16.062 7.222 -15.231 1.00 93.19 384 TYR A CA 1
ATOM 2812 C C . TYR A 1 384 ? 17.307 7.347 -16.121 1.00 93.19 384 TYR A C 1
ATOM 2814 O O . TYR A 1 384 ? 17.804 6.317 -16.567 1.00 93.19 384 TYR A O 1
ATOM 2822 N N . ALA A 1 385 ? 17.768 8.572 -16.408 1.00 86.31 385 ALA A N 1
ATOM 2823 C CA . ALA A 1 385 ? 18.791 8.870 -17.419 1.00 86.31 385 ALA A CA 1
ATOM 2824 C C . ALA A 1 385 ? 19.991 9.611 -16.844 1.00 86.31 385 ALA A C 1
ATOM 2826 O O . ALA A 1 385 ? 19.771 10.406 -15.902 1.00 86.31 385 ALA A O 1
#

Sequence (385 aa):
MNTMGLFGGSNTNKLKLPEPKSHHFFLEKGLDLVTPPYQTKPGWMREGSENLYVDINGGFTTTKGYEAFDGQSSPSEQNYTILDVTITGSFAADDAITGADSSATATILEVDTATRTPQSYLVLGKVTGVFNASEDLKVSAVVQGNTDALQAEGSGSTGKLHAQYKNLVADLYRADIAAPTGSGSLLGGEMLDDVKYVFRNNAGDTAADLWKSTSSGWSQVALGIELGFISGGTTEIVEGTVLDGLVGGAPGQATLTRVMLESGSWAAGTATGKFIFASQTGTFEAGGVTVAAAGDLATIAGDSSAITLVAGGRYKIELYNFGDGMRMYGVDGKSRGFEFDGTVFGPIKTGMASDIPTDVVIFKKHLFFSFAASDQHSGIGTPYA

Secondary structure (DSSP, 8-state):
----------------PPP---------S-B-SSS-TTTPPTT-B-TT-TTEEE-TTSSEEE-------SSSPPGGG---EEEEEEESS---TTPEEEETTT--EEEEEEEEEEEETTEEEEEEEEEES-PPTT-EEEETTEEEEEE-S--EET--SSHHHHHHHHHHHHHHHHTT-PPPSSEEEEEEEEEETTEEEEEEE-TTSSEEEEEEEETTEEEEEP--EEEEEEEE-SSPP-TTPEEEESSSSSB-EEEEEEEEEEES-TTTT--EEEEEEEEEESB--SEEEEETT-S--EEESS--EE--EESS---EEEEE-SSSS-EEEEE-SSS--EEE-SS-EEEPP---SS---SEEEEETTEEEEEETTEEEE-BTTBTT-

Foldseek 3Di:
DDDDDDDDDDPPPPPPDPDPDDDDFAQDDEEDDDDDPVPDDGRHHYPVPPQWDADPVGDIDGDPDDAFAFQADQLLPFWKKKFWWDFPADDDAQFWKAWPPFRKIWGFLDWACDPDPNITMTITEPIDTWHDAFTFIDGVNHGGTTTHDTMGILPQPDPVRSVVSSVSSSVVVSVQADDPAADDDWQDWDDDPNKIKTWHHHNVLFFIWIWIGYNNGIDTAFQFWKFWFQWFALDDDDAQFWKWAPDDPHTKIFHFHDWQFQDDDSNVRGTTGMTTGRDIDDWHQFAFMDTPPPPGGTTTGTGMGGDTGGGHFHKDWDWDDLDDGIWIWIARQGAAIWIGNPHYIGRAAQPDPPRHFNDWDADQQWIWTHDPPDIDIDPRSNHRD